Protein AF-A0A0D6LF82-F1 (afdb_monomer_lite)

Organism: NCBI:txid53326

Radius of gyration: 37.14 Å; chains: 1; bounding box: 100×84×81 Å

Sequence (389 aa):
MVVCFCAATLFLFQTYWTLSEYFQYRTIIEMQLRFEAAPFPAATVCNLNAFKYSELIQYEEIKEGFDYWERVINARHMSDMLRQENKMKVDLRKKRTPLNFPIDEHELQGAVYQPVFVRCTCLNTEQCVPNRNPLEVNASVCMCFEDVTKGIIWPCYPTTVWTVKKCSGCSAISNTCSDPDHHNVTGETLPCLCQSISHHCMVHPKDEIKWWNPNNYTIFPATDPPTTIVTETEQAFGLSELKDKGAITTQTKENLIFLVAALPRDTRRNLSYTLNEFVLRCSFNSKDCNMERDFKLHVDPEYGNCYTFNFNDSVELKNSRAGPMYGLRLLLDVHQDDYMPTTEAAGVRIVVHEQDQEPFPDTFGYSAPTGFVSSFGLKTTKRRNPYKN

Foldseek 3Di:
DVVVVVVVVVVVVVVVVVVVVVVVPDDDDDDDDDPDFDFAFKKKKFWLFAFFQVLQCVDVLLVVLQVLLVVLLVVLVVVVVVVVVVVVPDDDPDDDDDDDDDDDDPPDQDFAKDKAKAFWADPDQQFTGGDPDRPDPPTAIWIFIARPVARDTDTIGHPVQKDWDWFPDQDPRHQKGAQCVVDPDDDDTAIWIAGDRPRIIGGDDPDDHYHRDPVVHPDPDPDDPPPDPPDPSNVQLPLPPDNDSLVSLVSSLVVSLVVLVPDDPVSLQVRGDDQVQWWVFKDAQQHGDDSVPQWDWDADSSRGTMIMGPLDPVDRHTFPDDDPNNHIDTDTDNPPVRGDPSSPAGWMWMATHHSPDDDDRVPGTDTDHPPDDDDDDDDDDDDDDPPPD

InterPro domains:
  IPR001873 Epithelial sodium channel [PF00858] (2-146)
  IPR001873 Epithelial sodium channel [PF00858] (254-382)
  IPR001873 Epithelial sodium channel [PR01078] (36-52)
  IPR001873 Epithelial sodium channel [PR01078] (279-290)
  IPR001873 Epithelial sodium channel [PR01078] (294-310)
  IPR001873 Epithelial sodium channel [PR01078] (323-341)
  IPR001873 Epithelial sodium channel [PR01078] (347-365)
  IPR001873 Epithelial sodium channel [PTHR11690] (2-387)

Secondary structure (DSSP, 8-state):
-HHHHHHHHHHHHHHHHHHHHHTT-PPPPP-----S-PBPPEEEEEESS-S-HHHHTTSHHHHHHHHHHHHHHHHHHHHHHHHHHHHH----------------SS---PPPEEEEEEEEEEEETTEEEEPS-TT-TTPEEEEEEEETTTTEEEEEEEGGGEEEEEESS--TTT-EEE-TTTS---S--EEEEEETTT-EEEEPPSSPPPBP-GGGS--------------HHHHHH-GGG---HHHHHHHHHHHHHHHHHTS-HHHHHHTS--HHHHEEEEEETTEE--HHHHEEEEEETTTEEEEEET--TTS--B-SSSSTTTSEEEEE---GGG--TT----EEEEEEE-TTSPP-HHHH-EEEETTS---------PPP-TT--

pLDDT: mean 78.03, std 17.24, range [29.66, 97.5]

Structure (mmCIF, N/CA/C/O backbone):
data_AF-A0A0D6LF82-F1
#
_entry.id   AF-A0A0D6LF82-F1
#
loop_
_atom_site.group_PDB
_atom_site.id
_atom_site.type_symbol
_atom_site.label_atom_id
_atom_site.label_alt_id
_atom_site.label_comp_id
_atom_site.label_asym_id
_atom_site.label_entity_id
_atom_site.label_seq_id
_atom_site.pdbx_PDB_ins_code
_atom_site.Cartn_x
_atom_site.Cartn_y
_atom_site.Cartn_z
_atom_site.occupancy
_atom_site.B_iso_or_equiv
_atom_site.auth_seq_id
_atom_site.auth_comp_id
_atom_site.auth_asym_id
_atom_site.auth_atom_id
_atom_site.pdbx_PDB_model_num
ATOM 1 N N . MET A 1 1 ? 38.042 66.569 -34.658 1.00 69.75 1 MET A N 1
ATOM 2 C CA . MET A 1 1 ? 37.828 66.042 -33.289 1.00 69.75 1 MET A CA 1
ATOM 3 C C . MET A 1 1 ? 36.484 65.335 -33.134 1.00 69.75 1 MET A C 1
ATOM 5 O O . MET A 1 1 ? 36.501 64.166 -32.784 1.00 69.75 1 MET A O 1
ATOM 9 N N . VAL A 1 2 ? 35.349 65.971 -33.454 1.00 79.62 2 VAL A N 1
ATOM 10 C CA . VAL A 1 2 ? 34.002 65.366 -33.308 1.00 79.62 2 VAL A CA 1
ATOM 11 C C . VAL A 1 2 ? 33.844 64.049 -34.084 1.00 79.62 2 VAL A C 1
ATOM 13 O O . VAL A 1 2 ? 33.410 63.054 -33.517 1.00 79.62 2 VAL A O 1
ATOM 16 N N . VAL A 1 3 ? 34.300 64.000 -35.341 1.00 83.25 3 VAL A N 1
ATOM 17 C CA . VAL A 1 3 ? 34.230 62.785 -36.180 1.00 83.25 3 VAL A CA 1
ATOM 18 C C . VAL A 1 3 ? 34.996 61.605 -35.562 1.00 83.25 3 VAL A C 1
ATOM 20 O O . VAL A 1 3 ? 34.506 60.480 -35.577 1.00 83.25 3 VAL A O 1
ATOM 23 N N . CYS A 1 4 ? 36.158 61.853 -34.947 1.00 84.81 4 CYS A N 1
ATOM 24 C CA . CYS A 1 4 ? 36.949 60.803 -34.298 1.00 84.81 4 CYS A CA 1
ATOM 25 C C . CYS A 1 4 ? 36.284 60.275 -33.018 1.00 84.81 4 CYS A C 1
ATOM 27 O O . CYS A 1 4 ? 36.335 59.076 -32.762 1.00 84.81 4 CYS A O 1
ATOM 29 N N . PHE A 1 5 ? 35.626 61.140 -32.237 1.00 86.50 5 PHE A N 1
ATOM 30 C CA . PHE A 1 5 ? 34.865 60.723 -31.052 1.00 86.50 5 PHE A CA 1
ATOM 31 C C . PHE A 1 5 ? 33.633 59.887 -31.425 1.00 86.50 5 PHE A C 1
ATOM 33 O O . PHE A 1 5 ? 33.368 58.863 -30.793 1.00 86.50 5 PHE A O 1
ATOM 40 N N . CYS A 1 6 ? 32.915 60.262 -32.487 1.00 88.88 6 CYS A N 1
ATOM 41 C CA . CYS A 1 6 ? 31.812 59.456 -33.017 1.00 88.88 6 CYS A CA 1
ATOM 42 C C . CYS A 1 6 ? 32.299 58.089 -33.532 1.00 88.88 6 CYS A C 1
ATOM 44 O O . CYS A 1 6 ? 31.681 57.071 -33.243 1.00 88.88 6 CYS A O 1
ATOM 46 N N . ALA A 1 7 ? 33.438 58.034 -34.228 1.00 90.56 7 ALA A N 1
ATOM 47 C CA . ALA A 1 7 ? 34.005 56.766 -34.694 1.00 90.56 7 ALA A CA 1
ATOM 48 C C . ALA A 1 7 ? 34.454 55.854 -33.533 1.00 90.56 7 ALA A C 1
ATOM 50 O O . ALA A 1 7 ? 34.186 54.654 -33.553 1.00 90.56 7 ALA A O 1
ATOM 51 N N . ALA A 1 8 ? 35.086 56.414 -32.495 1.00 91.06 8 ALA A N 1
ATOM 52 C CA . ALA A 1 8 ? 35.535 55.653 -31.326 1.00 91.06 8 ALA A CA 1
ATOM 53 C C . ALA A 1 8 ? 34.365 55.102 -30.491 1.00 91.06 8 ALA A C 1
ATOM 55 O O . ALA A 1 8 ? 34.413 53.962 -30.035 1.00 91.06 8 ALA A O 1
ATOM 56 N N . THR A 1 9 ? 33.295 55.883 -30.319 1.00 91.38 9 THR A N 1
ATOM 57 C CA . THR A 1 9 ? 32.089 55.442 -29.593 1.00 91.38 9 THR A CA 1
ATOM 58 C C . THR A 1 9 ? 31.341 54.336 -30.337 1.00 91.38 9 THR A C 1
ATOM 60 O O . THR A 1 9 ? 30.947 53.353 -29.712 1.00 91.38 9 THR A O 1
ATOM 63 N N . LEU A 1 10 ? 31.225 54.427 -31.667 1.00 92.75 10 LEU A N 1
ATOM 64 C CA . LEU A 1 10 ? 30.665 53.352 -32.494 1.00 92.75 10 LEU A CA 1
ATOM 65 C C . LEU A 1 10 ? 31.514 52.075 -32.435 1.00 92.75 10 LEU A C 1
ATOM 67 O O . LEU A 1 10 ? 30.960 50.982 -32.334 1.00 92.75 10 LEU A O 1
ATOM 71 N N . PHE A 1 11 ? 32.846 52.197 -32.440 1.00 94.69 11 PHE A N 1
ATOM 72 C CA . PHE A 1 11 ? 33.739 51.045 -32.306 1.00 94.69 11 PHE A CA 1
ATOM 73 C C . PHE A 1 11 ? 33.577 50.352 -30.949 1.00 94.69 11 PHE A C 1
ATOM 75 O O . PHE A 1 11 ? 33.423 49.136 -30.913 1.00 94.69 11 PHE A O 1
ATOM 82 N N . LEU A 1 12 ? 33.546 51.107 -29.845 1.00 93.88 12 LEU A N 1
ATOM 83 C CA . LEU A 1 12 ? 33.325 50.549 -28.505 1.00 93.88 12 LEU A CA 1
ATOM 84 C C . LEU A 1 12 ? 31.946 49.897 -28.360 1.00 93.88 12 LEU A C 1
ATOM 86 O O . LEU A 1 12 ? 31.821 48.870 -27.701 1.00 93.88 12 LEU A O 1
ATOM 90 N N . PHE A 1 13 ? 30.916 50.462 -28.993 1.00 94.75 13 PHE A N 1
ATOM 91 C CA . PHE A 1 13 ? 29.586 49.860 -29.008 1.00 94.75 13 PHE A CA 1
ATOM 92 C C . PHE A 1 13 ? 29.569 48.542 -29.796 1.00 94.75 13 PHE A C 1
ATOM 94 O O . PHE A 1 13 ? 29.052 47.539 -29.308 1.00 94.75 13 PHE A O 1
ATOM 101 N N . GLN A 1 14 ? 30.198 48.510 -30.976 1.00 93.62 14 GLN A N 1
ATOM 102 C CA . GLN A 1 14 ? 30.304 47.304 -31.798 1.00 93.62 14 GLN A CA 1
ATOM 103 C C . GLN A 1 14 ? 31.132 46.209 -31.114 1.00 93.62 14 GLN A C 1
ATOM 105 O O . GLN A 1 14 ? 30.754 45.036 -31.153 1.00 93.62 14 GLN A O 1
ATOM 1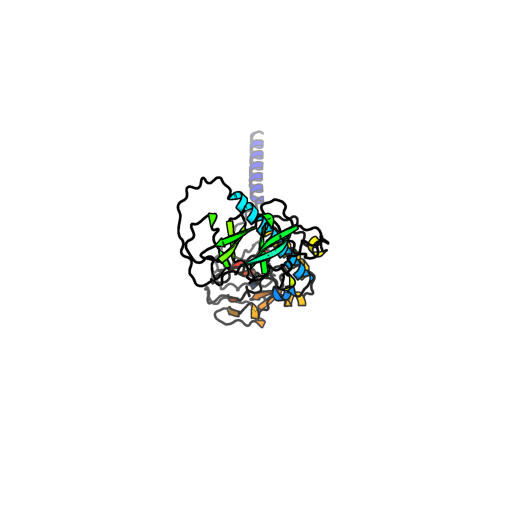10 N N . THR A 1 15 ? 32.253 46.564 -30.477 1.00 93.19 15 THR A N 1
ATOM 111 C CA . THR A 1 15 ? 33.076 45.595 -29.743 1.00 93.19 15 THR A CA 1
ATOM 112 C C . THR A 1 15 ? 32.352 45.093 -28.507 1.00 93.19 15 THR A C 1
ATOM 114 O O . THR A 1 15 ? 32.361 43.889 -28.282 1.00 93.19 15 THR A O 1
ATOM 117 N N . TYR A 1 16 ? 31.664 45.965 -27.761 1.00 93.25 16 TYR A N 1
ATOM 118 C CA . TYR A 1 16 ? 30.804 45.558 -26.650 1.00 93.25 16 TYR A CA 1
ATOM 119 C C . TYR A 1 16 ? 29.727 44.571 -27.109 1.00 93.25 16 TYR A C 1
ATOM 121 O O . TYR A 1 16 ? 29.576 43.520 -26.495 1.00 93.25 16 TYR A O 1
ATOM 129 N N . TRP A 1 17 ? 29.024 44.864 -28.207 1.00 90.88 17 TRP A N 1
ATOM 130 C CA . TRP A 1 17 ? 27.987 43.980 -28.742 1.00 90.88 17 TRP A CA 1
ATOM 131 C C . TRP A 1 17 ? 28.554 42.618 -29.155 1.00 90.88 17 TRP A C 1
ATOM 133 O O . TRP A 1 17 ? 28.026 41.579 -28.768 1.00 90.88 17 TRP A O 1
ATOM 143 N N . THR A 1 18 ? 29.679 42.617 -29.872 1.00 88.69 18 THR A N 1
ATOM 144 C CA . THR A 1 18 ? 30.327 41.390 -30.361 1.00 88.69 18 THR A CA 1
ATOM 145 C C . THR A 1 18 ? 30.906 40.554 -29.217 1.00 88.69 18 THR A C 1
ATOM 147 O O . THR A 1 18 ? 30.754 39.337 -29.205 1.00 88.69 18 THR A O 1
ATOM 150 N N . LEU A 1 19 ? 31.545 41.188 -28.226 1.00 87.12 19 LEU A N 1
ATOM 151 C CA . LEU A 1 19 ? 32.032 40.510 -27.019 1.00 87.12 19 LEU A CA 1
ATOM 152 C C . LEU A 1 19 ? 30.869 39.971 -26.189 1.00 87.12 19 LEU A C 1
ATOM 154 O O . LEU A 1 19 ? 30.943 38.842 -25.716 1.00 87.12 19 LEU A O 1
ATOM 158 N N . SER A 1 20 ? 29.787 40.740 -26.051 1.00 86.50 20 SER A N 1
ATOM 159 C CA . SER A 1 20 ? 28.563 40.296 -25.380 1.00 86.50 20 SER A CA 1
ATOM 160 C C . SER A 1 20 ? 27.993 39.046 -26.054 1.00 86.50 20 SER A C 1
ATOM 162 O O . SER A 1 20 ? 27.719 38.064 -25.374 1.00 86.50 20 SER A O 1
ATOM 164 N N . GLU A 1 21 ? 27.908 39.022 -27.387 1.00 83.94 21 GLU A N 1
ATOM 165 C CA . GLU A 1 21 ? 27.443 37.858 -28.149 1.00 83.94 21 GLU A CA 1
ATOM 166 C C . GLU A 1 21 ? 28.413 36.664 -28.074 1.00 83.94 21 GLU A C 1
ATOM 168 O O . GLU A 1 21 ? 27.978 35.523 -27.932 1.00 83.94 21 GLU A O 1
ATOM 173 N N . TYR A 1 22 ? 29.727 36.904 -28.073 1.00 83.00 22 TYR A N 1
ATOM 174 C CA . TYR A 1 22 ? 30.737 35.859 -27.872 1.00 83.00 22 TYR A CA 1
ATOM 175 C C . TYR A 1 22 ? 30.634 35.214 -26.479 1.00 83.00 22 TYR A C 1
ATOM 177 O O . TYR A 1 22 ? 30.670 33.989 -26.350 1.00 83.00 22 TYR A O 1
ATOM 185 N N . PHE A 1 23 ? 30.422 36.019 -25.432 1.00 83.25 23 PHE A N 1
ATOM 186 C CA . PHE A 1 23 ? 30.221 35.532 -24.065 1.00 83.25 23 PHE A CA 1
ATOM 187 C C . PHE A 1 23 ? 28.827 34.929 -23.814 1.00 83.25 23 PHE A C 1
ATOM 189 O O . PHE A 1 23 ? 28.588 34.414 -22.723 1.00 83.25 23 PHE A O 1
ATOM 196 N N . GLN A 1 24 ? 27.916 34.918 -24.799 1.00 80.69 24 GLN A N 1
ATOM 197 C CA . GLN A 1 24 ? 26.638 34.200 -24.685 1.00 80.69 24 GLN A CA 1
ATOM 198 C C . GLN A 1 24 ? 26.776 32.676 -24.832 1.00 80.69 24 GLN A C 1
ATOM 200 O O . GLN A 1 24 ? 25.788 31.981 -24.603 1.00 80.69 24 GLN A O 1
ATOM 205 N N . TYR A 1 25 ? 27.956 32.150 -25.208 1.00 75.50 25 TYR A N 1
ATOM 206 C CA . TYR A 1 25 ? 28.253 30.710 -25.340 1.00 75.50 25 TYR A CA 1
ATOM 207 C C . TYR A 1 25 ? 27.082 29.892 -25.918 1.00 75.50 25 TYR A C 1
ATOM 209 O O . TYR A 1 25 ? 26.621 28.915 -25.321 1.00 75.50 25 TYR A O 1
ATOM 217 N N . ARG A 1 26 ? 26.553 30.309 -27.077 1.00 70.69 26 ARG A N 1
ATOM 218 C CA . ARG A 1 26 ? 25.413 29.624 -27.702 1.00 70.69 26 ARG A CA 1
ATOM 219 C C . ARG A 1 26 ? 25.779 28.174 -28.021 1.00 70.69 26 ARG A C 1
ATOM 221 O O . ARG A 1 26 ? 26.745 27.910 -28.731 1.00 70.69 26 ARG A O 1
ATOM 228 N N . THR A 1 27 ? 24.988 27.236 -27.509 1.00 75.31 27 THR A N 1
ATOM 229 C CA . THR A 1 27 ? 25.166 25.801 -27.754 1.00 75.31 27 THR A CA 1
ATOM 230 C C . THR A 1 27 ? 24.312 25.354 -28.941 1.00 75.31 27 THR A C 1
ATOM 232 O O . THR A 1 27 ? 23.151 25.744 -29.064 1.00 75.31 27 THR A O 1
ATOM 235 N N . ILE A 1 28 ? 24.886 24.543 -29.835 1.00 76.75 28 ILE A N 1
ATOM 236 C CA . ILE A 1 28 ? 24.169 23.927 -30.962 1.00 76.75 28 ILE A CA 1
ATOM 237 C C . ILE A 1 28 ? 23.779 22.507 -30.545 1.00 76.75 28 ILE A C 1
ATOM 239 O O . ILE A 1 28 ? 24.639 21.718 -30.154 1.00 76.75 28 ILE A O 1
ATOM 243 N N . ILE A 1 29 ? 22.486 22.183 -30.609 1.00 78.19 29 ILE A N 1
ATOM 244 C CA . ILE A 1 29 ? 21.958 20.854 -30.277 1.00 78.19 29 ILE A CA 1
ATOM 245 C C . ILE A 1 29 ? 21.681 20.114 -31.585 1.00 78.19 29 ILE A C 1
ATOM 247 O O . ILE A 1 29 ? 20.834 20.539 -32.366 1.00 78.19 29 ILE A O 1
ATOM 251 N N . GLU A 1 30 ? 22.363 18.993 -31.811 1.00 79.69 30 GLU A N 1
ATOM 252 C CA . GLU A 1 30 ? 22.083 18.096 -32.933 1.00 79.69 30 GLU A CA 1
ATOM 253 C C . GLU A 1 30 ? 21.294 16.875 -32.443 1.00 79.69 30 GLU A C 1
ATOM 255 O O . GLU A 1 30 ? 21.676 16.214 -31.474 1.00 79.69 30 GLU A O 1
ATOM 260 N N . MET A 1 31 ? 20.181 16.566 -33.110 1.00 77.69 31 MET A N 1
ATOM 261 C CA . MET A 1 31 ? 19.369 15.385 -32.818 1.00 77.69 31 MET A CA 1
ATOM 262 C C . MET A 1 31 ? 19.599 14.323 -33.892 1.00 77.69 31 MET A C 1
ATOM 264 O O . MET A 1 31 ? 19.226 14.517 -35.044 1.00 77.69 31 MET A O 1
ATOM 268 N N . GLN A 1 32 ? 20.164 13.180 -33.504 1.00 75.94 32 GLN A N 1
ATOM 269 C CA . GLN A 1 32 ? 20.344 12.026 -34.387 1.00 75.94 32 GLN A CA 1
ATOM 270 C C . GLN A 1 32 ? 19.488 10.853 -33.903 1.00 75.94 32 GLN A C 1
ATOM 272 O O . GLN A 1 32 ? 19.592 10.434 -32.748 1.00 75.94 32 GLN A O 1
ATOM 277 N N . LEU A 1 33 ? 18.650 10.306 -34.786 1.00 76.81 33 LEU A N 1
ATOM 278 C CA . LEU A 1 33 ? 17.903 9.078 -34.521 1.00 76.81 33 LEU A CA 1
ATOM 279 C C . LEU A 1 33 ? 18.752 7.874 -34.938 1.00 76.81 33 LEU A C 1
ATOM 281 O O . LEU A 1 33 ? 19.160 7.777 -36.094 1.00 76.81 33 LEU A O 1
ATOM 285 N N . ARG A 1 34 ? 19.005 6.951 -34.008 1.00 72.50 34 ARG A N 1
ATOM 286 C CA . ARG A 1 34 ? 19.692 5.682 -34.285 1.00 72.50 34 ARG A CA 1
ATOM 287 C C . ARG A 1 34 ? 18.732 4.519 -34.071 1.00 72.50 34 ARG A C 1
ATOM 289 O O . ARG A 1 34 ? 18.072 4.456 -33.039 1.00 72.50 34 ARG A O 1
ATOM 296 N N . PHE A 1 35 ? 18.671 3.608 -35.039 1.00 66.62 35 PHE A N 1
ATOM 297 C CA . PHE A 1 35 ? 17.839 2.397 -35.002 1.00 66.62 35 PHE A CA 1
ATOM 298 C C . PHE A 1 35 ? 18.666 1.157 -34.633 1.00 66.62 35 PHE A C 1
ATOM 300 O O . PHE A 1 35 ? 18.540 0.101 -35.247 1.00 66.62 35 PHE A O 1
ATOM 307 N N . GLU A 1 36 ? 19.561 1.300 -33.659 1.00 68.38 36 GLU A N 1
ATOM 308 C CA . GLU A 1 36 ? 20.346 0.188 -33.121 1.00 68.38 36 GLU A CA 1
ATOM 309 C C . GLU A 1 36 ? 19.566 -0.505 -31.993 1.00 68.38 36 GLU A C 1
ATOM 311 O O . GLU A 1 36 ? 18.741 0.119 -31.320 1.00 68.38 36 GLU A O 1
ATOM 316 N N . ALA A 1 37 ? 19.818 -1.799 -31.779 1.00 69.00 37 ALA A N 1
ATOM 317 C CA . ALA A 1 37 ? 19.261 -2.520 -30.640 1.00 69.00 37 ALA A CA 1
ATOM 318 C C . ALA A 1 37 ? 19.855 -1.946 -29.345 1.00 69.00 37 ALA A C 1
ATOM 320 O O . ALA A 1 37 ? 21.005 -2.225 -29.002 1.00 69.00 37 ALA A O 1
ATOM 321 N N . ALA A 1 38 ? 19.077 -1.109 -28.657 1.00 76.06 38 ALA A N 1
ATOM 322 C CA . ALA A 1 38 ? 19.488 -0.517 -27.394 1.00 76.06 38 ALA A CA 1
ATOM 323 C C . ALA A 1 38 ? 19.604 -1.599 -26.303 1.00 76.06 38 ALA A C 1
ATOM 325 O O . ALA A 1 38 ? 18.785 -2.531 -26.290 1.00 76.06 38 ALA A O 1
ATOM 326 N N . PRO A 1 39 ? 20.587 -1.483 -25.390 1.00 86.56 39 PRO A N 1
ATOM 327 C CA . PRO A 1 39 ? 20.619 -2.311 -24.193 1.00 86.56 39 PRO A CA 1
ATOM 328 C C . PRO A 1 39 ? 19.314 -2.148 -23.416 1.00 86.56 39 PRO A C 1
ATOM 330 O O . PRO A 1 39 ? 18.761 -1.048 -23.309 1.00 86.56 39 PRO A O 1
ATOM 333 N N . PHE A 1 40 ? 18.800 -3.265 -22.917 1.00 91.12 40 PHE A N 1
ATOM 334 C CA . PHE A 1 40 ? 17.649 -3.284 -22.037 1.00 91.12 40 PHE A CA 1
ATOM 335 C C . PHE A 1 40 ? 18.070 -2.682 -20.686 1.00 91.12 40 PHE A C 1
ATOM 337 O O . PHE A 1 40 ? 19.126 -3.053 -20.175 1.00 91.12 40 PHE A O 1
ATOM 344 N N . PRO A 1 41 ? 17.301 -1.740 -20.117 1.00 92.81 41 PRO A N 1
ATOM 345 C CA . PRO A 1 41 ? 17.635 -1.139 -18.829 1.00 92.81 41 PRO A CA 1
ATOM 346 C C . PRO A 1 41 ? 17.448 -2.136 -17.677 1.00 92.81 41 PRO A C 1
ATOM 348 O O . PRO A 1 41 ? 16.917 -3.236 -17.864 1.00 92.81 41 PRO A O 1
ATOM 351 N N . ALA A 1 42 ? 17.861 -1.748 -16.474 1.00 94.50 42 ALA A N 1
ATOM 352 C CA . ALA A 1 42 ? 17.432 -2.433 -15.265 1.00 94.50 42 ALA A CA 1
ATOM 353 C C . ALA A 1 42 ? 15.986 -2.031 -14.938 1.00 94.50 42 ALA A C 1
ATOM 355 O O . ALA A 1 42 ? 15.568 -0.887 -15.158 1.00 94.50 42 ALA A O 1
ATOM 356 N N . ALA A 1 43 ? 15.208 -2.992 -14.447 1.00 95.75 43 ALA A N 1
ATOM 357 C CA . ALA A 1 43 ? 13.814 -2.781 -14.083 1.00 95.75 43 ALA A CA 1
ATOM 358 C C . ALA A 1 43 ? 13.569 -3.319 -12.677 1.00 95.75 43 ALA A C 1
ATOM 360 O O . ALA A 1 43 ? 13.632 -4.527 -12.455 1.00 95.75 43 ALA A O 1
ATOM 361 N N . THR A 1 44 ? 13.278 -2.422 -11.743 1.00 97.31 44 THR A N 1
ATOM 362 C CA . THR A 1 44 ? 12.948 -2.763 -10.359 1.00 97.31 44 THR A CA 1
ATOM 363 C C . THR A 1 44 ? 11.447 -2.732 -10.162 1.00 97.31 44 THR A C 1
ATOM 365 O O . THR A 1 44 ? 10.788 -1.774 -10.563 1.00 97.31 44 THR A O 1
ATOM 368 N N . VAL A 1 45 ? 10.906 -3.780 -9.547 1.00 97.50 45 VAL A N 1
ATOM 369 C CA . VAL A 1 45 ? 9.482 -3.884 -9.228 1.00 97.50 45 VAL A CA 1
ATOM 370 C C . VAL A 1 45 ? 9.307 -4.115 -7.734 1.00 97.50 45 VAL A C 1
ATOM 372 O O . VAL A 1 45 ? 9.958 -4.988 -7.163 1.00 97.50 45 VAL A O 1
ATOM 375 N N . CYS A 1 46 ? 8.415 -3.341 -7.125 1.00 97.38 46 CYS A N 1
ATOM 376 C CA . CYS A 1 46 ? 8.073 -3.388 -5.709 1.00 97.38 46 CYS A CA 1
ATOM 377 C C . CYS A 1 46 ? 6.565 -3.596 -5.530 1.00 97.38 46 CYS A C 1
ATOM 379 O O . CYS A 1 46 ? 5.770 -3.164 -6.372 1.00 97.38 46 CYS A O 1
ATOM 381 N N . ASN A 1 47 ? 6.165 -4.214 -4.422 1.00 96.62 47 ASN A N 1
ATOM 382 C CA . ASN A 1 47 ? 4.768 -4.233 -3.992 1.00 96.62 47 ASN A CA 1
ATOM 383 C C . ASN A 1 47 ? 4.405 -2.862 -3.384 1.00 96.62 47 ASN A C 1
ATOM 385 O O . ASN A 1 47 ? 5.251 -2.231 -2.757 1.00 96.62 47 ASN A O 1
ATOM 389 N N . LEU A 1 48 ? 3.174 -2.373 -3.574 1.00 95.62 48 LEU A N 1
ATOM 390 C CA . LEU A 1 48 ? 2.715 -1.162 -2.874 1.00 95.62 48 LEU A CA 1
ATOM 391 C C . LEU A 1 48 ? 2.477 -1.402 -1.377 1.00 95.62 48 LEU A C 1
ATOM 393 O O . LEU A 1 48 ? 2.481 -0.448 -0.604 1.00 95.62 48 LEU A O 1
ATOM 397 N N . ASN A 1 49 ? 2.305 -2.660 -0.966 1.00 95.38 49 ASN A N 1
ATOM 398 C CA . ASN A 1 49 ? 2.331 -3.052 0.435 1.00 95.38 49 ASN A CA 1
ATOM 399 C C . ASN A 1 49 ? 3.739 -3.521 0.824 1.00 95.38 49 ASN A C 1
ATOM 401 O O . ASN A 1 49 ? 4.225 -4.522 0.299 1.00 95.38 49 ASN A O 1
ATOM 405 N N . ALA A 1 50 ? 4.387 -2.809 1.745 1.00 93.62 50 ALA A N 1
ATOM 406 C CA . ALA A 1 50 ? 5.772 -3.084 2.125 1.00 93.62 50 ALA A CA 1
ATOM 407 C C . ALA A 1 50 ? 5.942 -4.392 2.903 1.00 93.62 50 ALA A C 1
ATOM 409 O O . ALA A 1 50 ? 6.911 -5.126 2.699 1.00 93.62 50 ALA A O 1
ATOM 410 N N . PHE A 1 51 ? 4.999 -4.678 3.799 1.00 94.81 51 PHE A N 1
ATOM 411 C CA . PHE A 1 51 ? 5.094 -5.749 4.783 1.00 94.81 51 PHE A CA 1
ATOM 412 C C . PHE A 1 51 ? 3.756 -6.468 4.924 1.00 94.81 51 PHE A C 1
ATOM 414 O O . PHE A 1 51 ? 2.694 -5.849 4.852 1.00 94.81 51 PHE A O 1
ATOM 421 N N . LYS A 1 52 ? 3.831 -7.772 5.166 1.00 95.19 52 LYS A N 1
ATOM 422 C CA . LYS A 1 52 ? 2.692 -8.652 5.430 1.00 95.19 52 LYS A CA 1
ATOM 423 C C . LYS A 1 52 ? 2.004 -8.235 6.728 1.00 95.19 52 LYS A C 1
ATOM 425 O O . LYS A 1 52 ? 2.654 -8.183 7.775 1.00 95.19 52 LYS A O 1
ATOM 430 N N . TYR A 1 53 ? 0.711 -7.921 6.674 1.00 94.25 53 TYR A N 1
ATOM 431 C CA . TYR A 1 53 ? -0.032 -7.482 7.856 1.00 94.25 53 TYR A CA 1
ATOM 432 C C . TYR A 1 53 ? -0.041 -8.569 8.939 1.00 94.25 53 TYR A C 1
ATOM 434 O O . TYR A 1 53 ? 0.267 -8.287 10.096 1.00 94.25 53 TYR A O 1
ATOM 442 N N . SER A 1 54 ? -0.292 -9.817 8.545 1.00 94.44 54 SER A N 1
ATOM 443 C CA . SER A 1 54 ? -0.294 -11.000 9.412 1.00 94.44 54 SER A CA 1
ATOM 444 C C . SER A 1 54 ? 1.023 -11.234 10.169 1.00 94.44 54 SER A C 1
ATOM 446 O O . SER A 1 54 ? 1.006 -11.694 11.313 1.00 94.44 54 SER A O 1
ATOM 448 N N . GLU A 1 55 ? 2.162 -10.881 9.571 1.00 93.25 55 GLU A N 1
ATOM 449 C CA . GLU A 1 55 ? 3.484 -10.986 10.200 1.00 93.25 55 GLU A CA 1
ATOM 450 C C . GLU A 1 55 ? 3.789 -9.786 11.110 1.00 93.25 55 GLU A C 1
ATOM 452 O O . GLU A 1 55 ? 4.386 -9.938 12.176 1.00 93.25 55 GLU A O 1
ATOM 457 N N . LEU A 1 56 ? 3.343 -8.582 10.736 1.00 90.69 56 LEU A N 1
ATOM 458 C CA . LEU A 1 56 ? 3.566 -7.366 11.523 1.00 90.69 56 LEU A CA 1
ATOM 459 C C . LEU A 1 56 ? 2.806 -7.353 12.851 1.00 90.69 56 LEU A C 1
ATOM 461 O O . LEU A 1 56 ? 3.351 -6.904 13.858 1.00 90.69 56 LEU A O 1
ATOM 465 N N . ILE A 1 57 ? 1.573 -7.864 12.881 1.00 89.69 57 ILE A N 1
ATOM 466 C CA . ILE A 1 57 ? 0.751 -7.896 14.104 1.00 89.69 57 ILE A CA 1
ATOM 467 C C . ILE A 1 57 ? 1.297 -8.835 15.192 1.00 89.69 57 ILE A C 1
ATOM 469 O O . ILE A 1 57 ? 0.780 -8.841 16.310 1.00 89.69 57 ILE A O 1
ATOM 473 N N . GLN A 1 58 ? 2.331 -9.628 14.890 1.00 90.25 58 GLN A N 1
ATOM 474 C CA . GLN A 1 58 ? 3.043 -10.434 15.886 1.00 90.25 58 GLN A CA 1
ATOM 475 C C . GLN A 1 58 ? 3.872 -9.566 16.846 1.00 90.25 58 GLN A C 1
ATOM 477 O O . GLN A 1 58 ? 4.189 -10.007 17.950 1.00 90.25 58 GLN A O 1
ATOM 482 N N . TYR A 1 59 ? 4.207 -8.334 16.448 1.00 86.50 59 TYR A N 1
ATOM 483 C CA . TYR A 1 59 ? 4.917 -7.367 17.279 1.00 86.50 59 TYR A CA 1
ATOM 484 C C . TYR A 1 59 ? 3.913 -6.521 18.064 1.00 86.50 59 TYR A C 1
ATOM 486 O O . TYR A 1 59 ? 3.120 -5.788 17.475 1.00 86.50 59 TYR A O 1
ATOM 494 N N . GLU A 1 60 ? 3.968 -6.605 19.395 1.00 83.81 60 GLU A N 1
ATOM 495 C CA . GLU A 1 60 ? 3.012 -5.953 20.303 1.00 83.81 60 GLU A CA 1
ATOM 496 C C . GLU A 1 60 ? 2.946 -4.432 20.092 1.00 83.81 60 GLU A C 1
ATOM 498 O O . GLU A 1 60 ? 1.860 -3.897 19.897 1.00 83.81 60 GLU A O 1
ATOM 503 N N . GLU A 1 61 ? 4.093 -3.753 19.985 1.00 78.75 61 GLU A N 1
ATOM 504 C CA . GLU A 1 61 ? 4.167 -2.300 19.742 1.00 78.75 61 GLU A CA 1
ATOM 505 C C . GLU A 1 61 ? 3.493 -1.876 18.424 1.00 78.75 61 GLU A C 1
ATOM 507 O O . GLU A 1 61 ? 2.820 -0.848 18.345 1.00 78.75 61 GLU A O 1
ATOM 512 N N . ILE A 1 62 ? 3.657 -2.683 17.373 1.00 85.12 62 ILE A N 1
ATOM 513 C CA . ILE A 1 62 ? 3.079 -2.416 16.051 1.00 85.12 62 ILE A CA 1
ATOM 514 C C . ILE A 1 62 ? 1.574 -2.688 16.071 1.00 85.12 62 ILE A C 1
ATOM 516 O O . ILE A 1 62 ? 0.791 -1.902 15.534 1.00 85.12 62 ILE A O 1
ATOM 520 N N . LYS A 1 63 ? 1.164 -3.779 16.723 1.00 86.62 63 LYS A N 1
ATOM 521 C CA . LYS A 1 63 ? -0.240 -4.134 16.916 1.00 86.62 63 LYS A CA 1
ATOM 522 C C . LYS A 1 63 ? -0.988 -3.046 17.689 1.00 86.62 63 LYS A C 1
ATOM 524 O O . LYS A 1 63 ? -2.034 -2.603 17.228 1.00 86.62 63 LYS A O 1
ATOM 529 N N . GLU A 1 64 ? -0.426 -2.556 18.794 1.00 82.25 64 GLU A N 1
ATOM 530 C CA . GLU A 1 64 ? -0.994 -1.432 19.549 1.00 82.25 64 GLU A CA 1
ATOM 531 C C . GLU A 1 64 ? -1.145 -0.174 18.683 1.00 82.25 64 GLU A C 1
ATOM 533 O O . GLU A 1 64 ? -2.158 0.525 18.770 1.00 82.25 64 GLU A O 1
ATOM 538 N N . GLY A 1 65 ? -0.165 0.103 17.816 1.00 80.19 65 GLY A N 1
ATOM 539 C CA . GLY A 1 65 ? -0.223 1.206 16.857 1.00 80.19 65 GLY A CA 1
ATOM 540 C C . GLY A 1 65 ? -1.393 1.084 15.876 1.00 80.19 65 GLY A C 1
ATOM 541 O O . GLY A 1 65 ? -2.096 2.069 15.626 1.00 80.19 65 GLY A O 1
ATOM 542 N N . PHE A 1 66 ? -1.647 -0.121 15.356 1.00 85.44 66 PHE A N 1
ATOM 543 C CA . PHE A 1 66 ? -2.809 -0.394 14.505 1.00 85.44 66 PHE A CA 1
ATOM 544 C C . PHE A 1 66 ? -4.132 -0.280 15.272 1.00 85.44 66 PHE A C 1
ATOM 546 O O . PHE A 1 66 ? -5.041 0.397 14.792 1.00 85.44 66 PHE A O 1
ATOM 553 N N . ASP A 1 67 ? -4.221 -0.852 16.475 1.00 80.81 67 ASP A N 1
ATOM 554 C CA . ASP A 1 67 ? -5.413 -0.774 17.330 1.00 80.81 67 ASP A CA 1
ATOM 555 C C . ASP A 1 67 ? -5.733 0.688 17.709 1.00 80.81 67 ASP A C 1
ATOM 557 O O . ASP A 1 67 ? -6.895 1.103 17.791 1.00 80.81 67 ASP A O 1
ATOM 561 N N . TYR A 1 68 ? -4.706 1.514 17.930 1.00 79.69 68 TYR A N 1
ATOM 562 C CA . TYR A 1 68 ? -4.864 2.949 18.158 1.00 79.69 68 TYR A CA 1
ATOM 563 C C . TYR A 1 68 ? -5.368 3.683 16.911 1.00 79.69 68 TYR A C 1
ATOM 565 O O . TYR A 1 68 ? -6.344 4.436 16.997 1.00 79.69 68 TYR A O 1
ATOM 573 N N . TRP A 1 69 ? -4.752 3.444 15.751 1.00 84.56 69 TRP A N 1
ATOM 574 C CA . TRP A 1 69 ? -5.198 4.023 14.483 1.00 84.56 69 TRP A CA 1
ATOM 575 C C . TRP A 1 69 ? -6.658 3.662 14.177 1.00 84.56 69 TRP A C 1
ATOM 577 O O . TRP A 1 69 ? -7.456 4.551 13.868 1.00 84.56 69 TRP A O 1
ATOM 587 N N . GLU A 1 70 ? -7.043 2.395 14.351 1.00 80.81 70 GLU A N 1
ATOM 588 C CA . GLU A 1 70 ? -8.407 1.922 14.108 1.00 80.81 70 GLU A CA 1
ATOM 589 C C . GLU A 1 70 ? -9.417 2.618 15.034 1.00 80.81 70 GLU A C 1
ATOM 591 O O . GLU A 1 70 ? -10.446 3.125 14.569 1.00 80.81 70 GLU A O 1
ATOM 596 N N . ARG A 1 71 ? -9.108 2.738 16.336 1.00 77.12 71 ARG A N 1
ATOM 597 C CA . ARG A 1 71 ? -9.939 3.490 17.295 1.00 77.12 71 ARG A CA 1
ATOM 598 C C . ARG A 1 71 ? -10.141 4.941 16.858 1.00 77.12 71 ARG A C 1
ATOM 600 O O . ARG A 1 71 ? -11.272 5.436 16.882 1.00 77.12 71 ARG A O 1
ATOM 607 N N . VAL A 1 72 ? -9.072 5.625 16.442 1.00 76.62 72 VAL A N 1
ATOM 608 C CA . VAL A 1 72 ? -9.129 7.032 16.010 1.00 76.62 72 VAL A CA 1
ATOM 609 C C . VAL A 1 72 ? -9.953 7.182 14.728 1.00 76.62 72 VAL A C 1
ATOM 611 O O . VAL A 1 72 ? -10.841 8.039 14.671 1.00 76.62 72 VAL A O 1
ATOM 614 N N . ILE A 1 73 ? -9.720 6.344 13.715 1.00 77.12 73 ILE A N 1
ATOM 615 C CA . ILE A 1 73 ? -10.451 6.388 12.440 1.00 77.12 73 ILE A CA 1
ATOM 616 C C . ILE A 1 73 ? -11.943 6.117 12.643 1.00 77.12 73 ILE A C 1
ATOM 618 O O . ILE A 1 73 ? -12.776 6.880 12.139 1.00 77.12 73 ILE A O 1
ATOM 622 N N . ASN A 1 74 ? -12.297 5.097 13.426 1.00 73.75 74 ASN A N 1
ATOM 623 C CA . ASN A 1 74 ? -13.689 4.750 13.703 1.00 73.75 74 ASN A CA 1
ATOM 624 C C . ASN A 1 74 ? -14.410 5.863 14.479 1.00 73.75 74 ASN A C 1
ATOM 626 O O . ASN A 1 74 ? -15.523 6.252 14.111 1.00 73.75 74 ASN A O 1
ATOM 630 N N . ALA A 1 75 ? -13.758 6.462 15.481 1.00 69.19 75 ALA A N 1
ATOM 631 C CA . ALA A 1 75 ? -14.306 7.609 16.205 1.00 69.19 75 ALA A CA 1
ATOM 632 C C . ALA A 1 75 ? -14.543 8.820 15.281 1.00 69.19 75 ALA A C 1
ATOM 634 O O . ALA A 1 75 ? -15.587 9.479 15.358 1.00 69.19 75 ALA A O 1
ATOM 635 N N . ARG A 1 76 ? -13.610 9.102 14.358 1.00 70.44 76 ARG A N 1
ATOM 636 C CA . ARG A 1 76 ? -13.772 10.168 13.355 1.00 70.44 76 ARG A CA 1
ATOM 637 C C . ARG A 1 76 ? -14.921 9.865 12.397 1.00 70.44 76 ARG A C 1
ATOM 639 O O . ARG A 1 76 ? -15.748 10.745 12.165 1.00 70.44 76 ARG A O 1
ATOM 646 N N . HIS A 1 77 ? -15.025 8.631 11.906 1.00 65.81 77 HIS A N 1
ATOM 647 C CA . HIS A 1 77 ? -16.117 8.199 11.034 1.00 65.81 77 HIS A CA 1
ATOM 648 C C . HIS A 1 77 ? -17.493 8.389 11.693 1.00 65.81 77 HIS A C 1
ATOM 650 O O . HIS A 1 77 ? -18.382 8.988 11.089 1.00 65.81 77 HIS A O 1
ATOM 656 N N . MET A 1 78 ? -17.647 7.989 12.960 1.00 59.53 78 MET A N 1
ATOM 657 C CA . MET A 1 78 ? -18.874 8.239 13.727 1.00 59.53 78 MET A CA 1
ATOM 658 C C . MET A 1 78 ? -19.183 9.735 13.860 1.00 59.53 78 MET A C 1
ATOM 660 O O . MET A 1 78 ? -20.329 10.152 13.683 1.00 59.53 78 MET A O 1
ATOM 664 N N . SER A 1 79 ? -18.166 10.566 14.110 1.00 65.69 79 SER A N 1
ATOM 665 C CA . SER A 1 79 ? -18.354 12.017 14.213 1.00 65.69 79 SER A CA 1
ATOM 666 C C . SER A 1 79 ? -18.790 12.671 12.893 1.00 65.69 79 SER A C 1
ATOM 668 O O . SER A 1 79 ? -19.593 13.607 12.908 1.00 65.69 79 SER A O 1
ATOM 670 N N . ASP A 1 80 ? -18.317 12.162 11.751 1.00 65.88 80 ASP A N 1
ATOM 671 C CA . ASP A 1 80 ? -18.710 12.647 10.425 1.00 65.88 80 ASP A CA 1
ATOM 672 C C . ASP A 1 80 ? -20.160 12.275 10.101 1.00 65.88 80 ASP A C 1
ATOM 674 O O . ASP A 1 80 ? -20.915 13.133 9.638 1.00 65.88 80 ASP A O 1
ATOM 678 N N . MET A 1 81 ? -20.580 11.043 10.414 1.00 57.84 81 MET A N 1
ATOM 679 C CA . MET A 1 81 ? -21.968 10.600 10.226 1.00 57.84 81 MET A CA 1
ATOM 680 C C . MET A 1 81 ? -22.954 11.474 11.017 1.00 57.84 81 MET A C 1
ATOM 682 O O . MET A 1 81 ? -23.923 11.978 10.447 1.00 57.84 81 MET A O 1
ATOM 686 N N . LEU A 1 82 ? -22.655 11.769 12.289 1.00 53.91 82 LEU A N 1
ATOM 687 C CA . LEU A 1 82 ? -23.468 12.664 13.130 1.00 53.91 82 LEU A CA 1
ATOM 688 C C . LEU A 1 82 ? -23.531 14.103 12.584 1.00 53.91 82 LEU A C 1
ATOM 690 O O . LEU A 1 82 ? -24.551 14.791 12.698 1.00 53.91 82 LEU A O 1
ATOM 694 N N . ARG A 1 83 ? -22.446 14.595 11.970 1.00 58.75 83 ARG A N 1
ATOM 695 C CA . ARG A 1 83 ? -22.425 15.912 11.307 1.00 58.75 83 ARG A CA 1
ATOM 696 C C . ARG A 1 83 ? -23.237 15.914 10.012 1.00 58.75 83 ARG A C 1
ATOM 698 O O . ARG A 1 83 ? -23.855 16.931 9.693 1.00 58.75 83 ARG A O 1
ATOM 705 N N . GLN A 1 84 ? -23.237 14.811 9.269 1.00 57.66 84 GLN A N 1
ATOM 706 C CA . GLN A 1 84 ? -23.964 14.682 8.010 1.00 57.66 84 GLN A CA 1
ATOM 707 C C . GLN A 1 84 ? -25.479 14.564 8.233 1.00 57.66 84 GLN A C 1
ATOM 709 O O . GLN A 1 84 ? -26.236 15.241 7.537 1.00 57.66 84 GLN A O 1
ATOM 714 N N . GLU A 1 85 ? -25.926 13.844 9.267 1.00 45.75 85 GLU A N 1
ATOM 715 C CA . GLU A 1 85 ? -27.334 13.856 9.700 1.00 45.75 85 GLU A CA 1
ATOM 716 C C . GLU A 1 85 ? -27.805 15.262 10.099 1.00 45.75 85 GLU A C 1
ATOM 718 O O . GLU A 1 85 ? -28.877 15.710 9.685 1.00 45.75 85 GLU A O 1
ATOM 723 N N . ASN A 1 86 ? -26.975 16.009 10.835 1.00 45.03 86 ASN A N 1
ATOM 724 C CA . ASN A 1 86 ? -27.290 17.388 11.211 1.00 45.03 86 ASN A CA 1
ATOM 725 C C . ASN A 1 86 ? -27.314 18.352 10.009 1.00 45.03 86 ASN A C 1
ATOM 727 O O . ASN A 1 86 ? -28.058 19.330 10.038 1.00 45.03 86 ASN A O 1
ATOM 731 N N . LYS A 1 87 ? -26.570 18.068 8.929 1.00 48.28 87 LYS A N 1
ATOM 732 C CA . LYS A 1 87 ? -26.639 18.818 7.658 1.00 48.28 87 LYS A CA 1
ATOM 733 C C . LYS A 1 87 ? -27.839 18.437 6.782 1.00 48.28 87 LYS A C 1
ATOM 735 O O . LYS A 1 87 ? -28.278 19.273 5.999 1.00 48.28 87 LYS A O 1
ATOM 740 N N . MET A 1 88 ? -28.387 17.223 6.900 1.00 42.19 88 MET A N 1
ATOM 741 C CA . MET A 1 88 ? -29.595 16.801 6.166 1.00 42.19 88 MET A CA 1
ATOM 742 C C . MET A 1 88 ? -30.908 17.289 6.801 1.00 42.19 88 MET A C 1
ATOM 744 O O . MET A 1 88 ? -31.956 17.210 6.157 1.00 42.19 88 MET A O 1
ATOM 748 N N . LYS A 1 89 ? -30.875 17.875 8.007 1.00 41.03 89 LYS A N 1
ATOM 749 C CA . LYS A 1 89 ? -31.972 18.702 8.542 1.00 41.03 89 LYS A CA 1
ATOM 750 C C . LYS A 1 89 ? -31.977 20.093 7.886 1.00 41.03 89 LYS A C 1
ATOM 752 O O . LYS A 1 89 ? -31.802 21.112 8.544 1.00 41.03 89 LYS A O 1
ATOM 757 N N . VAL A 1 90 ? -32.186 20.134 6.573 1.00 40.94 90 VAL A N 1
ATOM 758 C CA . VAL A 1 90 ? -32.695 21.327 5.882 1.00 40.94 90 VAL A CA 1
ATOM 759 C C . VAL A 1 90 ? -34.217 21.210 5.858 1.00 40.94 90 VAL A C 1
ATOM 761 O O . VAL A 1 90 ? -34.737 20.136 5.554 1.00 40.94 90 VAL A O 1
ATOM 764 N N . ASP A 1 91 ? -34.920 22.293 6.203 1.00 42.22 91 ASP A N 1
ATOM 765 C CA . ASP A 1 91 ? -36.386 22.400 6.254 1.00 42.22 91 ASP A CA 1
ATOM 766 C C . ASP A 1 91 ? -37.050 21.952 4.938 1.00 42.22 91 ASP A C 1
ATOM 768 O O . ASP A 1 91 ? -37.315 22.732 4.022 1.00 42.22 91 ASP A O 1
ATOM 772 N N . LEU A 1 92 ? -37.347 20.658 4.833 1.00 39.19 92 LEU A N 1
ATOM 773 C CA . LEU A 1 92 ? -38.139 20.096 3.751 1.00 39.19 92 LEU A CA 1
ATOM 774 C C . LEU A 1 92 ? -39.575 19.951 4.239 1.00 39.19 92 LEU A C 1
ATOM 776 O O . LEU A 1 92 ? -39.937 19.012 4.950 1.00 39.19 92 LEU A O 1
ATOM 780 N N . ARG A 1 93 ? -40.412 20.892 3.796 1.00 39.28 93 ARG A N 1
ATOM 781 C CA . ARG A 1 93 ? -41.877 20.833 3.851 1.00 39.28 93 ARG A CA 1
ATOM 782 C C . ARG A 1 93 ? -42.345 19.544 3.146 1.00 39.28 93 ARG A C 1
ATOM 784 O O . ARG A 1 93 ? -42.539 19.520 1.934 1.00 39.28 93 ARG A O 1
ATOM 791 N N . LYS A 1 94 ? -42.478 18.435 3.882 1.00 36.31 94 LYS A N 1
ATOM 792 C CA . LYS A 1 94 ? -42.856 17.130 3.315 1.00 36.31 94 LYS A CA 1
ATOM 793 C C . LYS A 1 94 ? -44.360 17.064 3.036 1.00 36.31 94 LYS A C 1
ATOM 795 O O . LYS A 1 94 ? -45.168 16.885 3.943 1.00 36.31 94 LYS A O 1
ATOM 800 N N . LYS A 1 95 ? -44.722 17.130 1.752 1.00 32.69 95 LYS A N 1
ATOM 801 C CA . LYS A 1 95 ? -45.988 16.605 1.222 1.00 32.69 95 LYS A CA 1
ATOM 802 C C . LYS A 1 95 ? -45.809 15.088 1.053 1.00 32.69 95 LYS A C 1
ATOM 804 O O . LYS A 1 95 ? -44.884 14.659 0.371 1.00 32.69 95 LYS A O 1
ATOM 809 N N . ARG A 1 96 ? -46.623 14.279 1.738 1.00 31.47 96 ARG A N 1
ATOM 810 C CA . ARG A 1 96 ? -46.540 12.807 1.703 1.00 31.47 96 ARG A CA 1
ATOM 811 C C . ARG A 1 96 ? -47.115 12.262 0.390 1.00 31.47 96 ARG A C 1
ATOM 813 O O . ARG A 1 96 ? -48.271 12.530 0.082 1.00 31.47 96 ARG A O 1
ATOM 820 N N . THR A 1 97 ? -46.344 11.429 -0.301 1.00 29.66 97 THR A N 1
ATOM 821 C CA . THR A 1 97 ? -46.834 10.389 -1.224 1.00 29.66 97 THR A CA 1
ATOM 822 C C . THR A 1 97 ? -46.038 9.111 -0.948 1.00 29.66 97 THR A C 1
ATOM 824 O O . THR A 1 97 ? -44.813 9.202 -0.847 1.00 29.66 97 THR A O 1
ATOM 827 N N . PRO A 1 98 ? -46.687 7.947 -0.766 1.00 34.97 98 PRO A N 1
ATOM 828 C CA . PRO A 1 98 ? -46.003 6.703 -0.433 1.00 34.97 98 PRO A CA 1
ATOM 829 C C . PRO A 1 98 ? -45.434 6.048 -1.697 1.00 34.97 98 PRO A C 1
ATOM 831 O O . PRO A 1 98 ? -46.123 5.959 -2.712 1.00 34.97 98 PRO A O 1
ATOM 834 N N . LEU A 1 99 ? -44.188 5.579 -1.628 1.00 32.38 99 LEU A N 1
ATOM 835 C CA . LEU A 1 99 ? -43.599 4.694 -2.631 1.00 32.38 99 LEU A CA 1
ATOM 836 C C . LEU A 1 99 ? -43.305 3.351 -1.955 1.00 32.38 99 LEU A C 1
ATOM 838 O O . LEU A 1 99 ? -42.544 3.298 -0.992 1.00 32.38 99 LEU A O 1
ATOM 842 N N . ASN A 1 100 ? -43.953 2.296 -2.447 1.00 36.62 100 ASN A N 1
ATOM 843 C CA . ASN A 1 100 ? -43.709 0.910 -2.061 1.00 36.62 100 ASN A CA 1
ATOM 844 C C . ASN A 1 100 ? -42.406 0.421 -2.704 1.00 36.62 100 ASN A C 1
ATOM 846 O O . ASN A 1 100 ? -42.252 0.541 -3.919 1.00 36.62 100 ASN A O 1
ATOM 850 N N . PHE A 1 101 ? -41.528 -0.198 -1.916 1.00 29.75 101 PHE A N 1
ATOM 851 C CA . PHE A 1 101 ? -40.489 -1.095 -2.422 1.00 29.75 101 PHE A CA 1
ATOM 852 C C . PHE A 1 101 ? -40.754 -2.510 -1.886 1.00 29.75 101 PHE A C 1
ATOM 854 O O . PHE A 1 101 ? -40.995 -2.648 -0.686 1.00 29.75 101 PHE A O 1
ATOM 861 N N . PRO A 1 102 ? -40.748 -3.547 -2.743 1.00 34.94 102 PRO A N 1
ATOM 862 C CA . PRO A 1 102 ? -40.871 -4.932 -2.314 1.00 34.94 102 PRO A CA 1
ATOM 863 C C . PRO A 1 102 ? -39.500 -5.436 -1.846 1.00 34.94 102 PRO A C 1
ATOM 865 O O . PRO A 1 102 ? -38.514 -5.299 -2.569 1.00 34.94 102 PRO A O 1
ATOM 868 N N . ILE A 1 103 ? -39.440 -5.989 -0.634 1.00 36.53 103 ILE A N 1
ATOM 869 C CA . ILE A 1 103 ? -38.245 -6.641 -0.086 1.00 36.53 103 ILE A CA 1
ATOM 870 C C . ILE A 1 103 ? -38.480 -8.153 -0.133 1.00 36.53 103 ILE A C 1
ATOM 872 O O . ILE A 1 103 ? -39.549 -8.625 0.249 1.00 36.53 103 ILE A O 1
ATOM 876 N N . ASP A 1 104 ? -37.480 -8.858 -0.655 1.00 32.03 104 ASP A N 1
ATOM 877 C CA . ASP A 1 104 ? -37.398 -10.305 -0.850 1.00 32.03 104 ASP A CA 1
ATOM 878 C C . ASP A 1 104 ? -37.354 -11.060 0.499 1.00 32.03 104 ASP A C 1
ATOM 880 O O . ASP A 1 104 ? -36.701 -10.631 1.449 1.00 32.03 104 ASP A O 1
ATOM 884 N N . GLU A 1 105 ? -38.091 -12.166 0.595 1.00 40.69 105 GLU A N 1
ATOM 885 C CA . GLU A 1 105 ? -38.602 -12.780 1.838 1.00 40.69 105 GLU A CA 1
ATOM 886 C C . GLU A 1 105 ? -37.638 -13.771 2.531 1.00 40.69 105 GLU A C 1
ATOM 888 O O . GLU A 1 105 ? -38.028 -14.461 3.472 1.00 40.69 105 GLU A O 1
ATOM 893 N N . HIS A 1 106 ? -36.370 -13.859 2.113 1.00 39.03 106 HIS A N 1
ATOM 894 C CA . HIS A 1 106 ? -35.491 -14.978 2.493 1.00 39.03 106 HIS A CA 1
ATOM 895 C C . HIS A 1 106 ? -34.450 -14.728 3.607 1.00 39.03 106 HIS A C 1
ATOM 897 O O . HIS A 1 106 ? -33.644 -15.618 3.876 1.00 39.03 106 HIS A O 1
ATOM 903 N N . GLU A 1 107 ? -34.500 -13.597 4.324 1.00 37.88 107 GLU A N 1
ATOM 904 C CA . GLU A 1 107 ? -33.557 -13.272 5.423 1.00 37.88 107 GLU A CA 1
ATOM 905 C C . GLU A 1 107 ? -34.217 -13.065 6.808 1.00 37.88 107 GLU A C 1
ATOM 907 O O . GLU A 1 107 ? -33.625 -12.493 7.724 1.00 37.88 107 GLU A O 1
ATOM 912 N N . LEU A 1 108 ? -35.456 -13.535 7.003 1.00 43.47 108 LEU A N 1
ATOM 913 C CA . LEU A 1 108 ? -36.229 -13.291 8.227 1.00 43.47 108 LEU A CA 1
ATOM 914 C C . LEU A 1 108 ? -36.130 -14.436 9.260 1.00 43.47 108 LEU A C 1
ATOM 916 O O . LEU A 1 108 ? -37.042 -15.246 9.414 1.00 43.47 108 LEU A O 1
ATOM 920 N N . GLN A 1 109 ? -35.067 -14.458 10.064 1.00 51.09 109 GLN A N 1
ATOM 921 C CA . GLN A 1 109 ? -35.199 -14.899 11.460 1.00 51.09 109 GLN A CA 1
ATOM 922 C C . GLN A 1 109 ? -35.397 -13.643 12.308 1.00 51.09 109 GLN A C 1
ATOM 924 O O . GLN A 1 109 ? -34.455 -12.922 12.626 1.00 51.09 109 GLN A O 1
ATOM 929 N N . GLY A 1 110 ? -36.667 -13.322 12.567 1.00 54.78 110 GLY A N 1
ATOM 930 C CA . GLY A 1 110 ? -37.062 -12.116 13.291 1.00 54.78 110 GLY A CA 1
ATOM 931 C C . GLY A 1 110 ? -36.524 -12.088 14.723 1.00 54.78 110 GLY A C 1
ATOM 932 O O . GLY A 1 110 ? -36.415 -13.123 15.378 1.00 54.78 110 GLY A O 1
ATOM 933 N N . ALA A 1 111 ? -36.211 -10.887 15.212 1.00 62.59 111 ALA A N 1
ATOM 934 C CA . ALA A 1 111 ? -35.897 -10.658 16.618 1.00 62.59 111 ALA A CA 1
ATOM 935 C C . ALA A 1 111 ? -37.130 -10.966 17.484 1.00 62.59 111 ALA A C 1
ATOM 937 O O . ALA A 1 111 ? -38.231 -10.477 17.206 1.00 62.59 111 ALA A O 1
ATOM 938 N N . VAL A 1 112 ? -36.942 -11.776 18.525 1.00 78.00 112 VAL A N 1
ATOM 939 C CA . VAL A 1 112 ? -37.989 -12.135 19.490 1.00 78.00 112 VAL A CA 1
ATOM 940 C C . VAL A 1 112 ? -37.826 -11.221 20.699 1.00 78.00 112 VAL A C 1
ATOM 942 O O . VAL A 1 112 ? -36.769 -11.224 21.327 1.00 78.00 112 VAL A O 1
ATOM 945 N N . TYR A 1 113 ? -38.860 -10.447 21.036 1.00 82.75 113 TYR A N 1
ATOM 946 C CA . TYR A 1 113 ? -38.792 -9.485 22.135 1.00 82.75 113 TYR A CA 1
ATOM 947 C C . TYR A 1 113 ? -39.498 -9.980 23.397 1.00 82.75 113 TYR A C 1
ATOM 949 O O . TYR A 1 113 ? -40.581 -10.566 23.327 1.00 82.75 113 TYR A O 1
ATOM 957 N N . GLN A 1 114 ? -38.915 -9.694 24.560 1.00 85.25 114 GLN A N 1
ATOM 958 C CA . GLN A 1 114 ? -39.572 -9.889 25.853 1.00 85.25 114 GLN A CA 1
ATOM 959 C C . GLN A 1 114 ? -39.332 -8.711 26.812 1.00 85.25 114 GLN A C 1
ATOM 961 O O . GLN A 1 114 ? -38.306 -8.031 26.709 1.00 85.25 114 GLN A O 1
ATOM 966 N N . PRO A 1 115 ? -40.260 -8.450 27.753 1.00 85.69 115 PRO A N 1
ATOM 967 C CA . PRO A 1 115 ? -40.059 -7.441 28.784 1.00 85.69 115 PRO A CA 1
ATOM 968 C C . PRO A 1 115 ? -39.075 -7.933 29.849 1.00 85.69 115 PRO A C 1
ATOM 970 O O . PRO A 1 115 ? -39.207 -9.052 30.348 1.00 85.69 115 PRO A O 1
ATOM 973 N N . VAL A 1 116 ? -38.148 -7.066 30.256 1.00 85.19 116 VAL A N 1
ATOM 974 C CA . VAL A 1 116 ? -37.244 -7.305 31.393 1.00 85.19 116 VAL A CA 1
ATOM 975 C C . VAL A 1 116 ? -37.087 -6.070 32.267 1.00 85.19 116 VAL A C 1
ATOM 977 O O . VAL A 1 116 ? -37.111 -4.937 31.776 1.00 85.19 116 VAL A O 1
ATOM 980 N N . PHE A 1 117 ? -36.881 -6.289 33.566 1.00 81.31 117 PHE A N 1
ATOM 981 C CA . PHE A 1 117 ? -36.488 -5.225 34.488 1.00 81.31 117 PHE A CA 1
ATOM 982 C C . PHE A 1 117 ? -34.980 -4.999 34.457 1.00 81.31 117 PHE A C 1
ATOM 984 O O . PHE A 1 117 ? -34.194 -5.946 34.542 1.00 81.31 117 PHE A O 1
ATOM 991 N N . VAL A 1 118 ? -34.586 -3.728 34.382 1.00 81.25 118 VAL A N 1
ATOM 992 C CA . VAL A 1 118 ? -33.185 -3.298 34.375 1.00 81.25 118 VAL A CA 1
ATOM 993 C C . VAL A 1 118 ? -33.025 -2.084 35.289 1.00 81.25 118 VAL A C 1
ATOM 995 O O . VAL A 1 118 ? -33.917 -1.238 35.396 1.00 81.25 118 VAL A O 1
ATOM 998 N N . ARG A 1 119 ? -31.873 -1.986 35.959 1.00 79.38 119 ARG A N 1
ATOM 999 C CA . ARG A 1 119 ? -31.459 -0.744 36.622 1.00 79.38 119 ARG A CA 1
ATOM 1000 C C . ARG A 1 119 ? -31.053 0.272 35.565 1.00 79.38 119 ARG A C 1
ATOM 1002 O O . ARG A 1 119 ? -30.331 -0.074 34.642 1.00 79.38 119 ARG A O 1
ATOM 1009 N N . CYS A 1 120 ? -31.496 1.512 35.672 1.00 80.00 120 CYS A N 1
ATOM 1010 C CA . CYS A 1 120 ? -31.264 2.529 34.656 1.00 80.00 120 CYS A CA 1
ATOM 1011 C C . CYS A 1 120 ? -31.279 3.936 35.239 1.00 80.00 120 CYS A C 1
ATOM 1013 O O . CYS A 1 120 ? -31.630 4.153 36.397 1.00 80.00 120 CYS A O 1
ATOM 1015 N N . THR A 1 121 ? -30.891 4.900 34.415 1.00 80.81 121 THR A N 1
ATOM 1016 C CA . THR A 1 121 ? -30.992 6.325 34.715 1.00 80.81 121 THR A CA 1
ATOM 1017 C C . THR A 1 121 ? -31.959 6.965 33.725 1.00 80.81 121 THR A C 1
ATOM 1019 O O . THR A 1 121 ? -31.774 6.921 32.508 1.00 80.81 121 THR A O 1
ATOM 1022 N N . CYS A 1 122 ? -33.048 7.528 34.243 1.00 73.88 122 CYS A N 1
ATOM 1023 C CA . CYS A 1 122 ? -34.043 8.233 33.439 1.00 73.88 122 CYS A CA 1
ATOM 1024 C C . CYS A 1 122 ? -33.812 9.734 33.625 1.00 73.88 122 CYS A C 1
ATOM 1026 O O . CYS A 1 122 ? -34.106 10.268 34.692 1.00 73.88 122 CYS A O 1
ATOM 1028 N N . LEU A 1 123 ? -33.250 10.409 32.617 1.00 67.62 123 LEU A N 1
ATOM 1029 C CA . LEU A 1 123 ? -33.045 11.863 32.677 1.00 67.62 123 LEU A CA 1
ATOM 1030 C C . LEU A 1 123 ? -34.375 12.629 32.574 1.00 67.62 123 LEU A C 1
ATOM 1032 O O . LEU A 1 123 ? -34.519 13.664 33.214 1.00 67.62 123 LEU A O 1
ATOM 1036 N N . ASN A 1 124 ? -35.348 12.083 31.830 1.00 66.44 124 ASN A N 1
ATOM 1037 C CA . ASN A 1 124 ? -36.700 12.619 31.635 1.00 66.44 124 ASN A CA 1
ATOM 1038 C C . ASN A 1 124 ? -37.752 11.497 31.782 1.00 66.44 124 ASN A C 1
ATOM 1040 O O . ASN A 1 124 ? -37.412 10.315 31.824 1.00 66.44 124 ASN A O 1
ATOM 1044 N N . THR A 1 125 ? -39.045 11.840 31.790 1.00 64.56 125 THR A N 1
ATOM 1045 C CA . THR A 1 125 ? -40.163 10.870 31.860 1.00 64.56 125 THR A CA 1
ATOM 1046 C C . THR A 1 125 ? -40.355 10.025 30.596 1.00 64.56 125 THR A C 1
ATOM 1048 O O . THR A 1 125 ? -41.210 9.145 30.588 1.00 64.56 125 THR A O 1
ATOM 1051 N N . GLU A 1 126 ? -39.594 10.281 29.530 1.00 66.81 126 GLU A N 1
ATOM 1052 C CA . GLU A 1 126 ? -39.858 9.729 28.196 1.00 66.81 126 GLU A CA 1
ATOM 1053 C C . GLU A 1 126 ? -38.865 8.644 27.748 1.00 66.81 126 GLU A C 1
ATOM 1055 O O . GLU A 1 126 ? -39.212 7.825 26.904 1.00 66.81 126 GLU A O 1
ATOM 1060 N N . GLN A 1 127 ? -37.639 8.597 28.280 1.00 72.75 127 GLN A N 1
ATOM 1061 C CA . GLN A 1 127 ? -36.631 7.593 27.902 1.00 72.75 127 GLN A CA 1
ATOM 1062 C C . GLN A 1 127 ? -35.644 7.344 29.050 1.00 72.75 127 GLN A C 1
ATOM 1064 O O . GLN A 1 127 ? -35.216 8.285 29.724 1.00 72.75 127 GLN A O 1
ATOM 1069 N N . CYS A 1 128 ? -35.266 6.080 29.252 1.00 77.94 128 CYS A N 1
ATOM 1070 C CA . CYS A 1 128 ? -34.285 5.664 30.257 1.00 77.94 128 CYS A CA 1
ATOM 1071 C C . CYS A 1 128 ? -33.084 4.978 29.604 1.00 77.94 128 CYS A C 1
ATOM 1073 O O . CYS A 1 128 ? -33.232 4.283 28.602 1.00 77.94 128 CYS A O 1
ATOM 1075 N N . VAL A 1 129 ? -31.903 5.131 30.204 1.00 80.56 129 VAL A N 1
ATOM 1076 C CA . VAL A 1 129 ? -30.671 4.471 29.753 1.00 80.56 129 VAL A CA 1
ATOM 1077 C C . VAL A 1 129 ? -30.353 3.303 30.691 1.00 80.56 129 VAL A C 1
ATOM 1079 O O . VAL A 1 129 ? -30.135 3.547 31.881 1.00 80.56 129 VAL A O 1
ATOM 1082 N N . PRO A 1 130 ? -30.341 2.044 30.211 1.00 76.50 130 PRO A N 1
ATOM 1083 C CA . PRO A 1 130 ? -30.044 0.889 31.049 1.00 76.50 130 PRO A CA 1
ATOM 1084 C C . PRO A 1 130 ? -28.593 0.910 31.527 1.00 76.50 130 PRO A C 1
ATOM 1086 O O . PRO A 1 130 ? -27.664 1.122 30.749 1.00 76.50 130 PRO A O 1
ATOM 1089 N N . ASN A 1 131 ? -28.403 0.654 32.815 1.00 70.19 131 ASN A N 1
ATOM 1090 C CA . ASN A 1 131 ? -27.101 0.502 33.428 1.00 70.19 131 ASN A CA 1
ATOM 1091 C C . ASN A 1 131 ? -26.614 -0.939 33.248 1.00 70.19 131 ASN A C 1
ATOM 1093 O O . ASN A 1 131 ? -27.322 -1.894 33.573 1.00 70.19 131 ASN A O 1
ATOM 1097 N N . ARG A 1 132 ? -25.393 -1.095 32.736 1.00 61.47 132 ARG A N 1
ATOM 1098 C CA . ARG A 1 132 ? -24.777 -2.409 32.516 1.00 61.47 132 ARG A CA 1
ATOM 1099 C C . ARG A 1 132 ? -24.181 -3.001 33.791 1.00 61.47 132 ARG A C 1
ATOM 1101 O O . ARG A 1 132 ? -23.950 -4.205 33.826 1.00 61.47 132 ARG A O 1
ATOM 1108 N N . ASN A 1 133 ? -23.955 -2.190 34.828 1.00 57.00 133 ASN A N 1
ATOM 1109 C CA . ASN A 1 133 ? -23.460 -2.656 36.117 1.00 57.00 133 ASN A CA 1
ATOM 1110 C C . ASN A 1 133 ? -24.634 -2.972 37.069 1.00 57.00 133 ASN A C 1
ATOM 1112 O O . ASN A 1 133 ? -25.274 -2.055 37.593 1.00 57.00 133 ASN A O 1
ATOM 1116 N N . PRO A 1 134 ? -24.929 -4.257 37.344 1.00 51.44 134 PRO A N 1
ATOM 1117 C CA . PRO A 1 134 ? -26.059 -4.640 38.181 1.00 51.44 134 PRO A CA 1
ATOM 1118 C C . PRO A 1 134 ? -25.871 -4.290 39.664 1.00 51.44 134 PRO A C 1
ATOM 1120 O O . PRO A 1 134 ? -26.827 -4.435 40.416 1.00 51.44 134 PRO A O 1
ATOM 1123 N N . LEU A 1 135 ? -24.698 -3.838 40.119 1.00 49.53 135 LEU A N 1
ATOM 1124 C CA . LEU A 1 135 ? -24.410 -3.593 41.542 1.00 49.53 135 LEU A CA 1
ATOM 1125 C C . LEU A 1 135 ? -24.642 -2.142 41.994 1.00 49.53 135 LEU A C 1
ATOM 1127 O O . LEU A 1 135 ? -24.428 -1.823 43.163 1.00 49.53 135 LEU A O 1
ATOM 1131 N N . GLU A 1 136 ? -25.101 -1.258 41.108 1.00 57.94 136 GLU A N 1
ATOM 1132 C CA . GLU A 1 136 ? -25.321 0.144 41.463 1.00 57.94 136 GLU A CA 1
ATOM 1133 C C . GLU A 1 136 ? -26.634 0.327 42.246 1.00 57.94 136 GLU A C 1
ATOM 1135 O O . GLU A 1 136 ? -27.738 0.163 41.725 1.00 57.94 136 GLU A O 1
ATOM 1140 N N . VAL A 1 137 ? -26.509 0.638 43.539 1.00 54.47 137 VAL A N 1
ATOM 1141 C CA . VAL A 1 137 ? -27.622 0.624 44.510 1.00 54.47 137 VAL A CA 1
ATOM 1142 C C . VAL A 1 137 ? -28.532 1.862 44.395 1.00 54.47 137 VAL A C 1
ATOM 1144 O O . VAL A 1 137 ? -29.680 1.817 44.828 1.00 54.47 137 VAL A O 1
ATOM 1147 N N . ASN A 1 138 ? -28.060 2.939 43.755 1.00 60.16 138 ASN A N 1
ATOM 1148 C CA . ASN A 1 138 ? -28.766 4.228 43.651 1.00 60.16 138 ASN A CA 1
ATOM 1149 C C . ASN A 1 138 ? -29.488 4.455 42.302 1.00 60.16 138 ASN A C 1
ATOM 1151 O O . ASN A 1 138 ? -29.955 5.563 42.043 1.00 60.16 138 ASN A O 1
ATOM 1155 N N . ALA A 1 139 ? -29.574 3.445 41.430 1.00 62.56 139 ALA A N 1
ATOM 1156 C CA . ALA A 1 139 ? -30.215 3.563 40.115 1.00 62.56 139 ALA A CA 1
ATOM 1157 C C . ALA A 1 139 ? -31.741 3.344 40.178 1.00 62.56 139 ALA A C 1
ATOM 1159 O O . ALA A 1 139 ? -32.231 2.539 40.975 1.00 62.56 139 ALA A O 1
ATOM 1160 N N . SER A 1 140 ? -32.502 4.028 39.314 1.00 70.38 140 SER A N 1
ATOM 1161 C CA . SER A 1 140 ? -33.943 3.791 39.173 1.00 70.38 140 SER A CA 1
ATOM 1162 C C . SER A 1 140 ? -34.211 2.480 38.424 1.00 70.38 140 SER A C 1
ATOM 1164 O O . SER A 1 140 ? -33.347 1.945 37.732 1.00 70.38 140 SER A O 1
ATOM 1166 N N . VAL A 1 141 ? -35.408 1.915 38.589 1.00 78.25 141 VAL A N 1
ATOM 1167 C CA . VAL A 1 141 ? -35.820 0.691 37.884 1.00 78.25 141 VAL A CA 1
ATOM 1168 C C . VAL A 1 141 ? -36.681 1.081 36.687 1.00 78.25 141 VAL A C 1
ATOM 1170 O O . VAL A 1 141 ? -37.665 1.805 36.842 1.00 78.25 141 VAL A O 1
ATOM 1173 N N . CYS A 1 142 ? -36.335 0.586 35.503 1.00 85.56 142 CYS A N 1
ATOM 1174 C CA . CYS A 1 142 ? -37.152 0.696 34.296 1.00 85.56 142 CYS A CA 1
ATOM 1175 C C . CYS A 1 142 ? -37.373 -0.675 33.668 1.00 85.56 142 CYS A C 1
ATOM 1177 O O . CYS A 1 142 ? -36.743 -1.671 34.034 1.00 85.56 142 CYS A O 1
ATOM 1179 N N . MET A 1 143 ? -38.299 -0.708 32.715 1.00 83.81 143 MET A N 1
ATOM 1180 C CA . MET A 1 143 ? -38.580 -1.892 31.921 1.00 83.81 143 MET A CA 1
ATOM 1181 C C . MET A 1 143 ? -38.131 -1.666 30.480 1.00 83.81 143 MET A C 1
ATOM 1183 O O . MET A 1 143 ? -38.351 -0.591 29.909 1.00 83.81 143 MET A O 1
ATOM 1187 N N . CYS A 1 144 ? -37.479 -2.679 29.919 1.00 87.06 144 CYS A N 1
ATOM 1188 C CA . CYS A 1 144 ? -36.841 -2.638 28.609 1.00 87.06 144 CYS A CA 1
ATOM 1189 C C . CYS A 1 144 ? -37.346 -3.758 27.702 1.00 87.06 144 CYS A C 1
ATOM 1191 O O . CYS A 1 144 ? -37.842 -4.781 28.179 1.00 87.06 144 CYS A O 1
ATOM 1193 N N . PHE A 1 145 ? -37.167 -3.563 26.397 1.00 87.00 145 PHE A N 1
ATOM 1194 C CA . PHE A 1 145 ? -37.298 -4.616 25.396 1.00 87.00 145 PHE A CA 1
ATOM 1195 C C . PHE A 1 145 ? -35.974 -5.374 25.315 1.00 87.00 145 PHE A C 1
ATOM 1197 O O . PHE A 1 145 ? -34.947 -4.778 24.996 1.00 87.00 145 PHE A O 1
ATOM 1204 N N . GLU A 1 146 ? -35.994 -6.668 25.608 1.00 84.62 146 GLU A N 1
ATOM 1205 C CA . GLU A 1 146 ? -34.860 -7.560 25.387 1.00 84.62 146 GLU A CA 1
ATOM 1206 C C . GLU A 1 146 ? -35.080 -8.357 24.107 1.00 84.62 146 GLU A C 1
ATOM 1208 O O . GLU A 1 146 ? -36.098 -9.034 23.968 1.00 84.62 146 GLU A O 1
ATOM 1213 N N . ASP A 1 147 ? -34.110 -8.312 23.198 1.00 82.12 147 ASP A N 1
ATOM 1214 C CA . ASP A 1 147 ? -33.996 -9.307 22.136 1.00 82.12 147 ASP A CA 1
ATOM 1215 C C . ASP A 1 147 ? -33.366 -10.579 22.722 1.00 82.12 147 ASP A C 1
ATOM 1217 O O . ASP A 1 147 ? -32.156 -10.617 22.958 1.00 82.12 147 ASP A O 1
ATOM 1221 N N . VAL A 1 148 ? -34.163 -11.628 22.948 1.00 75.88 148 VAL A N 1
ATOM 1222 C CA . VAL A 1 148 ? -33.666 -12.904 23.512 1.00 75.88 148 VAL A CA 1
ATOM 1223 C C . VAL A 1 148 ? -32.624 -13.591 22.631 1.00 75.88 148 VAL A C 1
ATOM 1225 O O . VAL A 1 148 ? -31.852 -14.401 23.138 1.00 75.88 148 VAL A O 1
ATOM 1228 N N . THR A 1 149 ? -32.568 -13.291 21.329 1.00 70.56 149 THR A N 1
ATOM 1229 C CA . THR A 1 149 ? -31.568 -13.897 20.436 1.00 70.56 149 THR A CA 1
ATOM 1230 C C . THR A 1 149 ? -30.198 -13.235 20.566 1.00 70.56 149 THR A C 1
ATOM 1232 O O . THR A 1 149 ? -29.181 -13.902 20.386 1.00 70.56 149 THR A O 1
ATOM 1235 N N . LYS A 1 150 ? -30.153 -11.938 20.903 1.00 67.56 150 LYS A N 1
ATOM 1236 C CA . LYS A 1 150 ? -28.918 -11.131 20.920 1.00 67.56 150 LYS A CA 1
ATOM 1237 C C . LYS A 1 150 ? -28.533 -10.600 22.304 1.00 67.56 150 LYS A C 1
ATOM 1239 O O . LYS A 1 150 ? -27.442 -10.060 22.452 1.00 67.56 150 LYS A O 1
ATOM 1244 N N . GLY A 1 151 ? -29.410 -10.703 23.304 1.00 70.19 151 GLY A N 1
ATOM 1245 C CA . GLY A 1 151 ? -29.201 -10.155 24.649 1.00 70.19 151 GLY A CA 1
ATOM 1246 C C . GLY A 1 151 ? -29.187 -8.621 24.707 1.00 70.19 151 GLY A C 1
ATOM 1247 O O . GLY A 1 151 ? -28.721 -8.040 25.688 1.00 70.19 151 GLY A O 1
ATOM 1248 N N . ILE A 1 152 ? -29.660 -7.948 23.652 1.00 73.69 152 ILE A N 1
ATOM 1249 C CA . ILE A 1 152 ? -29.672 -6.484 23.551 1.00 73.69 152 ILE A CA 1
ATOM 1250 C C . ILE A 1 152 ? -30.921 -5.952 24.253 1.00 73.69 152 ILE A C 1
ATOM 1252 O O . ILE A 1 152 ? -32.035 -6.344 23.913 1.00 73.69 152 ILE A O 1
ATOM 1256 N N . ILE A 1 153 ? -30.727 -5.029 25.197 1.00 79.75 153 ILE A N 1
ATOM 1257 C CA . ILE A 1 153 ? -31.796 -4.393 25.976 1.00 79.75 153 ILE A CA 1
ATOM 1258 C C . ILE A 1 153 ? -32.019 -2.941 25.543 1.00 79.75 153 ILE A C 1
ATOM 1260 O O . ILE A 1 153 ? -31.369 -2.016 26.029 1.00 79.75 153 ILE A O 1
ATOM 1264 N N . TRP A 1 154 ? -32.926 -2.735 24.591 1.00 77.81 154 TRP A N 1
ATOM 1265 C CA . TRP A 1 154 ? -33.320 -1.414 24.097 1.00 77.81 154 TRP A CA 1
ATOM 1266 C C . TRP A 1 154 ? -34.635 -1.502 23.304 1.00 77.81 154 TRP A C 1
ATOM 1268 O O . TRP A 1 154 ? -34.796 -2.451 22.538 1.00 77.81 154 TRP A O 1
ATOM 1278 N N . PRO A 1 155 ? -35.544 -0.509 23.373 1.00 84.62 155 PRO A N 1
ATOM 1279 C CA . PRO A 1 155 ? -35.528 0.696 24.215 1.00 84.62 155 PRO A CA 1
ATOM 1280 C C . PRO A 1 155 ? -35.957 0.430 25.669 1.00 84.62 155 PRO A C 1
ATOM 1282 O O . PRO A 1 155 ? -36.503 -0.625 25.982 1.00 84.62 155 PRO A O 1
ATOM 1285 N N . CYS A 1 156 ? -35.726 1.395 26.562 1.00 85.88 156 CYS A N 1
ATOM 1286 C CA . CYS A 1 156 ? -36.092 1.318 27.980 1.00 85.88 156 CYS A CA 1
ATOM 1287 C C . CYS A 1 156 ? -36.947 2.514 28.404 1.00 85.88 156 CYS A C 1
ATOM 1289 O O . CYS A 1 156 ? -36.645 3.660 28.061 1.00 85.88 156 CYS A O 1
ATOM 1291 N N . TYR A 1 157 ? -37.980 2.251 29.206 1.00 86.31 157 TYR A N 1
ATOM 1292 C CA . TYR A 1 157 ? -38.934 3.266 29.656 1.00 86.31 157 TYR A CA 1
ATOM 1293 C C . TYR A 1 157 ? -39.249 3.133 31.149 1.00 86.31 157 TYR A C 1
ATOM 1295 O O . TYR A 1 157 ? -39.257 2.006 31.663 1.00 86.31 157 TYR A O 1
ATOM 1303 N N . PRO A 1 158 ? -39.560 4.243 31.849 1.00 85.19 158 PRO A N 1
ATOM 1304 C CA . PRO A 1 158 ? -39.931 4.198 33.261 1.00 85.19 158 PRO A CA 1
ATOM 1305 C C . PRO A 1 158 ? -41.071 3.207 33.501 1.00 85.19 158 PRO A C 1
ATOM 1307 O O . PRO A 1 158 ? -42.007 3.138 32.710 1.00 85.19 158 PRO A O 1
ATOM 1310 N N . THR A 1 159 ? -41.048 2.458 34.603 1.00 80.69 159 THR A N 1
ATOM 1311 C CA . THR A 1 159 ? -42.109 1.476 34.907 1.00 80.69 159 THR A CA 1
ATOM 1312 C C . THR A 1 159 ? -43.505 2.101 34.999 1.00 80.69 159 THR A C 1
ATOM 1314 O O . THR A 1 159 ? -44.495 1.426 34.737 1.00 80.69 159 THR A O 1
ATOM 1317 N N . THR A 1 160 ? -43.591 3.401 35.293 1.00 78.75 160 THR A N 1
ATOM 1318 C CA . THR A 1 160 ? -44.838 4.170 35.413 1.00 78.75 160 THR A CA 1
ATOM 1319 C C . THR A 1 160 ? -45.611 4.335 34.108 1.00 78.75 160 THR A C 1
ATOM 1321 O O . THR A 1 160 ? -46.804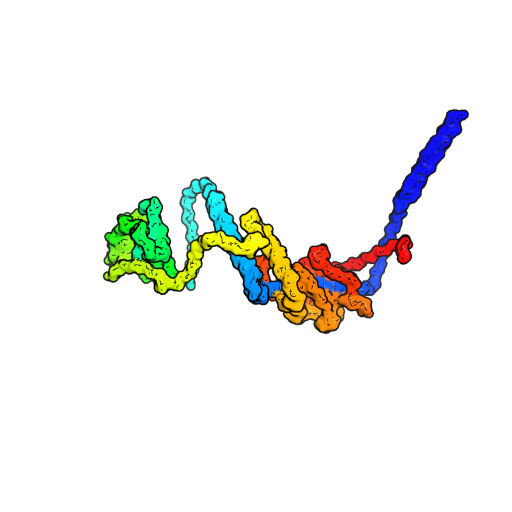 4.620 34.155 1.00 78.75 160 THR A O 1
ATOM 1324 N N . VAL A 1 161 ? -44.964 4.170 32.952 1.00 83.44 161 VAL A N 1
ATOM 1325 C CA . VAL A 1 161 ? -45.610 4.360 31.641 1.00 83.44 161 VAL A CA 1
ATOM 1326 C C . VAL A 1 161 ? -46.154 3.069 31.038 1.00 83.44 161 VAL A C 1
ATOM 1328 O O . VAL A 1 161 ? -46.727 3.093 29.951 1.00 83.44 161 VAL A O 1
ATOM 1331 N N . TRP A 1 162 ? -45.974 1.939 31.723 1.00 82.94 162 TRP A N 1
ATOM 1332 C CA . TRP A 1 162 ? -46.417 0.633 31.257 1.00 82.94 162 TRP A CA 1
ATOM 1333 C C . TRP A 1 162 ? -47.775 0.268 31.837 1.00 82.94 162 TRP A C 1
ATOM 1335 O O . TRP A 1 162 ? -48.033 0.409 33.029 1.00 82.94 162 TRP A O 1
ATOM 1345 N N . THR A 1 163 ? -48.642 -0.250 30.978 1.00 81.06 163 THR A N 1
ATOM 1346 C CA . THR A 1 163 ? -49.990 -0.690 31.327 1.00 81.06 163 THR A CA 1
ATOM 1347 C C . THR A 1 163 ? -50.259 -2.048 30.700 1.00 81.06 163 THR A C 1
ATOM 1349 O O . THR A 1 163 ? -49.841 -2.328 29.575 1.00 81.06 163 THR A O 1
ATOM 1352 N N . VAL A 1 164 ? -50.950 -2.915 31.437 1.00 82.44 164 VAL A N 1
ATOM 1353 C CA . VAL A 1 164 ? -51.409 -4.194 30.895 1.00 82.44 164 VAL A CA 1
ATOM 1354 C C . VAL A 1 164 ? -52.707 -3.945 30.137 1.00 82.44 164 VAL A C 1
ATOM 1356 O O . VAL A 1 164 ? -53.682 -3.462 30.712 1.00 82.44 164 VAL A O 1
ATOM 1359 N N . LYS A 1 165 ? -52.719 -4.279 28.848 1.00 82.81 165 LYS A N 1
ATOM 1360 C CA . LYS A 1 165 ? -53.884 -4.165 27.966 1.00 82.81 165 LYS A CA 1
ATOM 1361 C C . LYS A 1 165 ? -54.230 -5.529 27.362 1.00 82.81 165 LYS A C 1
ATOM 1363 O O . LYS A 1 165 ? -53.526 -6.520 27.558 1.00 82.81 165 LYS A O 1
ATOM 1368 N N . LYS A 1 166 ? -55.348 -5.589 26.641 1.00 81.56 166 LYS A N 1
ATOM 1369 C CA . LYS A 1 166 ? -55.775 -6.762 25.868 1.00 81.56 166 LYS A CA 1
ATOM 1370 C C . LYS A 1 166 ? -55.544 -6.481 24.384 1.00 81.56 166 LYS A C 1
ATOM 1372 O O . LYS A 1 166 ? -56.248 -5.652 23.818 1.00 81.56 166 LYS A O 1
ATOM 1377 N N . CYS A 1 167 ? -54.571 -7.152 23.773 1.00 76.19 167 CYS A N 1
ATOM 1378 C CA . CYS A 1 167 ? -54.222 -6.981 22.360 1.00 76.19 167 CYS A CA 1
ATOM 1379 C C . CYS A 1 167 ? -54.796 -8.129 21.511 1.00 76.19 167 CYS A C 1
ATOM 1381 O O . CYS A 1 167 ? -54.852 -9.268 21.979 1.00 76.19 167 CYS A O 1
ATOM 1383 N N . SER A 1 168 ? -55.164 -7.861 20.251 1.00 71.69 168 SER A N 1
ATOM 1384 C CA . SER A 1 168 ? -55.372 -8.906 19.230 1.00 71.69 168 SER A CA 1
ATOM 1385 C C . SER A 1 168 ? -54.298 -8.821 18.156 1.00 71.69 168 SER A C 1
ATOM 1387 O O . SER A 1 168 ? -53.893 -7.717 17.797 1.00 71.69 168 SER A O 1
ATOM 1389 N N . GLY A 1 169 ? -53.914 -9.955 17.573 1.00 67.12 169 GLY A N 1
ATOM 1390 C CA . GLY A 1 169 ? -53.010 -9.962 16.419 1.00 67.12 169 GLY A CA 1
ATOM 1391 C C . GLY A 1 169 ? -51.546 -9.709 16.782 1.00 67.12 169 GLY A C 1
ATOM 1392 O O . GLY A 1 169 ? -50.843 -9.011 16.060 1.00 67.12 169 GLY A O 1
ATOM 1393 N N . CYS A 1 170 ? -51.085 -10.256 17.908 1.00 69.88 170 CYS A N 1
ATOM 1394 C CA . CYS A 1 170 ? -49.662 -10.262 18.240 1.00 69.88 170 CYS A CA 1
ATOM 1395 C C . CYS A 1 170 ? -48.885 -11.136 17.245 1.00 69.88 170 CYS A C 1
ATOM 1397 O O . CYS A 1 170 ? -49.325 -12.232 16.893 1.00 69.88 170 CYS A O 1
ATOM 1399 N N . SER A 1 171 ? -47.715 -10.665 16.818 1.00 74.88 171 SER A N 1
ATOM 1400 C CA . SER A 1 171 ? -46.807 -11.434 15.969 1.00 74.88 171 SER A CA 1
ATOM 1401 C C . SER A 1 171 ? -46.276 -12.643 16.737 1.00 74.88 171 SER A C 1
ATOM 1403 O O . SER A 1 171 ? -45.614 -12.485 17.762 1.00 74.88 171 SER A O 1
ATOM 1405 N N . ALA A 1 172 ? -46.524 -13.846 16.215 1.00 64.31 172 ALA A N 1
ATOM 1406 C CA . ALA A 1 172 ? -46.000 -15.090 16.782 1.00 64.31 172 ALA A CA 1
ATOM 1407 C C . ALA A 1 172 ? -44.470 -15.217 16.647 1.00 64.31 172 ALA A C 1
ATOM 1409 O O . ALA A 1 172 ? -43.866 -16.054 17.309 1.00 64.31 172 ALA A O 1
ATOM 1410 N N . ILE A 1 173 ? -43.854 -14.402 15.782 1.00 65.56 173 ILE A N 1
ATOM 1411 C CA . ILE A 1 173 ? -42.418 -14.441 15.484 1.00 65.56 173 ILE A CA 1
ATOM 1412 C C . ILE A 1 173 ? -41.652 -13.449 16.363 1.00 65.56 173 ILE A C 1
ATOM 1414 O O . ILE A 1 173 ? -40.568 -13.768 16.824 1.00 65.56 173 ILE A O 1
ATOM 1418 N N . SER A 1 174 ? -42.199 -12.257 16.615 1.00 70.25 174 SER A N 1
ATOM 1419 C CA . SER A 1 174 ? -41.494 -11.189 17.346 1.00 70.25 174 SER A CA 1
ATOM 1420 C C . SER A 1 174 ? -42.038 -10.919 18.749 1.00 70.25 174 SER A C 1
ATOM 1422 O O . SER A 1 174 ? -41.456 -10.115 19.473 1.00 70.25 174 SER A O 1
ATOM 1424 N N . ASN A 1 175 ? -43.146 -11.560 19.146 1.00 78.44 175 ASN A N 1
ATOM 1425 C CA . ASN A 1 175 ? -43.863 -11.330 20.411 1.00 78.44 175 ASN A CA 1
ATOM 1426 C C . ASN A 1 175 ? -44.298 -9.870 20.644 1.00 78.44 175 ASN A C 1
ATOM 1428 O O . ASN A 1 175 ? -44.548 -9.451 21.777 1.00 78.44 175 ASN A O 1
ATOM 1432 N N . THR A 1 176 ? -44.435 -9.092 19.571 1.00 81.25 176 THR A N 1
ATOM 1433 C CA . THR A 1 176 ? -44.911 -7.706 19.604 1.00 81.25 176 THR A CA 1
ATOM 1434 C C . THR A 1 176 ? -46.374 -7.614 19.181 1.00 81.25 176 THR A C 1
ATOM 1436 O O . THR A 1 176 ? -46.861 -8.421 18.386 1.00 81.25 176 THR A O 1
ATOM 1439 N N . CYS A 1 177 ? -47.090 -6.626 19.715 1.00 76.88 177 CYS A N 1
ATOM 1440 C CA . CYS A 1 177 ? -48.498 -6.371 19.418 1.00 76.88 177 CYS A CA 1
ATOM 1441 C C . CYS A 1 177 ? -48.726 -4.878 19.133 1.00 76.88 177 CYS A C 1
ATOM 1443 O O . CYS A 1 177 ? -48.014 -4.022 19.665 1.00 76.88 177 CYS A O 1
ATOM 1445 N N . SER A 1 178 ? -49.741 -4.563 18.328 1.00 69.19 178 SER A N 1
ATOM 1446 C CA . SER A 1 178 ? -50.199 -3.184 18.116 1.00 69.19 178 SER A CA 1
ATOM 1447 C C . SER A 1 178 ? -50.958 -2.656 19.339 1.00 69.19 178 SER A C 1
ATOM 1449 O O . SER A 1 178 ? -51.686 -3.417 19.979 1.00 69.19 178 SER A O 1
ATOM 1451 N N . ASP A 1 179 ? -50.811 -1.362 19.651 1.00 72.19 179 ASP A N 1
ATOM 1452 C CA . ASP A 1 179 ? -51.542 -0.723 20.754 1.00 72.19 179 ASP A CA 1
ATOM 1453 C C . ASP A 1 179 ? -53.058 -0.704 20.459 1.00 72.19 179 ASP A C 1
ATOM 1455 O O . ASP A 1 179 ? -53.475 -0.125 19.448 1.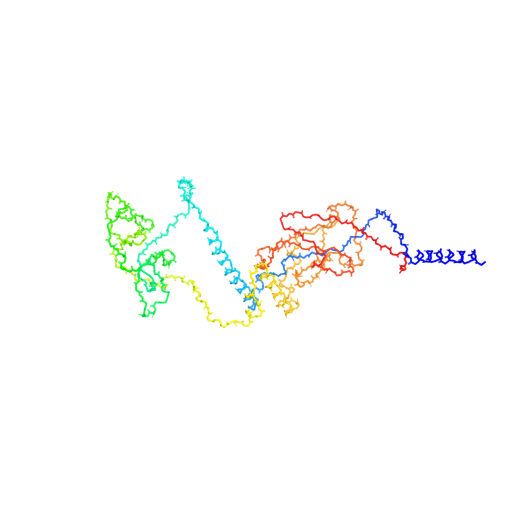00 72.19 179 ASP A O 1
ATOM 1459 N N . PRO A 1 180 ? -53.892 -1.330 21.312 1.00 67.88 180 PRO A N 1
ATOM 1460 C CA . PRO A 1 180 ? -55.335 -1.429 21.099 1.00 67.88 180 PRO A CA 1
ATOM 1461 C C . PRO A 1 180 ? -56.064 -0.078 21.096 1.00 67.88 180 PRO A C 1
ATOM 1463 O O . PRO A 1 180 ? -57.154 0.005 20.542 1.00 67.88 180 PRO A O 1
ATOM 1466 N N . ASP A 1 181 ? -55.476 0.991 21.644 1.00 66.56 181 ASP A N 1
ATOM 1467 C CA . ASP A 1 181 ? -56.094 2.327 21.598 1.00 66.56 181 ASP A CA 1
ATOM 1468 C C . ASP A 1 181 ? -55.984 2.987 20.212 1.00 66.56 181 ASP A C 1
ATOM 1470 O O . ASP A 1 181 ? -56.682 3.957 19.917 1.00 66.56 181 ASP A O 1
ATOM 1474 N N . HIS A 1 182 ? -55.116 2.461 19.343 1.00 59.44 182 HIS A N 1
ATOM 1475 C CA . HIS A 1 182 ? -54.833 3.027 18.025 1.00 59.44 182 HIS A CA 1
ATOM 1476 C C . HIS A 1 182 ? -55.496 2.256 16.869 1.00 59.44 182 HIS A C 1
ATOM 1478 O O . HIS A 1 182 ? -55.583 2.781 15.756 1.00 59.44 182 HIS A O 1
ATOM 1484 N N . HIS A 1 183 ? -55.991 1.036 17.120 1.00 58.69 183 HIS A N 1
ATOM 1485 C CA . HIS A 1 183 ? -56.655 0.180 16.134 1.00 58.69 183 HIS A CA 1
ATOM 1486 C C . HIS A 1 183 ? -57.854 -0.562 16.741 1.00 58.69 183 HIS A C 1
ATOM 1488 O O . HIS A 1 183 ? -57.734 -1.202 17.779 1.00 58.69 183 HIS A O 1
ATOM 1494 N N . ASN A 1 184 ? -59.003 -0.542 16.055 1.00 55.00 184 ASN A N 1
ATOM 1495 C CA . ASN A 1 184 ? -60.173 -1.324 16.463 1.00 55.00 184 ASN A CA 1
ATOM 1496 C C . ASN A 1 184 ? -59.906 -2.823 16.286 1.00 55.00 184 ASN A C 1
ATOM 1498 O O . ASN A 1 184 ? -59.750 -3.319 15.171 1.00 55.00 184 ASN A O 1
ATOM 1502 N N . VAL A 1 185 ? -59.881 -3.529 17.410 1.00 54.78 185 VAL A N 1
ATOM 1503 C CA . VAL A 1 185 ? -59.556 -4.948 17.518 1.00 54.78 185 VAL A CA 1
ATOM 1504 C C . VAL A 1 185 ? -60.834 -5.797 17.568 1.00 54.78 185 VAL A C 1
ATOM 1506 O O . VAL A 1 185 ? -61.660 -5.638 18.464 1.00 54.78 185 VAL A O 1
ATOM 1509 N N . THR A 1 186 ? -60.968 -6.754 16.644 1.00 53.41 186 THR A N 1
ATOM 1510 C CA . THR A 1 186 ? -61.941 -7.862 16.709 1.00 53.41 186 THR A CA 1
ATOM 1511 C C . THR A 1 186 ? -61.203 -9.193 16.562 1.00 53.41 186 THR A C 1
ATOM 1513 O O . THR A 1 186 ? -60.738 -9.514 15.470 1.00 53.41 186 THR A O 1
ATOM 1516 N N . GLY A 1 187 ? -61.077 -9.961 17.648 1.00 59.97 187 GLY A N 1
ATOM 1517 C CA . GLY A 1 187 ? -60.410 -11.270 17.667 1.00 59.97 187 GLY A CA 1
ATOM 1518 C C . GLY A 1 187 ? -60.111 -11.769 19.086 1.00 59.97 187 GLY A C 1
ATOM 1519 O O . GLY A 1 187 ? -60.392 -11.066 20.057 1.00 59.97 187 GLY A O 1
ATOM 1520 N N . GLU A 1 188 ? -59.548 -12.978 19.210 1.00 59.03 188 GLU A N 1
ATOM 1521 C CA . GLU A 1 188 ? -59.077 -13.523 20.493 1.00 59.03 188 GLU A CA 1
ATOM 1522 C C . GLU A 1 188 ? -58.037 -12.592 21.128 1.00 59.03 188 GLU A C 1
ATOM 1524 O O . GLU A 1 188 ? -57.056 -12.188 20.499 1.00 59.03 188 GLU A O 1
ATOM 1529 N N . THR A 1 189 ? -58.278 -12.227 22.386 1.00 66.94 189 THR A N 1
ATOM 1530 C CA . THR A 1 189 ? -57.469 -11.242 23.103 1.00 66.94 189 THR A CA 1
ATOM 1531 C C . THR A 1 189 ? -56.430 -11.919 23.983 1.00 66.94 189 THR A C 1
ATOM 1533 O O . THR A 1 189 ? -56.791 -12.705 24.862 1.00 66.94 189 THR A O 1
ATOM 1536 N N . LEU A 1 190 ? -55.163 -11.547 23.818 1.00 72.94 190 LEU A N 1
ATOM 1537 C CA . LEU A 1 190 ? -54.065 -11.936 24.703 1.00 72.94 190 LEU A CA 1
ATOM 1538 C C . LEU A 1 190 ? -53.674 -10.755 25.609 1.00 72.94 190 LEU A C 1
ATOM 1540 O O . LEU A 1 190 ? -53.755 -9.599 25.176 1.00 72.94 190 LEU A O 1
ATOM 1544 N N . PRO A 1 191 ? -53.259 -11.007 26.866 1.00 80.62 191 PRO A N 1
ATOM 1545 C CA . PRO A 1 191 ? -52.709 -9.959 27.714 1.00 80.62 191 PRO A CA 1
ATOM 1546 C C . PRO A 1 191 ? -51.370 -9.478 27.138 1.00 80.62 191 PRO A C 1
ATOM 1548 O O . PRO A 1 191 ? -50.500 -10.280 26.796 1.00 80.62 191 PRO A O 1
ATOM 1551 N N . CYS A 1 192 ? -51.205 -8.165 27.029 1.00 84.75 192 CYS A N 1
ATOM 1552 C CA . CYS A 1 192 ? -50.010 -7.515 26.503 1.00 84.75 192 CYS A CA 1
ATOM 1553 C C . CYS A 1 192 ? -49.577 -6.366 27.424 1.00 84.75 192 CYS A C 1
ATOM 1555 O O . CYS A 1 192 ? -50.402 -5.734 28.082 1.00 84.75 192 CYS A O 1
ATOM 1557 N N . LEU A 1 193 ? -48.277 -6.097 27.477 1.00 85.19 193 LEU A N 1
ATOM 1558 C CA . LEU A 1 193 ? -47.677 -4.960 28.169 1.00 85.19 193 LEU A CA 1
ATOM 1559 C C . LEU A 1 193 ? -47.423 -3.849 27.162 1.00 85.19 193 LEU A C 1
ATOM 1561 O O . LEU A 1 193 ? -46.609 -4.019 26.260 1.00 85.19 193 LEU A O 1
ATOM 1565 N N . CYS A 1 194 ? -48.107 -2.723 27.329 1.00 84.06 194 CYS A N 1
ATOM 1566 C CA . CYS A 1 194 ? -48.049 -1.570 26.439 1.00 84.06 194 CYS A CA 1
ATOM 1567 C C . CYS A 1 194 ? -47.470 -0.365 27.171 1.00 84.06 194 CYS A C 1
ATOM 1569 O O . CYS A 1 194 ? -47.929 -0.046 28.270 1.00 84.06 194 CYS A O 1
ATOM 1571 N N . GLN A 1 195 ? -46.521 0.339 26.555 1.00 84.88 195 GLN A N 1
ATOM 1572 C CA . GLN A 1 195 ? -46.043 1.620 27.082 1.00 84.88 195 GLN A CA 1
ATOM 1573 C C . GLN A 1 195 ? -46.688 2.813 26.368 1.00 84.88 195 GLN A C 1
ATOM 1575 O O . GLN A 1 195 ? -46.971 2.756 25.171 1.00 84.88 195 GLN A O 1
ATOM 1580 N N . SER A 1 196 ? -46.933 3.890 27.113 1.00 81.19 196 SER A N 1
ATOM 1581 C CA . SER A 1 196 ? -47.711 5.045 26.652 1.00 81.19 196 SER A CA 1
ATOM 1582 C C . SER A 1 196 ? -46.939 6.082 25.826 1.00 81.19 196 SER A C 1
ATOM 1584 O O . SER A 1 196 ? -47.561 7.014 25.330 1.00 81.19 196 SER A O 1
ATOM 1586 N N . ILE A 1 197 ? -45.615 5.960 25.682 1.00 78.62 197 ILE A N 1
ATOM 1587 C CA . ILE A 1 197 ? -44.756 6.970 25.036 1.00 78.62 197 ILE A CA 1
ATOM 1588 C C . ILE A 1 197 ? -44.611 6.707 23.535 1.00 78.62 197 ILE A C 1
ATOM 1590 O O . ILE A 1 197 ? -44.793 7.606 22.722 1.00 78.62 197 ILE A O 1
ATOM 1594 N N . SER A 1 198 ? -44.263 5.479 23.150 1.00 73.00 198 SER A N 1
ATOM 1595 C CA . SER A 1 198 ? -44.120 5.073 21.748 1.00 73.00 198 SER A CA 1
ATOM 1596 C C . SER A 1 198 ? -45.232 4.142 21.260 1.00 73.00 198 SER A C 1
ATOM 1598 O O . SER A 1 198 ? -45.161 3.705 20.119 1.00 73.00 198 SER A O 1
ATOM 1600 N N . HIS A 1 199 ? -46.248 3.843 22.081 1.00 79.44 199 HIS A N 1
ATOM 1601 C CA . HIS A 1 199 ? -47.407 3.009 21.716 1.00 79.44 199 HIS A CA 1
ATOM 1602 C C . HIS A 1 199 ? -47.040 1.626 21.149 1.00 79.44 199 HIS A C 1
ATOM 1604 O O . HIS A 1 199 ? -47.643 1.126 20.203 1.00 79.44 199 HIS A O 1
ATOM 1610 N N . HIS A 1 200 ? -46.008 1.010 21.721 1.00 81.38 200 HIS A N 1
ATOM 1611 C CA . HIS A 1 200 ? -45.569 -0.346 21.386 1.00 81.38 200 HIS A CA 1
ATOM 1612 C C . HIS A 1 200 ? -45.891 -1.297 22.534 1.00 81.38 200 HIS A C 1
ATOM 1614 O O . HIS A 1 200 ? -45.654 -0.961 23.701 1.00 81.38 200 HIS A O 1
ATOM 1620 N N . CYS A 1 201 ? -46.386 -2.487 22.188 1.00 83.12 201 CYS A N 1
ATOM 1621 C CA . CYS A 1 201 ? -46.756 -3.519 23.144 1.00 83.12 201 CYS A CA 1
ATOM 1622 C C . CYS A 1 201 ? -45.988 -4.825 22.914 1.00 83.12 201 CYS A C 1
ATOM 1624 O O . CYS A 1 201 ? -45.676 -5.187 21.779 1.00 83.12 201 CYS A O 1
ATOM 1626 N N . MET A 1 202 ? -45.748 -5.564 23.994 1.00 86.38 202 MET A N 1
ATOM 1627 C CA . MET A 1 202 ? -45.234 -6.937 23.975 1.00 86.38 202 MET A CA 1
ATOM 1628 C C . MET A 1 202 ? -46.256 -7.892 24.574 1.00 86.38 202 MET A C 1
ATOM 1630 O O . MET A 1 202 ? -47.061 -7.496 25.417 1.00 86.38 202 MET A O 1
ATOM 1634 N N . VAL A 1 203 ? -46.214 -9.159 24.176 1.00 83.62 203 VAL A N 1
ATOM 1635 C CA . VAL A 1 203 ? -47.010 -10.204 24.829 1.00 83.62 203 VAL A CA 1
ATOM 1636 C C . VAL A 1 203 ? -46.621 -10.274 26.309 1.00 83.62 203 VAL A C 1
ATOM 1638 O O . VAL A 1 203 ? -45.440 -10.312 26.652 1.00 83.62 203 VAL A O 1
ATOM 1641 N N . HIS A 1 204 ? -47.615 -10.269 27.199 1.00 81.12 204 HIS A N 1
ATOM 1642 C CA . HIS A 1 204 ? -47.362 -10.419 28.627 1.00 81.12 204 HIS A CA 1
ATOM 1643 C C . HIS A 1 204 ? -46.902 -11.864 28.893 1.00 81.12 204 HIS A C 1
ATOM 1645 O O . HIS A 1 204 ? -47.605 -12.801 28.495 1.00 81.12 204 HIS A O 1
ATOM 1651 N N . PRO A 1 205 ? -45.754 -12.082 29.556 1.00 77.56 205 PRO A N 1
ATOM 1652 C CA . PRO A 1 205 ? -45.289 -13.430 29.869 1.00 77.56 205 PRO A CA 1
ATOM 1653 C C . PRO A 1 205 ? -46.285 -14.144 30.797 1.00 77.56 205 PRO A C 1
ATOM 1655 O O . PRO A 1 205 ? -46.957 -13.514 31.609 1.00 77.56 205 PRO A O 1
ATOM 1658 N N . LYS A 1 206 ? -46.426 -15.468 30.668 1.00 70.56 206 LYS A N 1
ATOM 1659 C CA . LYS A 1 206 ? -47.285 -16.252 31.582 1.00 70.56 206 LYS A CA 1
ATOM 1660 C C . LYS A 1 206 ? -46.694 -16.343 32.995 1.00 70.56 206 LYS A C 1
ATOM 1662 O O . LYS A 1 206 ? -47.451 -16.490 33.949 1.00 70.56 206 LYS A O 1
ATOM 1667 N N . ASP A 1 207 ? -45.373 -16.220 33.093 1.00 68.81 207 ASP A N 1
ATOM 1668 C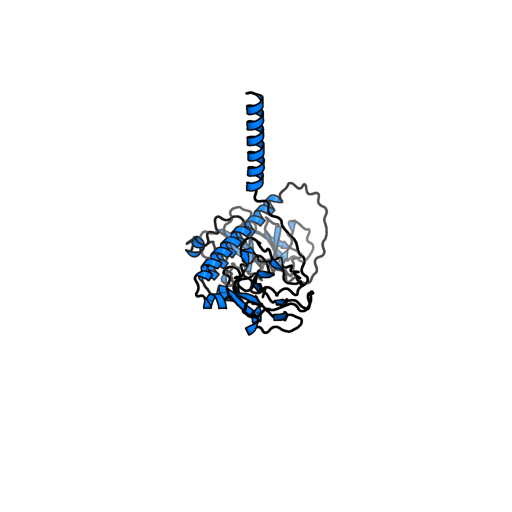 CA . ASP A 1 207 ? -44.599 -16.180 34.333 1.00 68.81 207 ASP A CA 1
ATOM 1669 C C . ASP A 1 207 ? -44.253 -14.730 34.723 1.00 68.81 207 ASP A C 1
ATOM 1671 O O . ASP A 1 207 ? -44.495 -13.789 33.964 1.00 68.81 207 ASP A O 1
ATOM 1675 N N . GLU A 1 208 ? -43.657 -14.539 35.902 1.00 72.19 208 GLU A N 1
ATOM 1676 C CA . GLU A 1 208 ? -43.175 -13.227 36.349 1.00 72.19 208 GLU A CA 1
ATOM 1677 C C . GLU A 1 208 ? -42.132 -12.629 35.381 1.00 72.19 208 GLU A C 1
ATOM 1679 O O . GLU A 1 208 ? -41.285 -13.335 34.824 1.00 72.19 208 GLU A O 1
ATOM 1684 N N . ILE A 1 209 ? -42.177 -11.303 35.199 1.00 77.81 209 ILE A N 1
ATOM 1685 C CA . ILE A 1 209 ? -41.194 -10.559 34.398 1.00 77.81 209 ILE A CA 1
ATOM 1686 C C . ILE A 1 209 ? -39.829 -10.674 35.079 1.00 77.81 209 ILE A C 1
ATOM 1688 O O . ILE A 1 209 ? -39.657 -10.284 36.236 1.00 77.81 209 ILE A O 1
ATOM 1692 N N . LYS A 1 210 ? -38.847 -11.201 34.349 1.00 77.69 210 LYS A N 1
ATOM 1693 C CA . LYS A 1 210 ? -37.516 -11.472 34.890 1.00 77.69 210 LYS A CA 1
ATOM 1694 C C . LYS A 1 210 ? -36.671 -10.202 34.959 1.00 77.69 210 LYS A C 1
ATOM 1696 O O . LYS A 1 210 ? -36.831 -9.262 34.178 1.00 77.69 210 LYS A O 1
ATOM 1701 N N . TRP A 1 211 ? -35.724 -10.211 35.889 1.00 73.81 211 TRP A N 1
ATOM 1702 C CA . TRP A 1 211 ? -34.612 -9.269 35.877 1.00 73.81 211 TRP A CA 1
ATOM 1703 C C . TRP A 1 211 ? -33.632 -9.657 34.778 1.00 73.81 211 TRP A C 1
ATOM 1705 O O . TRP A 1 211 ? -33.306 -10.837 34.625 1.00 73.81 211 TRP A O 1
ATOM 1715 N N . TRP A 1 212 ? -33.155 -8.665 34.030 1.00 78.19 212 TRP A N 1
ATOM 1716 C CA . TRP A 1 212 ? -32.120 -8.894 33.033 1.00 78.19 212 TRP A CA 1
ATOM 1717 C C . TRP A 1 212 ? -30.834 -9.370 33.715 1.00 78.19 212 TRP A C 1
ATOM 1719 O O . TRP A 1 212 ? -30.347 -8.737 34.656 1.00 78.19 212 TRP A O 1
ATOM 1729 N N . ASN A 1 213 ? -30.295 -10.496 33.243 1.00 67.38 213 ASN A N 1
ATOM 1730 C CA . ASN A 1 213 ? -29.035 -11.046 33.725 1.00 67.38 213 ASN A CA 1
ATOM 1731 C C . ASN A 1 213 ? -27.961 -10.896 32.635 1.00 67.38 213 ASN A C 1
ATOM 1733 O O . ASN A 1 213 ? -28.021 -11.621 31.638 1.00 67.38 213 ASN A O 1
ATOM 1737 N N . PRO A 1 214 ? -26.958 -10.023 32.838 1.00 60.25 214 PRO A N 1
ATOM 1738 C CA . PRO A 1 214 ? -25.866 -9.837 31.890 1.00 60.25 214 PRO A CA 1
ATOM 1739 C C . PRO A 1 214 ? -25.103 -11.140 31.594 1.00 60.25 214 PRO A C 1
ATOM 1741 O O . PRO A 1 214 ? -24.630 -11.341 30.483 1.00 60.25 214 PRO A O 1
ATOM 1744 N N . ASN A 1 215 ? -25.017 -12.054 32.566 1.00 60.47 215 ASN A N 1
ATOM 1745 C CA . ASN A 1 215 ? -24.181 -13.256 32.475 1.00 60.47 215 ASN A CA 1
ATOM 1746 C C . ASN A 1 215 ? -24.762 -14.360 31.574 1.00 60.47 215 ASN A C 1
ATOM 1748 O O . ASN A 1 215 ? -24.067 -15.333 31.292 1.00 60.47 215 ASN A O 1
ATOM 1752 N N . ASN A 1 216 ? -26.023 -14.241 31.142 1.00 59.09 216 ASN A N 1
ATOM 1753 C CA . ASN A 1 216 ? -26.654 -15.215 30.242 1.00 59.09 216 ASN A CA 1
ATOM 1754 C C . ASN A 1 216 ? -26.266 -15.016 28.770 1.00 59.09 216 ASN A C 1
ATOM 1756 O O . ASN A 1 216 ? -26.555 -15.882 27.946 1.00 59.09 216 ASN A O 1
ATOM 1760 N N . TYR A 1 217 ? -25.613 -13.902 28.441 1.00 54.09 217 TYR A N 1
ATOM 1761 C CA . TYR A 1 217 ? -25.204 -13.564 27.085 1.00 54.09 217 TYR A CA 1
ATOM 1762 C C . TYR A 1 217 ? -23.716 -13.217 27.094 1.00 54.09 217 TYR A C 1
ATOM 1764 O O . TYR A 1 217 ? -23.218 -12.600 28.033 1.00 54.09 217 TYR A O 1
ATOM 1772 N N . THR A 1 218 ? -22.975 -13.619 26.063 1.00 37.62 218 THR A N 1
ATOM 1773 C CA . THR A 1 218 ? -21.572 -13.223 25.905 1.00 37.62 218 THR A CA 1
ATOM 1774 C C . THR A 1 218 ? -21.515 -11.731 25.596 1.00 37.62 218 THR A C 1
ATOM 1776 O O . THR A 1 218 ? -21.656 -11.310 24.449 1.00 37.62 218 THR A O 1
ATOM 1779 N N . ILE A 1 219 ? -21.357 -10.920 26.639 1.00 37.50 219 ILE A N 1
ATOM 1780 C CA . ILE A 1 219 ? -21.140 -9.481 26.526 1.00 37.50 219 ILE A CA 1
ATOM 1781 C C . ILE A 1 219 ? -19.760 -9.284 25.899 1.00 37.50 219 ILE A C 1
ATOM 1783 O O . ILE A 1 219 ? -18.748 -9.560 26.541 1.00 37.50 219 ILE A O 1
ATOM 1787 N N . PHE A 1 220 ? -19.696 -8.766 24.672 1.00 33.25 220 PHE A N 1
ATOM 1788 C CA . PHE A 1 220 ? -18.516 -8.001 24.281 1.00 33.25 220 PHE A CA 1
ATOM 1789 C C . PHE A 1 220 ? -18.514 -6.753 25.164 1.00 33.25 220 PHE A C 1
ATOM 1791 O O . PHE A 1 220 ? -19.501 -6.003 25.131 1.00 33.25 220 PHE A O 1
ATOM 1798 N N . PRO A 1 221 ? -17.490 -6.531 26.003 1.00 32.47 221 PRO A N 1
ATOM 1799 C CA . PRO A 1 221 ? -17.445 -5.321 26.793 1.00 32.47 221 PRO A CA 1
ATOM 1800 C C . PRO A 1 221 ? -17.416 -4.145 25.817 1.00 32.47 221 PRO A C 1
ATOM 1802 O O . PRO A 1 221 ? -16.451 -3.954 25.084 1.00 32.47 221 PRO A O 1
ATOM 1805 N N . ALA A 1 222 ? -18.491 -3.351 25.806 1.00 35.97 222 ALA A N 1
ATOM 1806 C CA . ALA A 1 222 ? -18.343 -1.955 25.442 1.00 35.97 222 ALA A CA 1
ATOM 1807 C C . ALA A 1 222 ? -17.505 -1.379 26.574 1.00 35.97 222 ALA A C 1
ATOM 1809 O O . ALA A 1 222 ? -18.014 -1.149 27.669 1.00 35.97 222 ALA A O 1
ATOM 1810 N N . THR A 1 223 ? -16.202 -1.296 26.343 1.00 39.28 223 THR A N 1
ATOM 1811 C CA . THR A 1 223 ? -15.308 -0.530 27.190 1.00 39.28 223 THR A CA 1
ATOM 1812 C C . THR A 1 223 ? -15.897 0.868 27.301 1.00 39.28 223 THR A C 1
ATOM 1814 O O . THR A 1 223 ? -15.961 1.598 26.308 1.00 39.28 223 THR A O 1
ATOM 1817 N N . ASP A 1 224 ? -16.325 1.231 28.510 1.00 37.41 224 ASP A N 1
ATOM 1818 C CA . ASP A 1 224 ? -16.227 2.615 28.954 1.00 37.41 224 ASP A CA 1
ATOM 1819 C C . ASP A 1 224 ? -14.842 3.131 28.535 1.00 37.41 224 ASP A C 1
ATOM 1821 O O . ASP A 1 224 ? -13.872 2.362 28.610 1.00 37.41 224 ASP A O 1
ATOM 1825 N N . PRO A 1 225 ? -14.719 4.379 28.044 1.00 34.59 225 PRO A N 1
ATOM 1826 C CA . PRO A 1 225 ? -13.416 4.916 27.698 1.00 34.59 225 PRO A CA 1
ATOM 1827 C C . PRO A 1 225 ? -12.525 4.756 28.933 1.00 34.59 225 PRO A C 1
ATOM 1829 O O . PRO A 1 225 ? -12.890 5.261 30.001 1.00 34.59 225 PRO A O 1
ATOM 1832 N N . PRO A 1 226 ? -11.409 4.012 28.836 1.00 34.59 226 PRO A N 1
ATOM 1833 C CA . PRO A 1 226 ? -10.521 3.878 29.967 1.00 34.59 226 PRO A CA 1
ATOM 1834 C C . PRO A 1 226 ? -10.104 5.286 30.370 1.00 34.59 226 PRO A C 1
ATOM 1836 O O . PRO A 1 226 ? -9.803 6.127 29.518 1.00 34.59 226 PRO A O 1
ATOM 1839 N N . THR A 1 227 ? -10.113 5.550 31.675 1.00 35.84 227 THR A N 1
ATOM 1840 C CA . THR A 1 227 ? -9.372 6.662 32.260 1.00 35.84 227 THR A CA 1
ATOM 1841 C C . THR A 1 227 ? -8.002 6.656 31.593 1.00 35.84 227 THR A C 1
ATOM 1843 O O . THR A 1 227 ? -7.265 5.683 31.736 1.00 35.84 227 THR A O 1
ATOM 1846 N N . THR A 1 228 ? -7.716 7.678 30.786 1.00 38.88 228 THR A N 1
ATOM 1847 C CA . THR A 1 228 ? -6.518 7.767 29.952 1.00 38.88 228 THR A CA 1
ATOM 1848 C C . THR A 1 228 ? -5.278 7.782 30.835 1.00 38.88 228 THR A C 1
ATOM 1850 O O . THR A 1 228 ? -4.772 8.840 31.203 1.00 38.88 228 THR A O 1
ATOM 1853 N N . ILE A 1 229 ? -4.760 6.601 31.153 1.00 44.94 229 ILE A N 1
ATOM 1854 C CA . ILE A 1 229 ? -3.324 6.393 31.098 1.00 44.94 229 ILE A CA 1
ATOM 1855 C C . ILE A 1 229 ? -3.056 6.330 29.600 1.00 44.94 229 ILE A C 1
ATOM 1857 O O . ILE A 1 229 ? -3.212 5.279 28.989 1.00 44.94 229 ILE A O 1
ATOM 1861 N N . VAL A 1 230 ? -2.810 7.495 28.996 1.00 51.53 230 VAL A N 1
ATOM 1862 C CA . VAL A 1 230 ? -2.358 7.549 27.605 1.00 51.53 230 VAL A CA 1
ATOM 1863 C C . VAL A 1 230 ? -1.089 6.709 27.578 1.00 51.53 230 VAL A C 1
ATOM 1865 O O . VAL A 1 230 ? -0.139 7.036 28.295 1.00 51.53 230 VAL A O 1
ATOM 1868 N N . THR A 1 231 ? -1.106 5.588 26.864 1.00 60.28 231 THR A N 1
ATOM 1869 C CA . THR A 1 231 ? 0.082 4.739 26.771 1.00 60.28 231 THR A CA 1
ATOM 1870 C C . THR A 1 231 ? 1.197 5.550 26.106 1.00 60.28 231 THR A C 1
ATOM 1872 O O . THR A 1 231 ? 0.931 6.454 25.306 1.00 60.28 231 THR A O 1
ATOM 1875 N N . GLU A 1 232 ? 2.461 5.270 26.432 1.00 62.00 232 GLU A N 1
ATOM 1876 C CA . GLU A 1 232 ? 3.600 5.930 25.768 1.00 62.00 232 GLU A CA 1
ATOM 1877 C C . GLU A 1 232 ? 3.502 5.787 24.233 1.00 62.00 232 GLU A C 1
ATOM 1879 O O . GLU A 1 232 ? 3.838 6.715 23.497 1.00 62.00 232 GLU A O 1
ATOM 1884 N N . THR A 1 233 ? 2.925 4.675 23.759 1.00 60.31 233 THR A N 1
ATOM 1885 C CA . THR A 1 233 ? 2.623 4.392 22.349 1.00 60.31 233 THR A CA 1
ATOM 1886 C C . THR A 1 233 ? 1.581 5.348 21.749 1.00 60.31 233 THR A C 1
ATOM 1888 O O . THR A 1 233 ? 1.798 5.885 20.662 1.00 60.31 233 THR A O 1
ATOM 1891 N N . GLU A 1 234 ? 0.494 5.668 22.459 1.00 68.06 234 GLU A N 1
ATOM 1892 C CA . GLU A 1 234 ? -0.517 6.638 22.003 1.00 68.06 234 GLU A CA 1
ATOM 1893 C C . GLU A 1 234 ? 0.048 8.070 21.905 1.00 68.06 234 GLU A C 1
ATOM 1895 O O . GLU A 1 234 ? -0.299 8.814 20.982 1.00 68.06 234 GLU A O 1
ATOM 1900 N N . GLN A 1 235 ? 0.950 8.457 22.819 1.00 69.69 235 GLN A N 1
ATOM 1901 C CA . GLN A 1 235 ? 1.640 9.754 22.762 1.00 69.69 235 GLN A CA 1
ATOM 1902 C C . GLN A 1 235 ? 2.657 9.816 21.616 1.00 69.69 235 GLN A C 1
ATOM 1904 O O . GLN A 1 235 ? 2.741 10.842 20.942 1.00 69.69 235 GLN A O 1
ATOM 1909 N N . ALA A 1 236 ? 3.391 8.727 21.365 1.00 62.50 236 ALA A N 1
ATOM 1910 C CA . ALA A 1 236 ? 4.385 8.649 20.295 1.00 62.50 236 ALA A CA 1
ATOM 1911 C C . ALA A 1 236 ? 3.758 8.742 18.895 1.00 62.50 236 ALA A C 1
ATOM 1913 O O . ALA A 1 236 ? 4.339 9.355 18.001 1.00 62.50 236 ALA A O 1
ATOM 1914 N N . PHE A 1 237 ? 2.557 8.184 18.701 1.00 75.75 237 PHE A N 1
ATOM 1915 C CA . PHE A 1 237 ? 1.887 8.223 17.399 1.00 75.75 237 PHE A CA 1
ATOM 1916 C C . PHE A 1 237 ? 1.272 9.590 17.056 1.00 75.75 237 PHE A C 1
ATOM 1918 O O . PHE A 1 237 ? 1.152 9.918 15.876 1.00 75.75 237 PHE A O 1
ATOM 1925 N N . GLY A 1 238 ? 0.890 10.396 18.055 1.00 76.88 238 GLY A N 1
ATOM 1926 C CA . GLY A 1 238 ? 0.499 11.799 17.859 1.00 76.88 238 GLY A CA 1
ATOM 1927 C C . GLY A 1 238 ? -0.763 12.042 17.012 1.00 76.88 238 GLY A C 1
ATOM 1928 O O . GLY A 1 238 ? -0.896 13.104 16.410 1.00 76.88 238 GLY A O 1
ATOM 1929 N N . LEU A 1 239 ? -1.705 11.091 16.946 1.00 76.75 239 LEU A N 1
ATOM 1930 C CA . LEU A 1 239 ? -2.864 11.159 16.030 1.00 76.75 239 LEU A CA 1
ATOM 1931 C C . LEU A 1 239 ? -4.025 12.038 16.532 1.00 76.75 239 LEU A C 1
ATOM 1933 O O . LEU A 1 239 ? -4.947 12.349 15.775 1.00 76.75 239 LEU A O 1
ATOM 1937 N N . SER A 1 240 ? -4.021 12.431 17.807 1.00 69.25 240 SER A N 1
ATOM 1938 C CA . SER A 1 240 ? -5.138 13.130 18.462 1.00 69.25 240 SER A CA 1
ATOM 1939 C C . SER A 1 240 ? -5.443 14.510 17.859 1.00 69.25 240 SER A C 1
ATOM 1941 O O . SER A 1 240 ? -6.614 14.904 17.769 1.00 69.25 240 SER A O 1
ATOM 1943 N N . GLU A 1 241 ? -4.410 15.226 17.408 1.00 73.44 241 GLU A N 1
ATOM 1944 C CA . GLU A 1 241 ? -4.516 16.576 16.839 1.00 73.44 241 GLU A CA 1
ATOM 1945 C C . GLU A 1 241 ? -4.951 16.579 15.365 1.00 73.44 241 GLU A C 1
ATOM 1947 O O . GLU A 1 241 ? -5.495 17.575 14.870 1.00 73.44 241 GLU A O 1
ATOM 1952 N N . LEU A 1 242 ? -4.785 15.454 14.664 1.00 74.19 242 LEU A N 1
ATOM 1953 C CA . LEU A 1 242 ? -5.140 15.336 13.258 1.00 74.19 242 LEU A CA 1
ATOM 1954 C C . LEU A 1 242 ? -6.655 15.189 13.054 1.00 74.19 242 LEU A C 1
ATOM 1956 O O . LEU A 1 242 ? -7.359 14.441 13.744 1.00 74.19 242 LEU A O 1
ATOM 1960 N N . LYS A 1 243 ? -7.172 15.930 12.066 1.00 72.31 243 LYS A N 1
ATOM 1961 C CA . LYS A 1 243 ? -8.603 15.951 11.708 1.00 72.31 243 LYS A CA 1
ATOM 1962 C C . LYS A 1 243 ? -8.918 15.183 10.431 1.00 72.31 243 LYS A C 1
ATOM 1964 O O . LYS A 1 243 ? -10.014 14.642 10.325 1.00 72.31 243 LYS A O 1
ATOM 1969 N N . ASP A 1 244 ? -8.000 15.189 9.471 1.00 85.00 244 ASP A N 1
ATOM 1970 C CA . ASP A 1 244 ? -8.196 14.538 8.182 1.00 85.00 244 ASP A CA 1
ATOM 1971 C C . ASP A 1 244 ? -7.841 13.047 8.253 1.00 85.00 244 ASP A C 1
ATOM 1973 O O . ASP A 1 244 ? -6.823 12.678 8.836 1.00 85.00 244 ASP A O 1
ATOM 1977 N N . LYS A 1 245 ? -8.677 12.191 7.652 1.00 82.00 245 LYS A N 1
ATOM 1978 C CA . LYS A 1 245 ? -8.477 10.730 7.660 1.00 82.00 245 LYS A CA 1
ATOM 1979 C C . LYS A 1 245 ? -7.255 10.322 6.842 1.00 82.00 245 LYS A C 1
ATOM 1981 O O . LYS A 1 245 ? -6.564 9.384 7.237 1.00 82.00 245 LYS A O 1
ATOM 1986 N N . GLY A 1 246 ? -6.989 11.037 5.746 1.00 84.50 246 GLY A N 1
ATOM 1987 C CA . GLY A 1 246 ? -5.782 10.855 4.945 1.00 84.50 246 GLY A CA 1
ATOM 1988 C C . GLY A 1 246 ? -4.548 11.137 5.790 1.00 84.50 246 GLY A C 1
ATOM 1989 O O . GLY A 1 246 ? -3.758 10.232 6.022 1.00 84.50 246 GLY A O 1
ATOM 1990 N N . ALA A 1 247 ? -4.468 12.335 6.376 1.00 86.31 247 ALA A N 1
ATOM 1991 C CA . ALA A 1 247 ? -3.356 12.716 7.251 1.00 86.31 247 ALA A CA 1
ATOM 1992 C C . ALA A 1 247 ? -3.130 11.743 8.426 1.00 86.31 247 ALA A C 1
ATOM 1994 O O . ALA A 1 247 ? -1.985 11.409 8.719 1.00 86.31 247 ALA A O 1
ATOM 1995 N N . ILE A 1 248 ? -4.202 11.261 9.077 1.00 85.31 248 ILE A N 1
ATOM 1996 C CA . ILE A 1 248 ? -4.106 10.252 10.152 1.00 85.31 248 ILE A CA 1
ATOM 1997 C C . ILE A 1 248 ? -3.444 8.978 9.626 1.00 85.31 248 ILE A C 1
ATOM 1999 O O . ILE A 1 248 ? -2.526 8.454 10.246 1.00 85.31 248 ILE A O 1
ATOM 2003 N N . THR A 1 249 ? -3.886 8.500 8.465 1.00 88.12 249 THR A N 1
ATOM 2004 C CA . THR A 1 249 ? -3.368 7.270 7.855 1.00 88.12 249 THR A CA 1
ATOM 2005 C C . THR A 1 249 ? -1.918 7.430 7.400 1.00 88.12 249 THR A C 1
ATOM 2007 O O . THR A 1 249 ? -1.105 6.545 7.660 1.00 88.12 249 THR A O 1
ATOM 2010 N N . THR A 1 250 ? -1.563 8.573 6.807 1.00 88.12 250 THR A N 1
ATOM 2011 C CA . THR A 1 250 ? -0.188 8.890 6.400 1.00 88.12 250 THR A CA 1
ATOM 2012 C C . THR A 1 250 ? 0.753 8.953 7.604 1.00 88.12 250 THR A C 1
ATOM 2014 O O . THR A 1 250 ? 1.790 8.297 7.588 1.00 88.12 250 THR A O 1
ATOM 2017 N N . GLN A 1 251 ? 0.382 9.657 8.680 1.00 86.69 251 GLN A N 1
ATOM 2018 C CA . GLN A 1 251 ? 1.224 9.745 9.880 1.00 86.69 251 GLN A CA 1
ATOM 2019 C C . GLN A 1 251 ? 1.390 8.379 10.560 1.00 86.69 251 GLN A C 1
ATOM 2021 O O . GLN A 1 251 ? 2.488 8.024 10.985 1.00 86.69 251 GLN A O 1
ATOM 2026 N N . THR A 1 252 ? 0.327 7.570 10.625 1.00 88.44 252 THR A N 1
ATOM 2027 C CA . THR A 1 252 ? 0.438 6.189 11.110 1.00 88.44 252 THR A CA 1
ATOM 2028 C C . THR A 1 252 ? 1.382 5.369 10.232 1.00 88.44 252 THR A C 1
ATOM 2030 O O . THR A 1 252 ? 2.236 4.673 10.774 1.00 88.44 252 THR A O 1
ATOM 2033 N N . LYS A 1 253 ? 1.285 5.470 8.898 1.00 89.75 253 LYS A N 1
ATOM 2034 C CA . LYS A 1 253 ? 2.200 4.789 7.966 1.00 89.75 253 LYS A CA 1
ATOM 2035 C C . LYS A 1 253 ? 3.659 5.189 8.218 1.00 89.75 253 LYS A C 1
ATOM 2037 O O . LYS A 1 253 ? 4.509 4.309 8.316 1.00 89.75 253 LYS A O 1
ATOM 2042 N N . GLU A 1 254 ? 3.950 6.479 8.374 1.00 86.19 254 GLU A N 1
ATOM 2043 C CA . GLU A 1 254 ? 5.305 6.971 8.669 1.00 86.19 254 GLU A CA 1
ATOM 2044 C C . GLU A 1 254 ? 5.840 6.414 9.996 1.00 86.19 254 GLU A C 1
ATOM 2046 O O . GLU A 1 254 ? 6.939 5.859 10.035 1.00 86.19 254 GLU A O 1
ATOM 2051 N N . ASN A 1 255 ? 5.045 6.472 11.069 1.00 86.75 255 ASN A N 1
ATOM 2052 C CA . ASN A 1 255 ? 5.426 5.920 12.373 1.00 86.75 255 ASN A CA 1
ATOM 2053 C C . ASN A 1 255 ? 5.708 4.413 12.302 1.00 86.75 255 ASN A C 1
ATOM 2055 O O . ASN A 1 255 ? 6.688 3.940 12.876 1.00 86.75 255 ASN A O 1
ATOM 2059 N N . LEU A 1 256 ? 4.897 3.660 11.555 1.00 87.50 256 LEU A N 1
ATOM 2060 C CA . LEU A 1 256 ? 5.114 2.229 11.336 1.00 87.50 256 LEU A CA 1
ATOM 2061 C C . LEU A 1 256 ? 6.430 1.953 10.599 1.00 87.50 256 LEU A C 1
ATOM 2063 O O . LEU A 1 256 ? 7.164 1.046 10.993 1.00 87.50 256 LEU A O 1
ATOM 2067 N N . ILE A 1 257 ? 6.770 2.748 9.578 1.00 86.12 257 ILE A N 1
ATOM 2068 C CA . ILE A 1 257 ? 8.062 2.638 8.881 1.00 86.12 257 ILE A CA 1
ATOM 2069 C C . ILE A 1 257 ? 9.217 2.849 9.869 1.00 86.12 257 ILE A C 1
ATOM 2071 O O . ILE A 1 257 ? 10.186 2.088 9.839 1.00 86.12 257 ILE A O 1
ATOM 2075 N N . PHE A 1 258 ? 9.112 3.821 10.782 1.00 84.56 258 PHE A N 1
ATOM 2076 C CA . PHE A 1 258 ? 10.130 4.047 11.814 1.00 84.56 258 PHE A CA 1
ATOM 2077 C C . PHE A 1 258 ? 10.262 2.870 12.790 1.00 84.56 258 PHE A C 1
ATOM 2079 O O . PHE A 1 258 ? 11.386 2.456 13.082 1.00 84.56 258 PHE A O 1
ATOM 2086 N N . LEU A 1 259 ? 9.147 2.292 13.248 1.00 85.81 259 LEU A N 1
ATOM 2087 C CA . LEU A 1 259 ? 9.160 1.119 14.132 1.00 85.81 259 LEU A CA 1
ATOM 2088 C C . LEU A 1 259 ? 9.805 -0.093 13.450 1.00 85.81 259 LEU A C 1
ATOM 2090 O O . LEU A 1 259 ? 10.689 -0.737 14.011 1.00 85.81 259 LEU A O 1
ATOM 2094 N N . VAL A 1 260 ? 9.435 -0.370 12.198 1.00 86.81 260 VAL A N 1
ATOM 2095 C CA . VAL A 1 260 ? 10.008 -1.488 11.436 1.00 86.81 260 VAL A CA 1
ATOM 2096 C C . VAL A 1 260 ? 11.480 -1.236 11.083 1.00 86.81 260 VAL A C 1
ATOM 2098 O O . VAL A 1 260 ? 12.275 -2.175 11.031 1.00 86.81 260 VAL A O 1
ATOM 2101 N N . ALA A 1 261 ? 11.889 0.020 10.883 1.00 82.31 261 ALA A N 1
ATOM 2102 C CA . ALA A 1 261 ? 13.289 0.379 10.662 1.00 82.31 261 ALA A CA 1
ATOM 2103 C C . ALA A 1 261 ? 14.182 0.142 11.894 1.00 82.31 261 ALA A C 1
ATOM 2105 O O . ALA A 1 261 ? 15.390 -0.037 11.726 1.00 82.31 261 ALA A O 1
ATOM 2106 N N . ALA A 1 262 ? 13.608 0.108 13.102 1.00 84.62 262 ALA A N 1
ATOM 2107 C CA . ALA A 1 262 ? 14.325 -0.235 14.330 1.00 84.62 262 ALA A CA 1
ATOM 2108 C C . ALA A 1 262 ? 14.594 -1.748 14.473 1.00 84.62 262 ALA A C 1
ATOM 2110 O O . ALA A 1 262 ? 15.450 -2.149 15.265 1.00 84.62 262 ALA A O 1
ATOM 2111 N N . LEU A 1 263 ? 13.910 -2.596 13.695 1.00 85.56 263 LEU A N 1
ATOM 2112 C CA . LEU A 1 263 ? 14.115 -4.044 13.705 1.00 85.56 263 LEU A CA 1
ATOM 2113 C C . LEU A 1 263 ? 15.410 -4.454 12.970 1.00 85.56 263 LEU A C 1
ATOM 2115 O O . LEU A 1 263 ? 15.886 -3.752 12.071 1.00 85.56 263 LEU A O 1
ATOM 2119 N N . PRO A 1 264 ? 15.984 -5.633 13.288 1.00 88.50 264 PRO A N 1
ATOM 2120 C CA . PRO A 1 264 ? 17.129 -6.168 12.558 1.00 88.50 264 PRO A CA 1
ATOM 2121 C C . PRO A 1 264 ? 16.849 -6.323 11.056 1.00 88.50 264 PRO A C 1
ATOM 2123 O O . PRO A 1 264 ? 15.738 -6.655 10.638 1.00 88.50 264 PRO A O 1
ATOM 2126 N N . ARG A 1 265 ? 17.886 -6.142 10.227 1.00 85.19 265 ARG A N 1
ATOM 2127 C CA . ARG A 1 265 ? 17.759 -6.181 8.757 1.00 85.19 265 ARG A CA 1
ATOM 2128 C C . ARG A 1 265 ? 17.166 -7.492 8.236 1.00 85.19 265 ARG A C 1
ATOM 2130 O O . ARG A 1 265 ? 16.345 -7.444 7.324 1.00 85.19 265 ARG A O 1
ATOM 2137 N N . ASP A 1 266 ? 17.566 -8.625 8.810 1.00 89.75 266 ASP A N 1
ATOM 2138 C CA . ASP A 1 266 ? 17.071 -9.947 8.408 1.00 89.75 266 ASP A CA 1
ATOM 2139 C C . ASP A 1 266 ? 15.592 -10.126 8.759 1.00 89.75 266 ASP A C 1
ATOM 2141 O O . ASP A 1 266 ? 14.814 -10.615 7.944 1.00 89.75 266 ASP A O 1
ATOM 2145 N N . THR A 1 267 ? 15.183 -9.642 9.933 1.00 89.81 267 THR A N 1
ATOM 2146 C CA . THR A 1 267 ? 13.781 -9.628 10.356 1.00 89.81 267 THR A CA 1
ATOM 2147 C C . THR A 1 267 ? 12.937 -8.807 9.388 1.00 89.81 267 THR A C 1
ATOM 2149 O O . THR A 1 267 ? 11.978 -9.320 8.823 1.00 89.81 267 THR A O 1
ATOM 2152 N N . ARG A 1 268 ? 13.343 -7.564 9.101 1.00 87.19 268 ARG A N 1
ATOM 2153 C CA . ARG A 1 268 ? 12.635 -6.683 8.160 1.00 87.19 268 ARG A CA 1
ATOM 2154 C C . ARG A 1 268 ? 12.506 -7.288 6.761 1.00 87.19 268 ARG A C 1
ATOM 2156 O O . ARG A 1 268 ? 11.475 -7.130 6.117 1.00 87.19 268 ARG A O 1
ATOM 2163 N N . ARG A 1 269 ? 13.538 -8.000 6.298 1.00 91.94 269 ARG A N 1
ATOM 2164 C CA . ARG A 1 269 ? 13.513 -8.715 5.017 1.00 91.94 269 ARG A CA 1
ATOM 2165 C C . ARG A 1 269 ? 12.471 -9.837 5.007 1.00 91.94 269 ARG A C 1
ATOM 2167 O O . ARG A 1 269 ? 11.820 -10.026 3.983 1.00 91.94 269 ARG A O 1
ATOM 2174 N N . ASN A 1 270 ? 12.320 -10.562 6.115 1.00 93.69 270 ASN A N 1
ATOM 2175 C CA . ASN A 1 270 ? 11.367 -11.668 6.237 1.00 93.69 270 ASN A CA 1
ATOM 2176 C C . ASN A 1 270 ? 9.913 -11.204 6.409 1.00 93.69 270 ASN A C 1
ATOM 2178 O O . ASN A 1 270 ? 9.008 -11.933 6.021 1.00 93.69 270 ASN A O 1
ATOM 2182 N N . LEU A 1 271 ? 9.689 -9.999 6.944 1.00 93.50 271 LEU A N 1
ATOM 2183 C CA . LEU A 1 271 ? 8.355 -9.388 7.058 1.00 93.50 271 LEU A CA 1
ATOM 2184 C C . LEU A 1 271 ? 7.749 -8.993 5.704 1.00 93.50 271 LEU A C 1
ATOM 2186 O O . LEU A 1 271 ? 6.547 -8.752 5.602 1.00 93.50 271 LEU A O 1
ATOM 2190 N N . SER A 1 272 ? 8.579 -8.875 4.671 1.00 95.56 272 SER A N 1
ATOM 2191 C CA . SER A 1 272 ? 8.156 -8.502 3.325 1.00 95.56 272 SER A CA 1
ATOM 2192 C C . SER A 1 272 ? 8.028 -9.728 2.411 1.00 95.56 272 SER A C 1
ATOM 2194 O O . SER A 1 272 ? 8.334 -10.860 2.785 1.00 95.56 272 SER A O 1
ATOM 2196 N N . TYR A 1 273 ? 7.541 -9.514 1.193 1.00 95.88 273 TYR A N 1
ATOM 2197 C CA . TYR A 1 273 ? 7.267 -10.577 0.230 1.00 95.88 273 TYR A CA 1
ATOM 2198 C C . TYR A 1 273 ? 8.558 -11.159 -0.344 1.00 95.88 273 TYR A C 1
ATOM 2200 O O . TYR A 1 273 ? 9.525 -10.438 -0.602 1.00 95.88 273 TYR A O 1
ATOM 2208 N N . THR A 1 274 ? 8.582 -12.476 -0.542 1.00 96.31 274 THR A N 1
ATOM 2209 C CA . THR A 1 274 ? 9.699 -13.153 -1.211 1.00 96.31 274 THR A CA 1
ATOM 2210 C C . THR A 1 274 ? 9.534 -13.133 -2.734 1.00 96.31 274 THR A C 1
ATOM 2212 O O . THR A 1 274 ? 8.442 -12.902 -3.254 1.00 96.31 274 THR A O 1
ATOM 2215 N N . LEU A 1 275 ? 10.611 -13.414 -3.480 1.00 96.25 275 LEU A N 1
ATOM 2216 C CA . LEU A 1 275 ? 10.601 -13.335 -4.947 1.00 96.25 275 LEU A CA 1
ATOM 2217 C C . LEU A 1 275 ? 9.567 -14.280 -5.559 1.00 96.25 275 LEU A C 1
ATOM 2219 O O . LEU A 1 275 ? 8.852 -13.892 -6.475 1.00 96.25 275 LEU A O 1
ATOM 2223 N N . ASN A 1 276 ? 9.491 -15.508 -5.044 1.00 95.56 276 ASN A N 1
ATOM 2224 C CA . ASN A 1 276 ? 8.609 -16.543 -5.579 1.00 95.56 276 ASN A CA 1
ATOM 2225 C C . ASN A 1 276 ? 7.136 -16.300 -5.226 1.00 95.56 276 ASN A C 1
ATOM 2227 O O . ASN A 1 276 ? 6.263 -16.739 -5.968 1.00 95.56 276 ASN A O 1
ATOM 2231 N N . GLU A 1 277 ? 6.862 -15.611 -4.115 1.00 95.06 277 GLU A N 1
ATOM 2232 C CA . GLU A 1 277 ? 5.510 -15.166 -3.764 1.00 95.06 277 GLU A CA 1
ATOM 2233 C C . GLU A 1 277 ? 5.086 -13.994 -4.656 1.00 95.06 277 GLU A C 1
ATOM 2235 O O . GLU A 1 277 ? 3.963 -13.960 -5.140 1.00 95.06 277 GLU A O 1
ATOM 2240 N N . PHE A 1 278 ? 5.991 -13.046 -4.914 1.00 96.44 278 PHE A N 1
ATOM 2241 C CA . PHE A 1 278 ? 5.657 -11.820 -5.635 1.00 96.44 278 PHE A CA 1
ATOM 2242 C C . PHE A 1 278 ? 5.654 -11.978 -7.165 1.00 96.44 278 PHE A C 1
ATOM 2244 O O . PHE A 1 278 ? 4.779 -11.445 -7.848 1.00 96.44 278 PHE A O 1
ATOM 2251 N N . VAL A 1 279 ? 6.625 -12.700 -7.734 1.00 97.12 279 VAL A N 1
ATOM 2252 C CA . VAL A 1 279 ? 6.802 -12.873 -9.186 1.00 97.12 279 VAL A CA 1
ATOM 2253 C C . VAL A 1 279 ? 6.418 -14.294 -9.593 1.00 97.12 279 VAL A C 1
ATOM 2255 O O . VAL A 1 279 ? 7.238 -15.209 -9.598 1.00 97.12 279 VAL A O 1
ATOM 2258 N N . LEU A 1 280 ? 5.167 -14.470 -10.016 1.00 95.88 280 LEU A N 1
ATOM 2259 C CA . LEU A 1 280 ? 4.637 -15.773 -10.425 1.00 95.88 280 LEU A CA 1
ATOM 2260 C C . LEU A 1 280 ? 5.209 -16.260 -11.761 1.00 95.88 280 LEU A C 1
ATOM 2262 O O . LEU A 1 280 ? 5.441 -17.453 -11.953 1.00 95.88 280 LEU A O 1
ATOM 2266 N N . ARG A 1 281 ? 5.384 -15.355 -12.733 1.00 95.94 281 ARG A N 1
ATOM 2267 C CA . ARG A 1 281 ? 5.983 -15.676 -14.041 1.00 95.94 281 ARG A CA 1
ATOM 2268 C C . ARG A 1 281 ? 6.835 -14.525 -14.544 1.00 95.94 281 ARG A C 1
ATOM 2270 O O . ARG A 1 281 ? 6.437 -13.368 -14.441 1.00 95.94 281 ARG A O 1
ATOM 2277 N N . CYS A 1 282 ? 7.953 -14.861 -15.176 1.00 96.75 282 CYS A N 1
ATOM 2278 C CA . CYS A 1 282 ? 8.812 -13.914 -15.872 1.00 96.75 282 CYS A CA 1
ATOM 2279 C C . CYS A 1 282 ? 9.177 -14.470 -17.244 1.00 96.75 282 CYS A C 1
ATOM 2281 O O . CYS A 1 282 ? 9.641 -15.605 -17.346 1.00 96.75 282 CYS A O 1
ATOM 2283 N N . SER A 1 283 ? 9.009 -13.654 -18.286 1.00 95.81 283 SER A N 1
ATOM 2284 C CA . SER A 1 283 ? 9.579 -13.930 -19.602 1.00 95.81 283 SER A CA 1
ATOM 2285 C C . SER A 1 283 ? 10.315 -12.711 -20.142 1.00 95.81 283 SER A C 1
ATOM 2287 O O . SER A 1 283 ? 9.790 -11.597 -20.082 1.00 95.81 283 SER A O 1
ATOM 2289 N N . PHE A 1 284 ? 11.467 -12.935 -20.758 1.00 94.88 284 PHE A N 1
ATOM 2290 C CA . PHE A 1 284 ? 12.234 -11.928 -21.479 1.00 94.88 284 PHE A CA 1
ATOM 2291 C C . PHE A 1 284 ? 12.635 -12.485 -22.846 1.00 94.88 284 PHE A C 1
ATOM 2293 O O . PHE A 1 284 ? 13.077 -13.630 -22.947 1.00 94.88 284 PHE A O 1
ATOM 2300 N N . ASN A 1 285 ? 12.462 -11.712 -23.926 1.00 93.12 285 ASN A N 1
ATOM 2301 C CA . ASN A 1 285 ? 12.686 -12.198 -25.298 1.00 93.12 285 ASN A CA 1
ATOM 2302 C C . ASN A 1 285 ? 11.935 -13.515 -25.617 1.00 93.12 285 ASN A C 1
ATOM 2304 O O . ASN A 1 285 ? 12.475 -14.404 -26.277 1.00 93.12 285 ASN A O 1
ATOM 2308 N N . SER A 1 286 ? 10.692 -13.650 -25.135 1.00 91.81 286 SER A N 1
ATOM 2309 C CA . SER A 1 286 ? 9.867 -14.865 -25.282 1.00 91.81 286 SER A CA 1
ATOM 2310 C C . SER A 1 286 ? 10.481 -16.146 -24.685 1.00 91.81 286 SER A C 1
ATOM 2312 O O . SER A 1 286 ? 10.099 -17.248 -25.075 1.00 91.81 286 SER A O 1
ATOM 2314 N N . LYS A 1 287 ? 11.429 -16.015 -23.751 1.00 93.81 287 LYS A N 1
ATOM 2315 C CA . LYS A 1 287 ? 12.012 -17.120 -22.982 1.00 93.81 287 LYS A CA 1
ATOM 2316 C C . LYS A 1 287 ? 11.770 -16.897 -21.498 1.00 93.81 287 LYS A C 1
ATOM 2318 O O . LYS A 1 287 ? 11.768 -15.752 -21.049 1.00 93.81 287 LYS A O 1
ATOM 2323 N N . ASP A 1 288 ? 11.599 -17.980 -20.755 1.00 95.31 288 ASP A N 1
ATOM 2324 C CA . ASP A 1 288 ? 11.418 -17.908 -19.309 1.00 95.31 288 ASP A CA 1
ATOM 2325 C C . ASP A 1 288 ? 12.700 -17.418 -18.622 1.00 95.31 288 ASP A C 1
ATOM 2327 O O . ASP A 1 288 ? 13.814 -17.807 -18.993 1.00 95.31 288 ASP A O 1
ATOM 2331 N N . CYS A 1 289 ? 12.532 -16.540 -17.635 1.00 94.69 289 CYS A N 1
ATOM 2332 C CA . CYS A 1 289 ? 13.634 -16.042 -16.816 1.00 94.69 289 CYS A CA 1
ATOM 2333 C C . CYS A 1 289 ? 14.036 -17.080 -15.760 1.00 94.69 289 CYS A C 1
ATOM 2335 O O . CYS A 1 289 ? 13.221 -17.890 -15.316 1.00 94.69 289 CYS A O 1
ATOM 2337 N N . ASN A 1 290 ? 15.279 -17.012 -15.296 1.00 94.44 290 ASN A N 1
ATOM 2338 C CA . ASN A 1 290 ? 15.732 -17.733 -14.114 1.00 94.44 290 ASN A CA 1
ATOM 2339 C C . ASN A 1 290 ? 15.612 -16.822 -12.882 1.00 94.44 290 ASN A C 1
ATOM 2341 O O . ASN A 1 290 ? 16.314 -15.818 -12.792 1.00 94.44 290 ASN A O 1
ATOM 2345 N N . MET A 1 291 ? 14.747 -17.182 -11.930 1.00 93.69 291 MET A N 1
ATOM 2346 C CA . MET A 1 291 ? 14.443 -16.337 -10.767 1.00 93.69 291 MET A CA 1
ATOM 2347 C C . MET A 1 291 ? 15.660 -16.066 -9.868 1.00 93.69 291 MET A C 1
ATOM 2349 O O . MET A 1 291 ? 15.802 -14.963 -9.358 1.00 93.69 291 MET A O 1
ATOM 2353 N N . GLU A 1 292 ? 16.569 -17.028 -9.706 1.00 91.19 292 GLU A N 1
ATOM 2354 C CA . GLU A 1 292 ? 17.738 -16.875 -8.826 1.00 91.19 292 GLU A CA 1
ATOM 2355 C C . GLU A 1 292 ? 18.850 -16.035 -9.459 1.00 91.19 292 GLU A C 1
ATOM 2357 O O . GLU A 1 292 ? 19.577 -15.326 -8.765 1.00 91.19 292 GLU A O 1
ATOM 2362 N N . ARG A 1 293 ? 19.003 -16.128 -10.784 1.00 91.25 293 ARG A N 1
ATOM 2363 C CA . ARG A 1 293 ? 20.084 -15.462 -11.519 1.00 91.25 293 ARG A CA 1
ATOM 2364 C C . ARG A 1 293 ? 19.687 -14.083 -12.036 1.00 91.25 293 ARG A C 1
ATOM 2366 O O . ARG A 1 293 ? 20.521 -13.183 -12.060 1.00 91.25 293 ARG A O 1
ATOM 2373 N N . ASP A 1 294 ? 18.454 -13.937 -12.515 1.00 93.75 294 ASP A N 1
ATOM 2374 C CA . ASP A 1 294 ? 18.048 -12.766 -13.297 1.00 93.75 294 ASP A CA 1
ATOM 2375 C C . ASP A 1 294 ? 17.491 -11.627 -12.422 1.00 93.75 294 ASP A C 1
ATOM 2377 O O . ASP A 1 294 ? 17.360 -10.502 -12.910 1.00 93.75 294 ASP A O 1
ATOM 2381 N N . PHE A 1 295 ? 17.214 -11.894 -11.138 1.00 96.06 295 PHE A N 1
ATOM 2382 C CA . PHE A 1 295 ? 16.714 -10.917 -10.169 1.00 96.06 295 PHE A CA 1
ATOM 2383 C C . PHE A 1 295 ? 17.673 -10.709 -8.996 1.00 96.06 295 PHE A C 1
ATOM 2385 O O . PHE A 1 295 ? 18.251 -11.652 -8.461 1.00 96.06 295 PHE A O 1
ATOM 2392 N N . LYS A 1 296 ? 17.775 -9.459 -8.541 1.00 94.69 296 LYS A N 1
ATOM 2393 C CA . LYS A 1 296 ? 18.451 -9.074 -7.297 1.00 94.69 296 LYS A CA 1
ATOM 2394 C C . LYS A 1 296 ? 17.455 -8.427 -6.346 1.00 94.69 296 LYS A C 1
ATOM 2396 O O . LYS A 1 296 ? 16.637 -7.613 -6.764 1.00 94.69 296 LYS A O 1
ATOM 2401 N N . LEU A 1 297 ? 17.544 -8.786 -5.069 1.00 95.31 297 LEU A N 1
ATOM 2402 C CA . LEU A 1 297 ? 16.769 -8.149 -4.011 1.00 95.31 297 LEU A CA 1
ATOM 2403 C C . LEU A 1 297 ? 17.331 -6.754 -3.707 1.00 95.31 297 LEU A C 1
ATOM 2405 O O . LEU A 1 297 ? 18.520 -6.612 -3.415 1.00 95.31 297 LEU A O 1
ATOM 2409 N N . HIS A 1 298 ? 16.447 -5.766 -3.705 1.00 93.25 298 HIS A N 1
ATOM 2410 C CA . HIS A 1 298 ? 16.655 -4.420 -3.194 1.00 93.25 298 HIS A CA 1
ATOM 2411 C C . HIS A 1 298 ? 15.652 -4.191 -2.058 1.00 93.25 298 HIS A C 1
ATOM 2413 O O . HIS A 1 298 ? 14.464 -4.420 -2.246 1.00 93.25 298 HIS A O 1
ATOM 2419 N N . VAL A 1 299 ? 16.110 -3.795 -0.870 1.00 92.81 299 VAL A N 1
ATOM 2420 C CA . VAL A 1 299 ? 15.218 -3.572 0.281 1.00 92.81 299 VAL A CA 1
ATOM 2421 C C . VAL A 1 299 ? 14.992 -2.078 0.437 1.00 92.81 299 VAL A C 1
ATOM 2423 O O . VAL A 1 299 ? 15.892 -1.361 0.878 1.00 92.81 299 VAL A O 1
ATOM 2426 N N . ASP A 1 300 ? 13.786 -1.647 0.101 1.00 92.44 300 ASP A N 1
ATOM 2427 C CA . ASP A 1 300 ? 13.321 -0.276 0.213 1.00 92.44 300 ASP A CA 1
ATOM 2428 C C . ASP A 1 300 ? 12.582 -0.065 1.556 1.00 92.44 300 ASP A C 1
ATOM 2430 O O . ASP A 1 300 ? 11.818 -0.937 1.982 1.00 92.44 300 ASP A O 1
ATOM 2434 N N . PRO A 1 301 ? 12.811 1.045 2.281 1.00 86.62 301 PRO A N 1
ATOM 2435 C CA . PRO A 1 301 ? 12.117 1.309 3.543 1.00 86.62 301 PRO A CA 1
ATOM 2436 C C . PRO A 1 301 ? 10.602 1.518 3.408 1.00 86.62 301 PRO A C 1
ATOM 2438 O O . PRO A 1 301 ? 9.878 1.182 4.343 1.00 86.62 301 PRO A O 1
ATOM 2441 N N . GLU A 1 302 ? 10.132 2.068 2.287 1.00 88.88 302 GLU A N 1
ATOM 2442 C CA . GLU A 1 302 ? 8.724 2.404 2.057 1.00 88.88 302 GLU A CA 1
ATOM 2443 C C . GLU A 1 302 ? 7.958 1.281 1.346 1.00 88.88 302 GLU A C 1
ATOM 2445 O O . GLU A 1 302 ? 6.776 1.092 1.633 1.00 88.88 302 GLU A O 1
ATOM 2450 N N . TYR A 1 303 ? 8.610 0.515 0.464 1.00 93.50 303 TYR A N 1
ATOM 2451 C CA . TYR A 1 303 ? 7.973 -0.577 -0.297 1.00 93.50 303 TYR A CA 1
ATOM 2452 C C . TYR A 1 303 ? 8.472 -1.983 0.057 1.00 93.50 303 TYR A C 1
ATOM 2454 O O . TYR A 1 303 ? 8.043 -2.964 -0.552 1.00 93.50 303 TYR A O 1
ATOM 2462 N N . GLY A 1 304 ? 9.366 -2.115 1.036 1.00 94.00 304 GLY A N 1
ATOM 2463 C CA . GLY A 1 304 ? 9.881 -3.406 1.481 1.00 94.00 304 GLY A CA 1
ATOM 2464 C C . GLY A 1 304 ? 10.783 -4.076 0.441 1.00 94.00 304 GLY A C 1
ATOM 2465 O O . GLY A 1 304 ? 11.685 -3.462 -0.127 1.00 94.00 304 GLY A O 1
ATOM 2466 N N . ASN A 1 305 ? 10.594 -5.372 0.211 1.00 96.56 305 ASN A N 1
ATOM 2467 C CA . ASN A 1 305 ? 11.391 -6.132 -0.745 1.00 96.56 305 ASN A CA 1
ATOM 2468 C C . ASN A 1 305 ? 10.977 -5.803 -2.188 1.00 96.56 305 ASN A C 1
ATOM 2470 O O . ASN A 1 305 ? 9.895 -6.160 -2.654 1.00 96.56 305 ASN A O 1
ATOM 2474 N N . CYS A 1 306 ? 11.900 -5.196 -2.920 1.00 97.25 306 CYS A N 1
ATOM 2475 C CA . CYS A 1 306 ? 11.831 -4.969 -4.353 1.00 97.25 306 CYS A CA 1
ATOM 2476 C C . CYS A 1 306 ? 12.770 -5.918 -5.101 1.00 97.25 306 CYS A C 1
ATOM 2478 O O . CYS A 1 306 ? 13.820 -6.321 -4.597 1.00 97.25 306 CYS A O 1
ATOM 2480 N N . TYR A 1 307 ? 12.437 -6.229 -6.350 1.00 97.50 307 TYR A N 1
ATOM 2481 C CA . TYR A 1 307 ? 13.232 -7.125 -7.183 1.00 97.50 307 TYR A CA 1
ATOM 2482 C C . TYR A 1 307 ? 13.648 -6.447 -8.481 1.00 97.50 307 TYR A C 1
ATOM 2484 O O . TYR A 1 307 ? 12.809 -6.040 -9.286 1.00 97.50 307 TYR A O 1
ATOM 2492 N N . THR A 1 308 ? 14.960 -6.342 -8.680 1.00 96.75 308 THR A N 1
ATOM 2493 C CA . THR A 1 308 ? 15.582 -5.723 -9.850 1.00 96.75 308 THR A CA 1
ATOM 2494 C C . THR A 1 308 ? 15.961 -6.783 -10.868 1.00 96.75 308 THR A C 1
ATOM 2496 O O . THR A 1 308 ? 16.860 -7.592 -10.631 1.00 96.75 308 THR A O 1
ATOM 2499 N N . PHE A 1 309 ? 15.299 -6.756 -12.020 1.00 96.00 309 PHE A N 1
ATOM 2500 C CA . PHE A 1 309 ? 15.702 -7.505 -13.201 1.00 96.00 309 PHE A CA 1
ATOM 2501 C C . PHE A 1 309 ? 16.866 -6.800 -13.902 1.00 96.00 309 PHE A C 1
ATOM 2503 O O . PHE A 1 309 ? 16.883 -5.570 -13.996 1.00 96.00 309 PHE A O 1
ATOM 2510 N N . ASN A 1 310 ? 17.795 -7.584 -14.457 1.00 93.81 310 ASN A N 1
ATOM 2511 C CA . ASN A 1 310 ? 18.927 -7.081 -15.244 1.00 93.81 310 ASN A CA 1
ATOM 2512 C C . ASN A 1 310 ? 19.862 -6.130 -14.462 1.00 93.81 310 ASN A C 1
ATOM 2514 O O . ASN A 1 310 ? 20.317 -5.114 -14.978 1.00 93.81 310 ASN A O 1
ATOM 2518 N N . PHE A 1 311 ? 20.149 -6.472 -13.204 1.00 89.81 311 PHE A N 1
ATOM 2519 C CA . PHE A 1 311 ? 21.006 -5.688 -12.302 1.00 89.81 311 PHE A CA 1
ATOM 2520 C C . PHE A 1 311 ? 22.514 -5.801 -12.593 1.00 89.81 311 PHE A C 1
ATOM 2522 O O . PHE A 1 311 ? 23.305 -5.063 -12.017 1.00 89.81 311 PHE A O 1
ATOM 2529 N N . ASN A 1 312 ? 22.931 -6.791 -13.387 1.00 86.19 312 ASN A N 1
ATOM 2530 C CA . ASN A 1 312 ? 24.340 -7.098 -13.614 1.00 86.19 312 ASN A CA 1
ATOM 2531 C C . ASN A 1 312 ? 24.866 -6.323 -14.830 1.00 86.19 312 ASN A C 1
ATOM 2533 O O . ASN A 1 312 ? 24.517 -6.650 -15.964 1.00 86.19 312 ASN A O 1
ATOM 2537 N N . ASP A 1 313 ? 25.732 -5.340 -14.591 1.00 82.00 313 ASP A N 1
ATOM 2538 C CA . ASP A 1 313 ? 26.367 -4.499 -15.616 1.00 82.00 313 ASP A CA 1
ATOM 2539 C C . ASP A 1 313 ? 27.315 -5.272 -16.552 1.00 82.00 313 ASP A C 1
ATOM 2541 O O . ASP A 1 313 ? 27.601 -4.844 -17.670 1.00 82.00 313 ASP A O 1
ATOM 2545 N N . SER A 1 314 ? 27.769 -6.451 -16.123 1.00 83.00 314 SER A N 1
ATOM 2546 C CA . SER A 1 314 ? 28.664 -7.311 -16.896 1.00 83.00 314 SER A CA 1
ATOM 2547 C C . SER A 1 314 ? 27.932 -8.077 -18.003 1.00 83.00 314 SER A C 1
ATOM 2549 O O . SER A 1 314 ? 28.571 -8.647 -18.889 1.00 83.00 314 SER A O 1
ATOM 2551 N N . VAL A 1 315 ? 26.594 -8.115 -17.964 1.00 81.38 315 VAL A N 1
ATOM 2552 C CA . VAL A 1 315 ? 25.753 -8.798 -18.952 1.00 81.38 315 VAL A CA 1
ATOM 2553 C C . VAL A 1 315 ? 24.865 -7.776 -19.655 1.00 81.38 315 VAL A C 1
ATOM 2555 O O . VAL A 1 315 ? 23.888 -7.276 -19.104 1.00 81.38 315 VAL A O 1
ATOM 2558 N N . GLU A 1 316 ? 25.173 -7.498 -20.921 1.00 81.12 316 GLU A N 1
ATOM 2559 C CA . GLU A 1 316 ? 24.363 -6.593 -21.734 1.00 81.12 316 GLU A CA 1
ATOM 2560 C C . GLU A 1 316 ? 23.174 -7.354 -22.349 1.00 81.12 316 GLU A C 1
ATOM 2562 O O . GLU A 1 316 ? 23.293 -8.022 -23.381 1.00 81.12 316 GLU A O 1
ATOM 2567 N N . LEU A 1 317 ? 22.002 -7.271 -21.713 1.00 87.88 317 LEU A N 1
ATOM 2568 C CA . LEU A 1 317 ? 20.762 -7.794 -22.288 1.00 87.88 317 LEU A CA 1
ATOM 2569 C C . LEU A 1 317 ? 20.231 -6.844 -23.365 1.00 87.88 317 LEU A C 1
ATOM 2571 O O . LEU A 1 317 ? 20.190 -5.633 -23.177 1.00 87.88 317 LEU A O 1
ATOM 2575 N N . LYS A 1 318 ? 19.788 -7.387 -24.503 1.00 87.94 318 LYS A N 1
ATOM 2576 C CA . LYS A 1 318 ? 19.181 -6.620 -25.605 1.00 87.94 318 LYS A CA 1
ATOM 2577 C C . LYS A 1 318 ? 17.862 -7.244 -26.019 1.00 87.94 318 LYS A C 1
ATOM 2579 O O . LYS A 1 318 ? 17.719 -8.468 -26.036 1.00 87.94 318 LYS A O 1
ATOM 2584 N N . ASN A 1 319 ? 16.910 -6.404 -26.408 1.00 87.06 319 ASN A N 1
ATOM 2585 C CA . ASN A 1 319 ? 15.683 -6.886 -27.030 1.00 87.06 319 ASN A CA 1
ATOM 2586 C C . ASN A 1 319 ? 15.985 -7.312 -28.468 1.00 87.06 319 ASN A C 1
ATOM 2588 O O . ASN A 1 319 ? 16.564 -6.554 -29.243 1.00 87.06 319 ASN A O 1
ATOM 2592 N N . SER A 1 320 ? 15.556 -8.517 -28.832 1.00 85.00 320 SER A N 1
ATOM 2593 C CA . SER A 1 320 ? 15.689 -9.047 -30.195 1.00 85.00 320 SER A CA 1
ATOM 2594 C C . SER A 1 320 ? 14.881 -8.238 -31.214 1.00 85.00 320 SER A C 1
ATOM 2596 O O . SER A 1 320 ? 15.312 -8.042 -32.350 1.00 85.00 320 SER A O 1
ATOM 2598 N N . ARG A 1 321 ? 13.708 -7.743 -30.805 1.00 85.06 321 ARG A N 1
ATOM 2599 C CA . ARG A 1 321 ? 12.838 -6.884 -31.610 1.00 85.06 321 ARG A CA 1
ATOM 2600 C C . ARG A 1 321 ? 12.014 -5.967 -30.712 1.00 85.06 321 ARG A C 1
ATOM 2602 O O . ARG A 1 321 ? 11.778 -6.273 -29.547 1.00 85.06 321 ARG A O 1
ATOM 2609 N N . ALA A 1 322 ? 11.532 -4.857 -31.261 1.00 84.69 322 ALA A N 1
ATOM 2610 C CA . ALA A 1 322 ? 10.529 -4.046 -30.582 1.00 84.69 322 ALA A CA 1
ATOM 2611 C C . ALA A 1 322 ? 9.188 -4.799 -30.517 1.00 84.69 322 ALA A C 1
ATOM 2613 O O . ALA A 1 322 ? 8.734 -5.358 -31.518 1.00 84.69 322 ALA A O 1
ATOM 2614 N N . GLY A 1 323 ? 8.555 -4.800 -29.344 1.00 86.50 323 GLY A N 1
ATOM 2615 C CA . GLY A 1 323 ? 7.229 -5.376 -29.128 1.00 86.50 323 GLY A CA 1
ATOM 2616 C C . GLY A 1 323 ? 7.071 -6.015 -27.743 1.00 86.50 323 GLY A C 1
ATOM 2617 O O . GLY A 1 323 ? 8.061 -6.417 -27.132 1.00 86.50 323 GLY A O 1
ATOM 2618 N N . PRO A 1 324 ? 5.828 -6.164 -27.253 1.00 86.88 324 PRO A N 1
ATOM 2619 C CA . PRO A 1 324 ? 5.552 -6.634 -25.892 1.00 86.88 324 PRO A CA 1
ATOM 2620 C C . PRO A 1 324 ? 5.951 -8.098 -25.644 1.00 86.88 324 PRO A C 1
ATOM 2622 O O . PRO A 1 324 ? 6.175 -8.479 -24.503 1.00 86.88 324 PRO A O 1
ATOM 2625 N N . MET A 1 325 ? 6.065 -8.923 -26.693 1.00 88.56 325 MET A N 1
ATOM 2626 C CA . MET A 1 325 ? 6.486 -10.332 -26.580 1.00 88.56 325 MET A CA 1
ATOM 2627 C C . MET A 1 325 ? 8.003 -10.498 -26.418 1.00 88.56 325 MET A C 1
ATOM 2629 O O . MET A 1 325 ? 8.468 -11.530 -25.933 1.00 88.56 325 MET A O 1
ATOM 2633 N N . TYR A 1 326 ? 8.773 -9.498 -26.851 1.00 90.50 326 TYR A N 1
ATOM 2634 C CA . TYR A 1 326 ? 10.236 -9.534 -26.848 1.00 90.50 326 TYR A CA 1
ATOM 2635 C C . TYR A 1 326 ? 10.847 -8.715 -25.702 1.00 90.50 326 TYR A C 1
ATOM 2637 O O . TYR A 1 326 ? 12.045 -8.814 -25.465 1.00 90.50 326 TYR A O 1
ATOM 2645 N N . GLY A 1 327 ? 10.037 -7.924 -24.992 1.00 91.69 327 GLY A N 1
ATOM 2646 C CA . GLY A 1 327 ? 10.445 -7.218 -23.777 1.00 91.69 327 GLY A CA 1
ATOM 2647 C C . GLY A 1 327 ? 10.333 -8.077 -22.516 1.00 91.69 327 GLY A C 1
ATOM 2648 O O . GLY A 1 327 ? 10.110 -9.286 -22.586 1.00 91.69 327 GLY A O 1
ATOM 2649 N N . LEU A 1 328 ? 10.473 -7.428 -21.358 1.00 94.62 328 LEU A N 1
ATOM 2650 C CA . LEU A 1 328 ? 10.207 -8.029 -20.054 1.00 94.62 328 LEU A CA 1
ATOM 2651 C C . LEU A 1 328 ? 8.696 -8.113 -19.821 1.00 94.62 328 LEU A C 1
ATOM 2653 O O . LEU A 1 328 ? 7.986 -7.110 -19.912 1.00 94.62 328 LEU A O 1
ATOM 2657 N N . ARG A 1 329 ? 8.215 -9.308 -19.495 1.00 95.50 329 ARG A N 1
ATOM 2658 C CA . ARG A 1 329 ? 6.821 -9.572 -19.149 1.00 95.50 329 ARG A CA 1
ATOM 2659 C C . ARG A 1 329 ? 6.773 -10.294 -17.815 1.00 95.50 329 ARG A C 1
ATOM 2661 O O . ARG A 1 329 ? 7.357 -11.366 -17.675 1.00 95.50 329 ARG A O 1
ATOM 2668 N N . LEU A 1 330 ? 6.046 -9.711 -16.872 1.00 96.31 330 LEU A N 1
ATOM 2669 C CA . LEU A 1 330 ? 5.887 -10.229 -15.521 1.00 96.31 330 LEU A CA 1
ATOM 2670 C C . LEU A 1 330 ? 4.413 -10.544 -15.259 1.00 96.31 330 LEU A C 1
ATOM 2672 O O . LEU A 1 330 ? 3.528 -9.821 -15.719 1.00 96.31 330 LEU A O 1
ATOM 2676 N N . LEU A 1 331 ? 4.165 -11.626 -14.528 1.00 96.50 331 LEU A N 1
ATOM 2677 C CA . LEU A 1 331 ? 2.906 -11.882 -13.837 1.00 96.50 331 LEU A CA 1
ATOM 2678 C C . LEU A 1 331 ? 3.202 -11.790 -12.345 1.00 96.50 331 LEU A C 1
ATOM 2680 O O . LEU A 1 331 ? 4.051 -12.533 -11.856 1.00 96.50 331 LEU A O 1
ATOM 2684 N N . LEU A 1 332 ? 2.531 -10.868 -11.664 1.00 96.94 332 LEU A N 1
ATOM 2685 C CA . LEU A 1 332 ? 2.821 -10.505 -10.282 1.00 96.94 332 LEU A CA 1
ATOM 2686 C C . LEU A 1 332 ? 1.621 -10.824 -9.395 1.00 96.94 332 LEU A C 1
ATOM 2688 O O . LEU A 1 332 ? 0.483 -10.641 -9.833 1.00 96.94 332 LEU A O 1
ATOM 2692 N N . ASP A 1 333 ? 1.892 -11.254 -8.168 1.00 96.31 333 ASP A N 1
ATOM 2693 C CA . ASP A 1 333 ? 0.896 -11.421 -7.115 1.00 96.31 333 ASP A CA 1
ATOM 2694 C C . ASP A 1 333 ? 1.217 -10.497 -5.947 1.00 96.31 333 ASP A C 1
ATOM 2696 O O . ASP A 1 333 ? 2.268 -10.595 -5.314 1.00 96.31 333 ASP A O 1
ATOM 2700 N N . VAL A 1 334 ? 0.304 -9.571 -5.673 1.00 95.69 334 VAL A N 1
ATOM 2701 C CA . VAL A 1 334 ? 0.483 -8.599 -4.600 1.00 95.69 334 VAL A CA 1
ATOM 2702 C C . VAL A 1 334 ? 0.017 -9.119 -3.242 1.00 95.69 334 VAL A C 1
ATOM 2704 O O . VAL A 1 334 ? 0.393 -8.497 -2.260 1.00 95.69 334 VAL A O 1
ATOM 2707 N N . HIS A 1 335 ? -0.752 -10.215 -3.160 1.00 95.50 335 HIS A N 1
ATOM 2708 C CA . HIS A 1 335 ? -1.383 -10.696 -1.916 1.00 95.50 335 HIS A CA 1
ATOM 2709 C C . HIS A 1 335 ? -2.217 -9.607 -1.214 1.00 95.50 335 HIS A C 1
ATOM 2711 O O . HIS A 1 335 ? -1.898 -9.154 -0.114 1.00 95.50 335 HIS A O 1
ATOM 2717 N N . GLN A 1 336 ? -3.271 -9.133 -1.892 1.00 93.62 336 GLN A N 1
ATOM 2718 C CA . GLN A 1 336 ? -4.109 -8.018 -1.419 1.00 93.62 336 GLN A CA 1
ATOM 2719 C C . GLN A 1 336 ? -4.826 -8.315 -0.089 1.00 93.62 336 GLN A C 1
ATOM 2721 O O . GLN A 1 336 ? -5.169 -7.397 0.648 1.00 93.62 336 GLN A O 1
ATOM 2726 N N . ASP A 1 337 ? -5.054 -9.588 0.212 1.00 93.75 337 ASP A N 1
ATOM 2727 C CA . ASP A 1 337 ? -5.642 -10.091 1.451 1.00 93.75 337 ASP A CA 1
ATOM 2728 C C . ASP A 1 337 ? -4.784 -9.823 2.698 1.00 93.75 337 ASP A C 1
ATOM 2730 O O . ASP A 1 337 ? -5.330 -9.723 3.793 1.00 93.75 337 ASP A O 1
ATOM 2734 N N . ASP A 1 338 ? -3.472 -9.642 2.529 1.00 93.75 338 ASP A N 1
ATOM 2735 C CA . ASP A 1 338 ? -2.511 -9.423 3.618 1.00 93.75 338 ASP A CA 1
ATOM 2736 C C . ASP A 1 338 ? -1.957 -7.985 3.639 1.00 93.75 338 ASP A C 1
ATOM 2738 O O . ASP A 1 338 ? -0.870 -7.704 4.155 1.00 93.75 338 ASP A O 1
ATOM 2742 N N . TYR A 1 339 ? -2.693 -7.058 3.021 1.00 94.06 339 TYR A N 1
ATOM 2743 C CA . TYR A 1 339 ? -2.360 -5.639 3.017 1.00 94.06 339 TYR A CA 1
ATOM 2744 C C . TYR A 1 339 ? -2.603 -5.001 4.381 1.00 94.06 339 TYR A C 1
ATOM 2746 O O . TYR A 1 339 ? -3.613 -5.253 5.037 1.00 94.06 339 TYR A O 1
ATOM 2754 N N . MET A 1 340 ? -1.705 -4.097 4.776 1.00 92.50 340 MET A N 1
ATOM 2755 C CA . MET A 1 340 ? -1.934 -3.274 5.960 1.00 92.50 340 MET A CA 1
ATOM 2756 C C . MET A 1 340 ? -3.151 -2.361 5.749 1.00 92.50 340 MET A C 1
ATOM 2758 O O . MET A 1 340 ? -3.330 -1.818 4.655 1.00 92.50 340 MET A O 1
ATOM 2762 N N . PRO A 1 341 ? -3.947 -2.094 6.798 1.00 88.88 341 PRO A N 1
ATOM 2763 C CA . PRO A 1 341 ? -5.120 -1.229 6.683 1.00 88.88 341 PRO A CA 1
ATOM 2764 C C . PRO A 1 341 ? -4.755 0.246 6.417 1.00 88.88 341 PRO A C 1
ATOM 2766 O O . PRO A 1 341 ? -5.608 1.036 6.019 1.00 88.88 341 PRO A O 1
ATOM 2769 N N . THR A 1 342 ? -3.483 0.612 6.596 1.00 89.38 342 THR A N 1
ATOM 2770 C CA . THR A 1 342 ? -2.918 1.925 6.258 1.00 89.38 342 THR A CA 1
ATOM 2771 C C . THR A 1 342 ? -2.443 2.037 4.804 1.00 89.38 342 THR A C 1
ATOM 2773 O O . THR A 1 342 ? -2.088 3.131 4.364 1.00 89.38 342 THR A O 1
ATOM 2776 N N . THR A 1 343 ? -2.421 0.938 4.041 1.00 91.50 343 THR A N 1
ATOM 2777 C CA . THR A 1 343 ? -1.990 0.938 2.638 1.00 91.50 343 THR A CA 1
ATOM 2778 C C . THR A 1 343 ? -3.082 1.533 1.747 1.00 91.50 343 THR A C 1
ATOM 2780 O O . THR A 1 343 ? -4.187 1.008 1.654 1.00 91.50 343 THR A O 1
ATOM 2783 N N . GLU A 1 344 ? -2.767 2.632 1.056 1.00 88.19 344 GLU A N 1
ATOM 2784 C CA . GLU A 1 344 ? -3.758 3.429 0.313 1.00 88.19 344 GLU A CA 1
ATOM 2785 C C . GLU A 1 344 ? -4.296 2.752 -0.956 1.00 88.19 344 GLU A C 1
ATOM 2787 O O . GLU A 1 344 ? -5.440 2.986 -1.351 1.00 88.19 344 GLU A O 1
ATOM 2792 N N . ALA A 1 345 ? -3.476 1.943 -1.633 1.00 91.00 345 ALA A N 1
ATOM 2793 C CA . ALA A 1 345 ? -3.832 1.350 -2.918 1.00 91.00 345 ALA A CA 1
ATOM 2794 C C . ALA A 1 345 ? -3.158 -0.005 -3.150 1.00 91.00 345 ALA A C 1
ATOM 2796 O O . ALA A 1 345 ? -1.997 -0.207 -2.800 1.00 91.00 345 ALA A O 1
ATOM 2797 N N . ALA A 1 346 ? -3.881 -0.903 -3.824 1.00 93.94 346 ALA A N 1
ATOM 2798 C CA . ALA A 1 346 ? -3.366 -2.186 -4.289 1.00 93.94 346 ALA A CA 1
ATOM 2799 C C . ALA A 1 346 ? -2.730 -2.073 -5.674 1.00 93.94 346 ALA A C 1
ATOM 2801 O O . ALA A 1 346 ? -3.323 -1.532 -6.612 1.00 93.94 346 ALA A O 1
ATOM 2802 N N . GLY A 1 347 ? -1.515 -2.596 -5.809 1.00 95.62 347 GLY A N 1
ATOM 2803 C CA . GLY A 1 347 ? -0.753 -2.465 -7.040 1.00 95.62 347 GLY A CA 1
ATOM 2804 C C . GLY A 1 347 ? 0.729 -2.726 -6.853 1.00 95.62 347 GLY A C 1
ATOM 2805 O O . GLY A 1 347 ? 1.189 -3.178 -5.805 1.00 95.62 347 GLY A O 1
ATOM 2806 N N . VAL A 1 348 ? 1.479 -2.408 -7.900 1.00 96.81 348 VAL A N 1
ATOM 2807 C CA . VAL A 1 348 ? 2.937 -2.517 -7.917 1.00 96.81 348 VAL A CA 1
ATOM 2808 C C . VAL A 1 348 ? 3.558 -1.202 -8.348 1.00 96.81 348 VAL A C 1
ATOM 2810 O O . VAL A 1 348 ? 2.953 -0.424 -9.092 1.00 96.81 348 VAL A O 1
ATOM 2813 N N . ARG A 1 349 ? 4.791 -0.970 -7.909 1.00 96.00 349 ARG A N 1
ATOM 2814 C CA . ARG A 1 349 ? 5.593 0.186 -8.294 1.00 96.00 349 ARG A CA 1
ATOM 2815 C C . ARG A 1 349 ? 6.780 -0.265 -9.129 1.00 96.00 349 ARG A C 1
ATOM 2817 O O . ARG A 1 349 ? 7.483 -1.196 -8.750 1.00 96.00 349 ARG A O 1
ATOM 2824 N N . ILE A 1 350 ? 6.976 0.365 -10.282 1.00 96.12 350 ILE A N 1
ATOM 2825 C CA . ILE A 1 350 ? 7.970 -0.036 -11.282 1.00 96.12 350 ILE A CA 1
ATOM 2826 C C . ILE A 1 350 ? 8.934 1.120 -11.523 1.00 96.12 350 ILE A C 1
ATOM 2828 O O . ILE A 1 350 ? 8.508 2.229 -11.838 1.00 96.12 350 ILE A O 1
ATOM 2832 N N . VAL A 1 351 ? 10.231 0.849 -11.431 1.00 96.25 351 VAL A N 1
ATOM 2833 C CA . VAL A 1 351 ? 11.307 1.812 -11.684 1.00 96.25 351 VAL A CA 1
ATOM 2834 C C . VAL A 1 351 ? 12.179 1.293 -12.811 1.00 96.25 351 VAL A C 1
ATOM 2836 O O . VAL A 1 351 ? 12.631 0.150 -12.780 1.00 96.25 351 VAL A O 1
ATOM 2839 N N . VAL A 1 352 ? 12.448 2.149 -13.791 1.00 94.56 352 VAL A N 1
ATOM 2840 C CA . VAL A 1 352 ? 13.386 1.860 -14.877 1.00 94.56 352 VAL A CA 1
ATOM 2841 C C . VAL A 1 352 ? 14.618 2.728 -14.682 1.00 94.56 352 VAL A C 1
ATOM 2843 O O . VAL A 1 352 ? 14.497 3.948 -14.596 1.00 94.56 352 VAL A O 1
ATOM 2846 N N . HIS A 1 353 ? 15.790 2.104 -14.618 1.00 92.94 353 HIS A N 1
ATOM 2847 C CA . HIS A 1 353 ? 17.053 2.787 -14.347 1.00 92.94 353 HIS A CA 1
ATOM 2848 C C . HIS A 1 353 ? 18.224 2.135 -15.097 1.00 92.94 353 HIS A C 1
ATOM 2850 O O . HIS A 1 353 ? 18.082 1.090 -15.740 1.00 92.94 353 HIS A O 1
ATOM 2856 N N . GLU A 1 354 ? 19.382 2.792 -15.070 1.00 89.81 354 GLU A N 1
ATOM 2857 C CA . GLU A 1 354 ? 20.631 2.222 -15.586 1.00 89.81 354 GLU A CA 1
ATOM 2858 C C . GLU A 1 354 ? 21.128 1.102 -14.650 1.00 89.81 354 GLU A C 1
ATOM 2860 O O . GLU A 1 354 ? 20.793 1.084 -13.465 1.00 89.81 354 GLU A O 1
ATOM 2865 N N . GLN A 1 355 ? 21.881 0.133 -15.182 1.00 89.81 355 GLN A N 1
ATOM 2866 C CA . GLN A 1 355 ? 22.275 -1.080 -14.440 1.00 89.81 355 GLN A CA 1
ATOM 2867 C C . GLN A 1 355 ? 23.214 -0.783 -13.258 1.00 89.81 355 GLN A C 1
ATOM 2869 O O . GLN A 1 355 ? 23.215 -1.512 -12.273 1.00 89.81 355 GLN A O 1
ATOM 2874 N N . ASP A 1 356 ? 23.989 0.293 -13.356 1.00 86.50 356 ASP A N 1
ATOM 2875 C CA . ASP A 1 356 ? 24.936 0.786 -12.355 1.00 86.50 356 ASP A CA 1
ATOM 2876 C C . ASP A 1 356 ? 24.297 1.728 -11.319 1.00 86.50 356 ASP A C 1
ATOM 2878 O O . ASP A 1 356 ? 24.954 2.128 -10.356 1.00 86.50 356 ASP A O 1
ATOM 2882 N N . GLN A 1 357 ? 23.021 2.081 -11.495 1.00 87.56 357 GLN A N 1
ATOM 2883 C CA . GLN A 1 357 ? 22.289 2.972 -10.600 1.00 87.56 357 GLN A CA 1
ATOM 2884 C C . GLN A 1 357 ? 21.353 2.192 -9.678 1.00 87.56 357 GLN A C 1
ATOM 2886 O O . GLN A 1 357 ? 20.701 1.233 -10.087 1.00 87.56 357 GLN A O 1
ATOM 2891 N N . GLU A 1 358 ? 21.247 2.644 -8.430 1.00 89.38 358 GLU A N 1
ATOM 2892 C CA . GLU A 1 358 ? 20.277 2.111 -7.473 1.00 89.38 358 GLU A CA 1
ATOM 2893 C C . GLU A 1 358 ? 18.860 2.621 -7.813 1.00 89.38 358 GLU A C 1
ATOM 2895 O O . GLU A 1 358 ? 18.703 3.791 -8.189 1.00 89.38 358 GLU A O 1
ATOM 2900 N N . PRO A 1 359 ? 17.812 1.788 -7.691 1.00 93.25 359 PRO A N 1
ATOM 2901 C CA . PRO A 1 359 ? 16.439 2.240 -7.878 1.00 93.25 359 PRO A CA 1
ATOM 2902 C C . PRO A 1 359 ? 15.993 3.178 -6.747 1.00 93.25 359 PRO A C 1
ATOM 2904 O O . PRO A 1 359 ? 16.251 2.921 -5.578 1.00 93.25 359 PRO A O 1
ATOM 2907 N N . PHE A 1 360 ? 15.236 4.222 -7.099 1.00 91.38 360 PHE A N 1
ATOM 2908 C CA . PHE A 1 360 ? 14.515 5.074 -6.144 1.00 91.38 360 PHE A CA 1
ATOM 2909 C C . PHE A 1 360 ? 13.015 5.041 -6.456 1.00 91.38 360 PHE A C 1
ATOM 2911 O O . PHE A 1 360 ? 12.528 5.889 -7.219 1.00 91.38 360 PHE A O 1
ATOM 2918 N N . PRO A 1 361 ? 12.279 4.050 -5.923 1.00 93.00 361 PRO A N 1
ATOM 2919 C CA . PRO A 1 361 ? 10.854 3.901 -6.177 1.00 93.00 361 PRO A CA 1
ATOM 2920 C C . PRO A 1 361 ? 10.044 5.145 -5.826 1.00 93.00 361 PRO A C 1
ATOM 2922 O O . PRO A 1 361 ? 9.209 5.542 -6.635 1.00 93.00 361 PRO A O 1
ATOM 2925 N N . ASP A 1 362 ? 10.318 5.834 -4.720 1.00 89.56 362 ASP A N 1
ATOM 2926 C CA . ASP A 1 362 ? 9.554 7.030 -4.332 1.00 89.56 362 ASP A CA 1
ATOM 2927 C C . ASP A 1 362 ? 9.595 8.139 -5.381 1.00 89.56 362 ASP A C 1
ATOM 2929 O O . ASP A 1 362 ? 8.553 8.662 -5.776 1.00 89.56 362 ASP A O 1
ATOM 2933 N N . THR A 1 363 ? 10.779 8.430 -5.917 1.00 89.19 363 THR A N 1
ATOM 2934 C CA . THR A 1 363 ? 10.985 9.565 -6.827 1.00 89.19 363 THR A CA 1
ATOM 2935 C C . THR A 1 363 ? 10.674 9.231 -8.286 1.00 89.19 363 THR A C 1
ATOM 2937 O O . THR A 1 363 ? 10.115 10.061 -9.003 1.00 89.19 363 THR A O 1
ATOM 2940 N N . PHE A 1 364 ? 11.053 8.036 -8.754 1.00 89.25 364 PHE A N 1
ATOM 2941 C CA . PHE A 1 364 ? 11.027 7.676 -10.182 1.00 89.25 364 PHE A CA 1
ATOM 2942 C C . PHE A 1 364 ? 10.101 6.499 -10.512 1.00 89.25 364 PHE A C 1
ATOM 2944 O O . PHE A 1 364 ? 10.090 6.017 -11.646 1.00 89.25 364 PHE A O 1
ATOM 2951 N N . GLY A 1 365 ? 9.341 6.012 -9.532 1.00 92.56 365 GLY A N 1
ATOM 2952 C CA . GLY A 1 365 ? 8.433 4.887 -9.703 1.00 92.56 365 GLY A CA 1
ATOM 2953 C C . GLY A 1 365 ? 7.143 5.242 -10.437 1.00 92.56 365 GLY A C 1
ATOM 2954 O O . GLY A 1 365 ? 6.535 6.290 -10.219 1.00 92.56 365 GLY A O 1
ATOM 2955 N N . TYR A 1 366 ? 6.688 4.310 -11.268 1.00 94.62 366 TYR A N 1
ATOM 2956 C CA . TYR A 1 366 ? 5.374 4.314 -11.900 1.00 94.62 366 TYR A CA 1
ATOM 2957 C C . TYR A 1 366 ? 4.488 3.258 -11.246 1.00 94.62 366 TYR A C 1
ATOM 2959 O O . TYR A 1 366 ? 4.894 2.103 -11.111 1.00 94.62 366 TYR A O 1
ATOM 2967 N N . SER A 1 367 ? 3.271 3.636 -10.867 1.00 93.88 367 SER A N 1
ATOM 2968 C CA . SER A 1 367 ? 2.303 2.700 -10.292 1.00 93.88 367 SER A CA 1
ATOM 2969 C C . SER A 1 367 ? 1.524 1.967 -11.385 1.00 93.88 367 SER A C 1
ATOM 2971 O O . SER A 1 367 ? 1.056 2.581 -12.346 1.00 93.88 367 SER A O 1
ATOM 2973 N N . ALA A 1 368 ? 1.342 0.660 -11.212 1.00 95.31 368 ALA A N 1
ATOM 2974 C CA . ALA A 1 368 ? 0.461 -0.168 -12.026 1.00 95.31 368 ALA A CA 1
ATOM 2975 C C . ALA A 1 368 ? -0.602 -0.829 -11.127 1.00 95.31 368 ALA A C 1
ATOM 2977 O O . ALA A 1 368 ? -0.234 -1.464 -10.132 1.00 95.31 368 ALA A O 1
ATOM 2978 N N . PRO A 1 369 ? -1.905 -0.680 -11.439 1.00 95.31 369 PRO A N 1
ATOM 2979 C CA . PRO A 1 369 ? -2.972 -1.280 -10.647 1.00 95.31 369 PRO A CA 1
ATOM 2980 C C . PRO A 1 369 ? -3.043 -2.795 -10.864 1.00 95.31 369 PRO A C 1
ATOM 2982 O O . PRO A 1 369 ? -2.642 -3.315 -11.907 1.00 95.31 369 PRO A O 1
ATOM 2985 N N . THR A 1 370 ? -3.614 -3.502 -9.896 1.00 93.69 370 THR A N 1
ATOM 2986 C CA . THR A 1 370 ? -3.938 -4.927 -10.029 1.00 93.69 370 THR A CA 1
ATOM 2987 C C . THR A 1 370 ? -5.208 -5.141 -10.865 1.00 93.69 370 THR A C 1
ATOM 2989 O O . THR A 1 370 ? -5.998 -4.226 -11.092 1.00 93.69 370 THR A O 1
ATOM 2992 N N . GLY A 1 371 ? -5.395 -6.359 -11.388 1.00 92.88 371 GLY A N 1
ATOM 2993 C CA . GLY A 1 371 ? -6.591 -6.748 -12.155 1.00 92.88 371 GLY A CA 1
ATOM 2994 C C . GLY A 1 371 ? -6.578 -6.400 -13.651 1.00 92.88 371 GLY A C 1
ATOM 2995 O O . GLY A 1 371 ? -7.427 -6.891 -14.393 1.00 92.88 371 GLY A O 1
ATOM 2996 N N . PHE A 1 372 ? -5.599 -5.625 -14.129 1.00 91.56 372 PHE A N 1
ATOM 2997 C CA . PHE A 1 372 ? -5.456 -5.257 -15.542 1.00 91.56 372 PHE A CA 1
ATOM 2998 C C . PHE A 1 372 ? -4.027 -5.480 -16.046 1.00 91.56 372 PHE A C 1
ATOM 3000 O O . PHE A 1 372 ? -3.071 -5.524 -15.276 1.00 91.56 372 PHE A O 1
ATOM 3007 N N . VAL A 1 373 ? -3.865 -5.594 -17.368 1.00 93.19 373 VAL A N 1
ATOM 3008 C CA . VAL A 1 373 ? -2.538 -5.646 -17.998 1.00 93.19 373 VAL A CA 1
ATOM 3009 C C . VAL A 1 373 ? -2.041 -4.222 -18.242 1.00 93.19 373 VAL A C 1
ATOM 3011 O O . VAL A 1 373 ? -2.594 -3.507 -19.075 1.00 93.19 373 VAL A O 1
ATOM 3014 N N . SER A 1 374 ? -0.968 -3.823 -17.559 1.00 94.12 374 SER A N 1
ATOM 3015 C CA . SER A 1 374 ? -0.272 -2.556 -17.813 1.00 94.12 374 SER A CA 1
ATOM 3016 C C . SER A 1 374 ? 0.881 -2.751 -18.802 1.00 94.12 374 SER A C 1
ATOM 3018 O O . SER A 1 374 ? 1.679 -3.677 -18.666 1.00 94.12 374 SER A O 1
ATOM 3020 N N . SER A 1 375 ? 0.983 -1.879 -19.812 1.00 93.12 375 SER A N 1
ATOM 3021 C CA . SER A 1 375 ? 2.043 -1.926 -20.827 1.00 93.12 375 SER A CA 1
ATOM 3022 C C . SER A 1 375 ? 2.806 -0.606 -20.870 1.00 93.12 375 SER A C 1
ATOM 3024 O O . SER A 1 375 ? 2.216 0.446 -21.107 1.00 93.12 375 SER A O 1
ATOM 3026 N N . PHE A 1 376 ? 4.123 -0.673 -20.662 1.00 91.88 376 PHE A N 1
ATOM 3027 C CA . PHE A 1 376 ? 5.012 0.486 -20.632 1.00 91.88 376 PHE A CA 1
ATOM 3028 C C . PHE A 1 376 ? 5.962 0.449 -21.832 1.00 91.88 376 PHE A C 1
ATOM 3030 O O . PHE A 1 376 ? 6.793 -0.451 -21.961 1.00 91.88 376 PHE A O 1
ATOM 3037 N N . GLY A 1 377 ? 5.826 1.422 -22.734 1.00 90.88 377 GLY A N 1
ATOM 3038 C CA . GLY A 1 377 ? 6.739 1.615 -23.859 1.00 90.88 377 GLY A CA 1
ATOM 3039 C C . GLY A 1 377 ? 7.888 2.540 -23.468 1.00 90.88 377 GLY A C 1
ATOM 3040 O O . GLY A 1 377 ? 7.650 3.664 -23.037 1.00 90.88 377 GLY A O 1
ATOM 3041 N N . LEU A 1 378 ? 9.130 2.087 -23.643 1.00 87.69 378 LEU A N 1
ATOM 3042 C CA . LEU A 1 378 ? 10.323 2.855 -23.286 1.00 87.69 378 LEU A CA 1
ATOM 30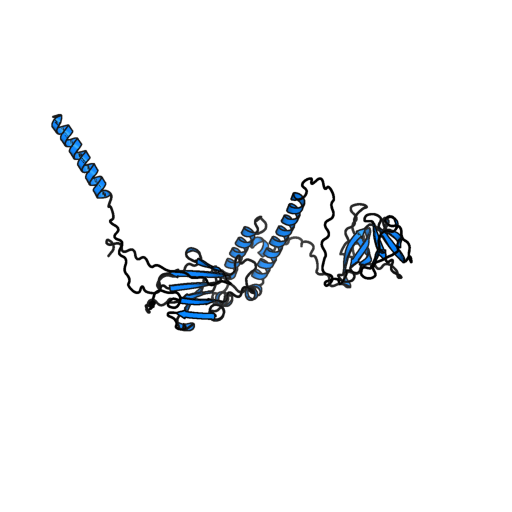43 C C . LEU A 1 378 ? 11.026 3.397 -24.532 1.00 87.69 378 LEU A C 1
ATOM 3045 O O . LEU A 1 378 ? 11.126 2.716 -25.555 1.00 87.69 378 LEU A O 1
ATOM 3049 N N . LYS A 1 379 ? 11.547 4.622 -24.428 1.00 85.94 379 LYS A N 1
ATOM 3050 C CA . LYS A 1 379 ? 12.388 5.252 -25.449 1.00 85.94 379 LYS A CA 1
ATOM 3051 C C . LYS A 1 379 ? 13.649 5.799 -24.798 1.00 85.94 379 LYS A C 1
ATOM 3053 O O . LYS A 1 379 ? 13.590 6.763 -24.041 1.00 85.94 379 LYS A O 1
ATOM 3058 N N . THR A 1 380 ? 14.793 5.227 -25.146 1.00 83.81 380 THR A N 1
ATOM 3059 C CA . THR A 1 380 ? 16.086 5.684 -24.636 1.00 83.81 380 THR A CA 1
ATOM 3060 C C . THR A 1 380 ? 16.520 6.966 -25.344 1.00 83.81 380 THR A C 1
ATOM 3062 O O . THR A 1 380 ? 16.533 7.041 -26.574 1.00 83.81 380 THR A O 1
ATOM 3065 N N . THR A 1 381 ? 16.909 7.981 -24.571 1.00 83.56 381 THR A N 1
ATOM 3066 C CA . THR A 1 381 ? 17.500 9.222 -25.088 1.00 83.56 381 THR A CA 1
ATOM 3067 C C . THR A 1 381 ? 18.847 9.462 -24.425 1.00 83.56 381 THR A C 1
ATOM 3069 O O . THR A 1 381 ? 18.902 9.746 -23.233 1.00 83.56 381 THR A O 1
ATOM 3072 N N . LYS A 1 382 ? 19.938 9.390 -25.192 1.00 80.81 382 LYS A N 1
ATOM 3073 C CA . LYS A 1 382 ? 21.285 9.678 -24.689 1.00 80.81 382 LYS A CA 1
ATOM 3074 C C . LYS A 1 382 ? 21.670 11.111 -25.038 1.00 80.81 382 LYS A C 1
ATOM 3076 O O . LYS A 1 382 ? 21.637 11.492 -26.206 1.00 80.81 382 LYS A O 1
ATOM 3081 N N . ARG A 1 383 ? 22.049 11.905 -24.036 1.00 79.81 383 ARG A N 1
ATOM 3082 C CA . ARG A 1 383 ? 22.623 13.241 -24.241 1.00 79.81 383 ARG A CA 1
ATOM 3083 C C . ARG A 1 383 ? 24.136 13.136 -24.133 1.00 79.81 383 ARG A C 1
ATOM 3085 O O . ARG A 1 383 ? 24.652 12.744 -23.094 1.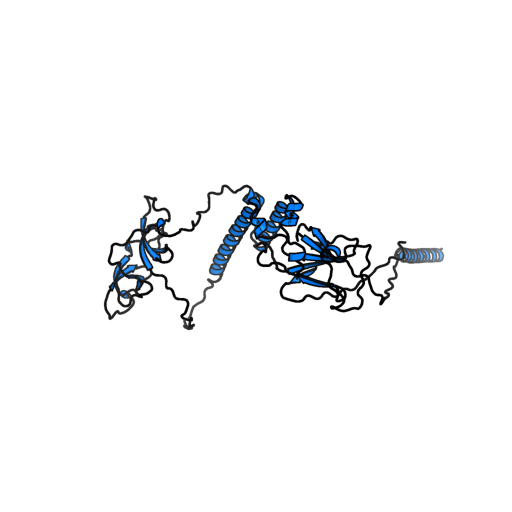00 79.81 383 ARG A O 1
ATOM 3092 N N . ARG A 1 384 ? 24.849 13.481 -25.202 1.00 74.88 384 ARG A N 1
ATOM 3093 C CA . ARG A 1 384 ? 26.310 13.586 -25.186 1.00 74.88 384 ARG A CA 1
ATOM 3094 C C . ARG A 1 384 ? 26.674 15.062 -25.132 1.00 74.88 384 ARG A C 1
ATOM 3096 O O . ARG A 1 384 ? 26.220 15.820 -25.983 1.00 74.88 384 ARG A O 1
ATOM 3103 N N . ASN A 1 385 ? 27.468 15.464 -24.143 1.00 72.75 385 ASN A N 1
ATOM 3104 C CA . ASN A 1 385 ? 28.063 16.794 -24.144 1.00 72.75 385 ASN A CA 1
ATOM 3105 C C . ASN A 1 385 ? 29.389 16.720 -24.918 1.00 72.75 385 ASN A C 1
ATOM 3107 O O . ASN A 1 385 ? 30.304 16.056 -24.439 1.00 72.75 385 ASN A O 1
ATOM 3111 N N . PRO A 1 386 ? 29.517 17.364 -26.088 1.00 65.31 386 PRO A N 1
ATOM 3112 C CA . PRO A 1 386 ? 30.750 17.320 -26.871 1.00 65.31 386 PRO A CA 1
ATOM 3113 C C . PRO A 1 386 ? 31.946 18.007 -26.184 1.00 65.31 386 PRO A C 1
ATOM 3115 O O . PRO A 1 386 ? 33.069 17.829 -26.636 1.00 65.31 386 PRO A O 1
ATOM 3118 N N . TYR A 1 387 ? 31.730 18.760 -25.096 1.00 64.81 387 TYR A N 1
ATOM 3119 C CA . TYR A 1 387 ? 32.779 19.492 -24.370 1.00 64.81 387 TYR A CA 1
ATOM 3120 C C . TYR A 1 387 ? 33.279 18.808 -23.087 1.00 64.81 387 TYR A C 1
ATOM 3122 O O . TYR A 1 387 ? 34.163 19.341 -22.420 1.00 64.81 387 TYR A O 1
ATOM 3130 N N . LYS A 1 388 ? 32.729 17.646 -22.715 1.00 55.97 388 LYS A N 1
ATOM 3131 C CA . LYS A 1 388 ? 33.281 16.795 -21.651 1.00 55.97 388 LYS A CA 1
ATOM 3132 C C . LYS A 1 388 ? 33.770 15.502 -22.303 1.00 55.97 388 LYS A C 1
ATOM 3134 O O . LYS A 1 388 ? 32.947 14.763 -22.842 1.00 55.97 388 LYS A O 1
ATOM 3139 N N . ASN A 1 389 ? 35.092 15.312 -22.305 1.00 40.12 389 ASN A N 1
ATOM 3140 C CA . ASN A 1 389 ? 35.741 14.076 -22.756 1.00 40.12 389 ASN A CA 1
ATOM 3141 C C . ASN A 1 389 ? 35.308 12.887 -21.905 1.00 40.12 389 ASN A C 1
ATOM 3143 O O . ASN A 1 389 ? 35.255 13.065 -20.666 1.00 40.12 389 ASN A O 1
#